Protein AF-0000000087102983 (afdb_homodimer)

Structure (mmCIF, N/CA/C/O backbone):
data_AF-0000000087102983-model_v1
#
loop_
_entity.id
_entity.type
_entity.pdbx_description
1 polymer 'BTB/POZ domain-containing protein'
#
loop_
_atom_site.group_PDB
_atom_site.id
_atom_site.type_symbol
_atom_site.label_atom_id
_atom_site.label_alt_id
_atom_site.label_comp_id
_atom_site.label_asym_id
_atom_site.label_entity_id
_atom_site.label_seq_id
_atom_site.pdbx_PDB_ins_code
_atom_site.Cartn_x
_atom_site.Cartn_y
_atom_site.Cartn_z
_atom_site.occupancy
_atom_site.B_iso_or_equiv
_atom_site.auth_seq_id
_atom_site.auth_comp_id
_atom_site.auth_asym_id
_atom_site.auth_atom_id
_atom_site.pdbx_PDB_model_num
ATOM 1 N N . MET A 1 1 ? -32.188 -3.273 -12.008 1 23.23 1 MET A N 1
ATOM 2 C CA . MET A 1 1 ? -31.719 -4.117 -10.906 1 23.23 1 MET A CA 1
ATOM 3 C C . MET A 1 1 ? -30.344 -4.695 -11.211 1 23.23 1 MET A C 1
ATOM 5 O O . MET A 1 1 ? -29.578 -4.992 -10.289 1 23.23 1 MET A O 1
ATOM 9 N N . GLN A 1 2 ? -30.031 -4.98 -12.453 1 28.33 2 GLN A N 1
ATOM 10 C CA . GLN A 1 2 ? -28.828 -5.648 -12.93 1 28.33 2 GLN A CA 1
ATOM 11 C C . GLN A 1 2 ? -27.625 -4.711 -12.883 1 28.33 2 GLN A C 1
ATOM 13 O O . GLN A 1 2 ? -26.484 -5.16 -12.75 1 28.33 2 GLN A O 1
ATOM 18 N N . ILE A 1 3 ? -27.812 -3.441 -13.102 1 35.69 3 ILE A N 1
ATOM 19 C CA . ILE A 1 3 ? -26.719 -2.479 -13.164 1 35.69 3 ILE A CA 1
ATOM 20 C C . ILE A 1 3 ? -26.172 -2.244 -11.758 1 35.69 3 ILE A C 1
ATOM 22 O O . ILE A 1 3 ? -24.953 -2.096 -11.586 1 35.69 3 ILE A O 1
ATOM 26 N N . LEU A 1 4 ? -27.078 -2.205 -10.812 1 35.5 4 LEU A N 1
ATOM 27 C CA . LEU A 1 4 ? -26.594 -1.959 -9.461 1 35.5 4 LEU A CA 1
ATOM 28 C C . LEU A 1 4 ? -25.703 -3.102 -8.984 1 35.5 4 LEU A C 1
ATOM 30 O O . LEU A 1 4 ? -24.75 -2.883 -8.219 1 35.5 4 LEU A O 1
ATOM 34 N N . GLY A 1 5 ? -26.047 -4.309 -9.406 1 32.91 5 GLY A N 1
ATOM 35 C CA . GLY A 1 5 ? -25.234 -5.453 -9.016 1 32.91 5 GLY A CA 1
ATOM 36 C C . GLY A 1 5 ? -23.828 -5.406 -9.562 1 32.91 5 GLY A C 1
ATOM 37 O O . GLY A 1 5 ? -22.875 -5.809 -8.883 1 32.91 5 GLY A O 1
ATOM 38 N N . THR A 1 6 ? -23.672 -4.969 -10.789 1 35.38 6 THR A N 1
ATOM 39 C CA . THR A 1 6 ? -22.344 -4.879 -11.406 1 35.38 6 THR A CA 1
ATOM 40 C C . THR A 1 6 ? -21.531 -3.77 -10.758 1 35.38 6 THR A C 1
ATOM 42 O O . THR A 1 6 ? -20.328 -3.932 -10.531 1 35.38 6 THR A O 1
ATOM 45 N N . VAL A 1 7 ? -22.172 -2.629 -10.508 1 33.16 7 VAL A N 1
ATOM 46 C CA . VAL A 1 7 ? -21.438 -1.542 -9.867 1 33.16 7 VAL A CA 1
ATOM 47 C C . VAL A 1 7 ? -21.016 -1.955 -8.461 1 33.16 7 VAL A C 1
ATOM 49 O O . VAL A 1 7 ? -19.891 -1.697 -8.039 1 33.16 7 VAL A O 1
ATOM 52 N N . LEU A 1 8 ? -21.891 -2.604 -7.758 1 31.56 8 LEU A N 1
ATOM 53 C CA . LEU A 1 8 ? -21.5 -3.047 -6.422 1 31.56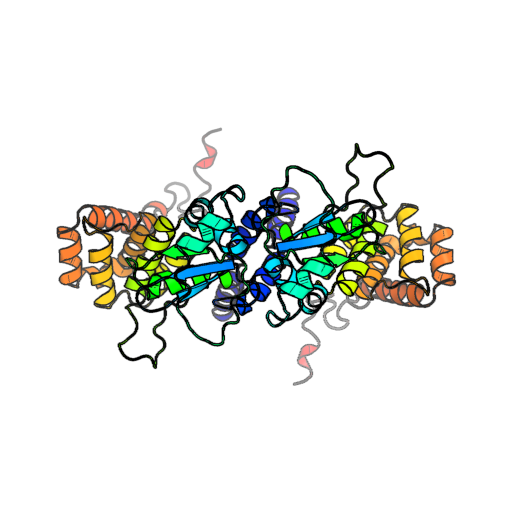 8 LEU A CA 1
ATOM 54 C C . LEU A 1 8 ? -20.406 -4.094 -6.492 1 31.56 8 LEU A C 1
ATOM 56 O O . LEU A 1 8 ? -19.5 -4.102 -5.656 1 31.56 8 LEU A O 1
ATOM 60 N N . ARG A 1 9 ? -20.562 -5.066 -7.473 1 34.28 9 ARG A N 1
ATOM 61 C CA . ARG A 1 9 ? -19.453 -5.988 -7.664 1 34.28 9 ARG A CA 1
ATOM 62 C C . ARG A 1 9 ? -18.188 -5.246 -8.117 1 34.28 9 ARG A C 1
ATOM 64 O O . ARG A 1 9 ? -17.078 -5.59 -7.723 1 34.28 9 ARG A O 1
ATOM 71 N N . SER A 1 10 ? -18.359 -4.246 -9.07 1 34.84 10 SER A N 1
ATOM 72 C CA . SER A 1 10 ? -17.234 -3.387 -9.438 1 34.84 10 SER A CA 1
ATOM 73 C C . SER A 1 10 ? -16.781 -2.529 -8.258 1 34.84 10 SER A C 1
ATOM 75 O O . SER A 1 10 ? -15.586 -2.262 -8.102 1 34.84 10 SER A O 1
ATOM 77 N N . LEU A 1 11 ? -17.75 -1.862 -7.664 1 36.03 11 LEU A N 1
ATOM 78 C CA . LEU A 1 11 ? -17.422 -1.097 -6.465 1 36.03 11 LEU A CA 1
ATOM 79 C C . LEU A 1 11 ? -16.906 -2.012 -5.359 1 36.03 11 LEU A C 1
ATOM 81 O O . LEU A 1 11 ? -16 -1.642 -4.617 1 36.03 11 LEU A O 1
ATOM 85 N N . ALA A 1 12 ? -17.609 -3.172 -5.168 1 34.31 12 ALA A N 1
ATOM 86 C CA . ALA A 1 12 ? -17.156 -4.227 -4.262 1 34.31 12 ALA A CA 1
ATOM 87 C C . ALA A 1 12 ? -15.805 -4.777 -4.695 1 34.31 12 ALA A C 1
ATOM 89 O O . ALA A 1 12 ? -15.008 -5.219 -3.859 1 34.31 12 ALA A O 1
ATOM 90 N N . ARG A 1 13 ? -15.672 -4.977 -5.973 1 35.25 13 ARG A N 1
ATOM 91 C CA . ARG A 1 13 ? -14.367 -5.348 -6.504 1 35.25 13 ARG A CA 1
ATOM 92 C C . ARG A 1 13 ? -13.336 -4.258 -6.219 1 35.25 13 ARG A C 1
ATOM 94 O O . ARG A 1 13 ? -12.125 -4.516 -6.254 1 35.25 13 ARG A O 1
ATOM 101 N N . MET A 1 14 ? -13.734 -2.971 -6.355 1 37.56 14 MET A N 1
ATOM 102 C CA . MET A 1 14 ? -12.82 -1.975 -5.793 1 37.56 14 MET A CA 1
ATOM 103 C C . MET A 1 14 ? -12.609 -2.215 -4.301 1 37.56 14 MET A C 1
ATOM 105 O O . MET A 1 14 ? -12.266 -1.291 -3.562 1 37.56 14 MET A O 1
ATOM 109 N N . GLU A 1 15 ? -13.391 -3.068 -3.697 1 40.56 15 GLU A N 1
ATOM 110 C CA . GLU A 1 15 ? -12.969 -3.469 -2.357 1 40.56 15 GLU A CA 1
ATOM 111 C C . GLU A 1 15 ? -11.453 -3.488 -2.236 1 40.56 15 GLU A C 1
ATOM 113 O O . GLU A 1 15 ? -10.766 -4.07 -3.076 1 40.56 15 GLU A O 1
ATOM 118 N N . THR A 1 16 ? -10.938 -2.42 -1.86 1 46.88 16 THR A N 1
ATOM 119 C CA . THR A 1 16 ? -9.516 -2.17 -1.648 1 46.88 16 THR A CA 1
ATOM 120 C C . THR A 1 16 ? -8.781 -3.471 -1.344 1 46.88 16 THR A C 1
ATOM 122 O O . THR A 1 16 ? -9.07 -4.141 -0.351 1 46.88 16 THR A O 1
ATOM 125 N N . LYS A 1 17 ? -8.672 -4.23 -2.51 1 52.34 17 LYS A N 1
ATOM 126 C CA . LYS A 1 17 ? -7.914 -5.465 -2.326 1 52.34 17 LYS A CA 1
ATOM 127 C C . LYS A 1 17 ? -6.867 -5.309 -1.228 1 52.34 17 LYS A C 1
ATOM 129 O O . LYS A 1 17 ? -6.152 -4.309 -1.183 1 52.34 17 LYS A O 1
ATOM 134 N N . PRO A 1 18 ? -7.062 -5.98 -0.165 1 57.47 18 PRO A N 1
ATOM 135 C CA . PRO A 1 18 ? -6.223 -5.961 1.035 1 57.47 18 PRO A CA 1
ATOM 136 C C . PRO A 1 18 ? -4.734 -6.066 0.715 1 57.47 18 PRO A C 1
ATOM 138 O O . PRO A 1 18 ? -3.893 -5.84 1.59 1 57.47 18 PRO A O 1
ATOM 141 N N . TYR A 1 19 ? -4.41 -6.188 -0.613 1 61.91 19 TYR A N 1
ATOM 142 C CA . TYR A 1 19 ? -3.025 -6.555 -0.894 1 61.91 19 TYR A CA 1
ATOM 143 C C . TYR A 1 19 ? -2.086 -5.387 -0.619 1 61.91 19 TYR A C 1
ATOM 145 O O . TYR A 1 19 ? -1.009 -5.566 -0.047 1 61.91 19 TYR A O 1
ATOM 153 N N . PRO A 1 20 ? -2.611 -4.242 -0.857 1 64.69 20 PRO A N 1
ATOM 154 C CA . PRO A 1 20 ? -1.718 -3.115 -0.576 1 64.69 20 PRO A CA 1
ATOM 155 C C . PRO A 1 20 ? -1.398 -2.975 0.911 1 64.69 20 PRO A C 1
ATOM 157 O O . PRO A 1 20 ? -0.326 -2.482 1.271 1 64.69 20 PRO A O 1
ATOM 160 N N . LEU A 1 21 ? -2.195 -3.609 1.674 1 69.06 21 LEU A N 1
ATOM 161 C CA . LEU A 1 21 ? -1.999 -3.475 3.113 1 69.06 21 LEU A CA 1
ATOM 162 C C . LEU A 1 21 ? -0.796 -4.289 3.574 1 69.06 21 LEU A C 1
ATOM 164 O O . LEU A 1 21 ? -0.085 -3.887 4.496 1 69.06 21 LEU A O 1
ATOM 168 N N . ASP A 1 22 ? -0.51 -5.316 2.857 1 77.19 22 ASP A N 1
ATOM 169 C CA . ASP A 1 22 ? 0.614 -6.152 3.264 1 77.19 22 ASP A CA 1
ATOM 170 C C . ASP A 1 22 ? 1.945 -5.465 2.969 1 77.19 22 ASP A C 1
ATOM 172 O O . ASP A 1 22 ? 2.902 -5.598 3.736 1 77.19 22 ASP A O 1
ATOM 176 N N . LEU A 1 23 ? 1.917 -4.789 1.908 1 83.75 23 LEU A N 1
ATOM 177 C CA . LEU A 1 23 ? 3.127 -4.035 1.6 1 83.75 23 LEU A CA 1
ATOM 178 C C . LEU A 1 23 ? 3.412 -2.996 2.682 1 83.75 23 LEU A C 1
ATOM 180 O O . LEU A 1 23 ? 4.547 -2.879 3.15 1 83.75 23 LEU A O 1
ATOM 184 N N . VAL A 1 24 ? 2.385 -2.32 3.059 1 85 24 VAL A N 1
ATOM 185 C CA . VAL A 1 24 ? 2.533 -1.273 4.062 1 85 24 VAL A CA 1
ATOM 186 C C . VAL A 1 24 ? 2.957 -1.89 5.395 1 85 24 VAL A C 1
ATOM 188 O O . VAL A 1 24 ? 3.865 -1.384 6.059 1 85 24 VAL A O 1
ATOM 191 N N . LYS A 1 25 ? 2.324 -2.961 5.723 1 86.88 25 LYS A N 1
ATOM 192 C CA . LYS A 1 25 ? 2.658 -3.648 6.969 1 86.88 25 LYS A CA 1
ATOM 193 C C . LYS A 1 25 ? 4.109 -4.125 6.961 1 86.88 25 LYS A C 1
ATOM 195 O O . LYS A 1 25 ? 4.805 -4.02 7.973 1 86.88 25 LYS A O 1
ATOM 200 N N . GLY A 1 26 ? 4.48 -4.551 5.891 1 89.94 26 GLY A N 1
ATOM 201 C CA . GLY A 1 26 ? 5.848 -5.027 5.781 1 89.94 26 GLY A CA 1
ATOM 202 C C . GLY A 1 26 ? 6.875 -3.91 5.801 1 89.94 26 GLY A C 1
ATOM 203 O O . GLY A 1 26 ? 8.016 -4.109 6.223 1 89.94 26 GLY A O 1
ATOM 204 N N . LEU A 1 27 ? 6.461 -2.797 5.367 1 92.5 27 LEU A N 1
ATOM 205 C CA . LEU A 1 27 ? 7.359 -1.65 5.262 1 92.5 27 LEU A CA 1
ATOM 206 C C . LEU A 1 27 ? 7.59 -1.015 6.629 1 92.5 27 LEU A C 1
ATOM 208 O O . LEU A 1 27 ? 8.602 -0.347 6.844 1 92.5 27 LEU A O 1
ATOM 212 N N . GLU A 1 28 ? 6.691 -1.221 7.566 1 92.88 28 GLU A N 1
ATOM 213 C CA . GLU A 1 28 ? 6.691 -0.548 8.859 1 92.88 28 GLU A CA 1
ATOM 214 C C . GLU A 1 28 ? 8.016 -0.747 9.586 1 92.88 28 GLU A C 1
ATOM 216 O O . GLU A 1 28 ? 8.547 0.189 10.188 1 92.88 28 GLU A O 1
ATOM 221 N N . LYS A 1 29 ? 8.562 -1.918 9.492 1 93.38 29 LYS A N 1
ATOM 222 C CA . LYS A 1 29 ? 9.75 -2.248 10.281 1 93.38 29 LYS A CA 1
ATOM 223 C C . LYS A 1 29 ? 10.984 -1.538 9.734 1 93.38 29 LYS A C 1
ATOM 225 O O . LYS A 1 29 ? 12.023 -1.492 10.391 1 93.38 29 LYS A O 1
ATOM 230 N N . TYR A 1 30 ? 10.836 -1.005 8.594 1 94 30 TYR A N 1
ATOM 231 C CA . TYR A 1 30 ? 12 -0.388 7.977 1 94 30 TYR A CA 1
ATOM 232 C C . TYR A 1 30 ? 12.031 1.112 8.242 1 94 30 TYR A C 1
ATOM 234 O O . TYR A 1 30 ? 12.992 1.794 7.891 1 94 30 TYR A O 1
ATOM 242 N N . PHE A 1 31 ? 11.008 1.633 8.922 1 94.62 31 PHE A N 1
ATOM 243 C CA . PHE A 1 31 ? 11.023 3.033 9.328 1 94.62 31 PHE A CA 1
ATOM 244 C C . PHE A 1 31 ? 12.203 3.318 10.242 1 94.62 31 PHE A C 1
ATOM 246 O O . PHE A 1 31 ? 12.352 2.684 11.289 1 94.62 31 PHE A O 1
ATOM 253 N N . ASP A 1 32 ? 12.977 4.281 9.766 1 94.5 32 ASP A N 1
ATOM 254 C CA . ASP A 1 32 ? 14.164 4.719 10.508 1 94.5 32 ASP A CA 1
ATOM 255 C C . ASP A 1 32 ? 15.078 3.541 10.82 1 94.5 32 ASP A C 1
ATOM 257 O O . ASP A 1 32 ? 15.594 3.426 11.938 1 94.5 32 ASP A O 1
ATOM 261 N N . SER A 1 33 ? 15.109 2.615 9.938 1 91.69 33 SER A N 1
ATOM 262 C CA . SER A 1 33 ? 16 1.465 10.016 1 91.69 33 SER A CA 1
ATOM 263 C C . SER A 1 33 ? 17.156 1.587 9.023 1 91.69 33 SER A C 1
ATOM 265 O O . SER A 1 33 ? 16.953 2.002 7.883 1 91.69 33 SER A O 1
ATOM 267 N N . PRO A 1 34 ? 18.344 1.269 9.469 1 89.69 34 PRO A N 1
ATOM 268 C CA . PRO A 1 34 ? 19.484 1.312 8.547 1 89.69 34 PRO A CA 1
ATOM 269 C C . PRO A 1 34 ? 19.453 0.182 7.52 1 89.69 34 PRO A C 1
ATOM 271 O O . PRO A 1 34 ? 20.188 0.223 6.527 1 89.69 34 PRO A O 1
ATOM 274 N N . GLU A 1 35 ? 18.547 -0.771 7.793 1 88.69 35 GLU A N 1
ATOM 275 C CA . GLU A 1 35 ? 18.469 -1.919 6.895 1 88.69 35 GLU A CA 1
ATOM 276 C C . GLU A 1 35 ? 18.016 -1.495 5.5 1 88.69 35 GLU A C 1
ATOM 278 O O . GLU A 1 35 ? 16.953 -0.896 5.34 1 88.69 35 GLU A O 1
ATOM 283 N N . TYR A 1 36 ? 18.797 -1.715 4.453 1 88.31 36 TYR A N 1
ATOM 284 C CA . TYR A 1 36 ? 18.578 -1.417 3.041 1 88.31 36 TYR A CA 1
ATOM 285 C C . TYR A 1 36 ? 18.469 0.085 2.812 1 88.31 36 TYR A C 1
ATOM 287 O O . TYR A 1 36 ? 18 0.524 1.763 1 88.31 36 TYR A O 1
ATOM 295 N N . SER A 1 37 ? 18.734 0.878 3.846 1 90.31 37 SER A N 1
ATOM 296 C CA . SER A 1 37 ? 18.625 2.326 3.717 1 90.31 37 SER A CA 1
ATOM 297 C C . SER A 1 37 ? 19.641 2.871 2.707 1 90.31 37 SER A C 1
ATOM 299 O O . SER A 1 37 ? 20.781 2.398 2.641 1 90.31 37 SER A O 1
ATOM 301 N N . ASP A 1 38 ? 19.188 3.861 1.877 1 87.06 38 ASP A N 1
ATOM 302 C CA . ASP A 1 38 ? 20.094 4.449 0.883 1 87.06 38 ASP A CA 1
ATOM 303 C C . ASP A 1 38 ? 20.016 5.973 0.909 1 87.06 38 ASP A C 1
ATOM 305 O O . ASP A 1 38 ? 20.594 6.645 0.049 1 87.06 38 ASP A O 1
ATOM 309 N N . VAL A 1 39 ? 19.312 6.523 1.91 1 90.56 39 VAL A N 1
ATOM 310 C CA . VAL A 1 39 ? 19.234 7.969 2.076 1 90.56 39 VAL A CA 1
ATOM 311 C C . VAL A 1 39 ? 19.078 8.312 3.555 1 90.56 39 VAL A C 1
ATOM 313 O O . VAL A 1 39 ? 18.438 7.574 4.305 1 90.56 39 VAL A O 1
ATOM 316 N N . THR A 1 40 ? 19.641 9.383 3.92 1 91.88 40 THR A N 1
ATOM 317 C CA . THR A 1 40 ? 19.516 9.914 5.273 1 91.88 40 THR A CA 1
ATOM 318 C C . THR A 1 40 ? 18.859 11.289 5.254 1 91.88 40 THR A C 1
ATOM 320 O O . THR A 1 40 ? 19.266 12.172 4.488 1 91.88 40 THR A O 1
ATOM 323 N N . VAL A 1 41 ? 17.812 11.461 6.043 1 93.88 41 VAL A N 1
ATOM 324 C CA . VAL A 1 41 ? 17.156 12.75 6.219 1 93.88 41 VAL A CA 1
ATOM 325 C C . VAL A 1 41 ? 17.672 13.422 7.496 1 93.88 41 VAL A C 1
ATOM 327 O O . VAL A 1 41 ? 17.406 12.945 8.602 1 93.88 41 VAL A O 1
ATOM 330 N N . ARG A 1 42 ? 18.328 14.555 7.309 1 93.5 42 ARG A N 1
ATOM 331 C CA . ARG A 1 42 ? 19 15.227 8.43 1 93.5 42 ARG A CA 1
ATOM 332 C C . ARG A 1 42 ? 18.141 16.359 8.977 1 93.5 42 ARG A C 1
ATOM 334 O O . ARG A 1 42 ? 17.766 17.281 8.242 1 93.5 42 ARG A O 1
ATOM 341 N N . CYS A 1 43 ? 17.781 16.219 10.211 1 92.81 43 CYS A N 1
ATOM 342 C CA . CYS A 1 43 ? 17.109 17.281 10.953 1 92.81 43 CYS A CA 1
ATOM 343 C C . CYS A 1 43 ? 18.016 17.875 12.023 1 92.81 43 CYS A C 1
ATOM 345 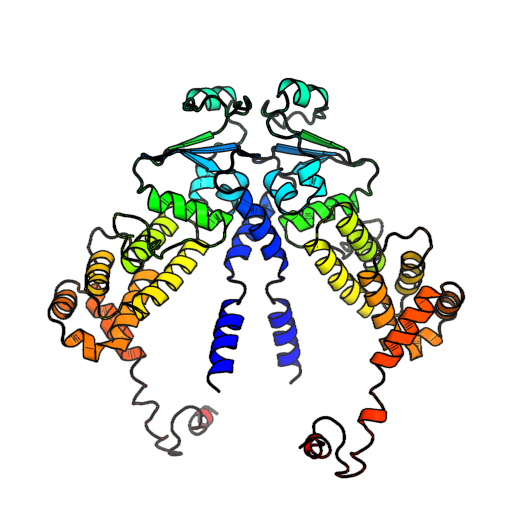O O . CYS A 1 43 ? 19.156 17.406 12.195 1 92.81 43 CYS A O 1
ATOM 347 N N . ILE A 1 44 ? 17.594 18.891 12.758 1 90.12 44 ILE A N 1
ATOM 348 C CA . ILE A 1 44 ? 18.406 19.578 13.758 1 90.12 44 ILE A CA 1
ATOM 349 C C . ILE A 1 44 ? 18.703 18.641 14.93 1 90.12 44 ILE A C 1
ATOM 351 O O . ILE A 1 44 ? 19.812 18.641 15.453 1 90.12 44 ILE A O 1
ATOM 355 N N . THR A 1 45 ? 17.75 17.766 15.203 1 87.62 45 THR A N 1
ATOM 356 C CA . THR A 1 45 ? 17.875 16.969 16.422 1 87.62 45 THR A CA 1
ATOM 357 C C . THR A 1 45 ? 18.438 15.586 16.094 1 87.62 45 THR A C 1
ATOM 359 O O . THR A 1 45 ? 19.094 14.969 16.938 1 87.62 45 THR A O 1
ATOM 362 N N . ARG A 1 46 ? 18.078 15.148 14.898 1 89.56 46 ARG A N 1
ATOM 363 C CA . ARG A 1 46 ? 18.531 13.789 14.625 1 89.56 46 ARG A CA 1
ATOM 364 C C . ARG A 1 46 ? 18.438 13.469 13.141 1 89.56 46 ARG A C 1
ATOM 366 O O . ARG A 1 46 ? 17.812 14.211 12.375 1 89.56 46 ARG A O 1
ATOM 373 N N . ASP A 1 47 ? 19.078 12.414 12.797 1 91.75 47 ASP A N 1
ATOM 374 C CA . ASP A 1 47 ? 19.031 11.875 11.438 1 91.75 47 ASP A CA 1
ATOM 375 C C . ASP A 1 47 ? 18.062 10.695 11.352 1 91.75 47 ASP A C 1
ATOM 377 O O . ASP A 1 47 ? 17.938 9.922 12.297 1 91.75 47 ASP A O 1
ATOM 381 N N . PHE A 1 48 ? 17.375 10.594 10.188 1 93.75 48 PHE A N 1
ATOM 382 C CA . PHE A 1 48 ? 16.484 9.477 9.922 1 93.75 48 PHE A CA 1
ATOM 383 C C . PHE A 1 48 ? 16.969 8.664 8.734 1 93.75 48 PHE A C 1
ATOM 385 O O . PHE A 1 48 ? 17.266 9.219 7.668 1 93.75 48 PHE A O 1
ATOM 392 N N . TYR A 1 49 ? 17.094 7.352 8.977 1 93.5 49 TYR A N 1
ATOM 393 C CA . TYR A 1 49 ? 17.312 6.449 7.848 1 93.5 49 TYR A CA 1
ATOM 394 C C . TYR A 1 49 ? 16.047 6.262 7.043 1 93.5 49 TYR A C 1
ATOM 396 O O . TYR A 1 49 ? 14.953 6.125 7.609 1 93.5 49 TYR A O 1
ATOM 404 N N . ALA A 1 50 ? 16.188 6.332 5.734 1 95.31 50 ALA A N 1
ATOM 405 C CA . ALA A 1 50 ? 15.031 6.125 4.867 1 95.31 50 ALA A CA 1
ATOM 406 C C . ALA A 1 50 ? 15.43 5.414 3.578 1 95.31 50 ALA A C 1
ATOM 408 O O . ALA A 1 50 ? 16.562 4.961 3.438 1 95.31 50 ALA A O 1
ATOM 409 N N . HIS A 1 51 ? 14.555 5.133 2.717 1 93.5 51 HIS A N 1
ATOM 410 C CA . HIS A 1 51 ? 14.727 4.48 1.424 1 93.5 51 HIS A CA 1
ATOM 411 C C . HIS A 1 51 ? 14.203 5.355 0.291 1 93.5 51 HIS A C 1
ATOM 413 O O . HIS A 1 51 ? 13.039 5.77 0.308 1 93.5 51 HIS A O 1
ATOM 419 N N . ARG A 1 52 ? 15.008 5.641 -0.678 1 94.5 52 ARG A N 1
ATOM 420 C CA . ARG A 1 52 ? 14.664 6.578 -1.742 1 94.5 52 ARG A CA 1
ATOM 421 C C . ARG A 1 52 ? 13.398 6.133 -2.477 1 94.5 52 ARG A C 1
ATOM 423 O O . ARG A 1 52 ? 12.531 6.949 -2.777 1 94.5 52 ARG A O 1
ATOM 430 N N . VAL A 1 53 ? 13.273 4.809 -2.752 1 93.94 53 VAL A N 1
ATOM 431 C CA . VAL A 1 53 ? 12.141 4.309 -3.523 1 93.94 53 VAL A CA 1
ATOM 432 C C . VAL A 1 53 ? 10.844 4.547 -2.752 1 93.94 53 VAL A C 1
ATOM 434 O O . VAL A 1 53 ? 9.812 4.871 -3.344 1 93.94 53 VAL A O 1
ATOM 437 N N . VAL A 1 54 ? 10.898 4.402 -1.405 1 94.56 54 VAL A N 1
ATOM 438 C CA . VAL A 1 54 ? 9.719 4.609 -0.566 1 94.56 54 VAL A CA 1
ATOM 439 C C . VAL A 1 54 ? 9.336 6.086 -0.569 1 94.56 54 VAL A C 1
ATOM 441 O O . VAL A 1 54 ? 8.164 6.43 -0.751 1 94.56 54 VAL A O 1
ATOM 444 N N . LEU A 1 55 ? 10.359 6.953 -0.418 1 95.44 55 LEU A N 1
ATOM 445 C CA . LEU A 1 55 ? 10.102 8.391 -0.37 1 95.44 55 LEU A CA 1
ATOM 446 C C . LEU A 1 55 ? 9.648 8.906 -1.731 1 95.44 55 LEU A C 1
ATOM 448 O O . LEU A 1 55 ? 8.633 9.602 -1.833 1 95.44 55 LEU A O 1
ATOM 452 N N . ALA A 1 56 ? 10.359 8.492 -2.783 1 94.25 56 ALA A N 1
ATOM 453 C CA . ALA A 1 56 ? 10.109 9.008 -4.129 1 94.25 56 ALA A CA 1
ATOM 454 C C . ALA A 1 56 ? 8.773 8.508 -4.668 1 94.25 56 ALA A C 1
ATOM 456 O O . ALA A 1 56 ? 8.125 9.188 -5.469 1 94.25 56 ALA A O 1
ATOM 457 N N . SER A 1 57 ? 8.32 7.367 -4.223 1 94.12 57 SER A N 1
ATOM 458 C CA . SER A 1 57 ? 7.059 6.801 -4.691 1 94.12 57 SER A CA 1
ATOM 459 C C . SER A 1 57 ? 5.867 7.594 -4.164 1 94.12 57 SER A C 1
ATOM 461 O O . SER A 1 57 ? 4.773 7.52 -4.727 1 94.12 57 SER A O 1
ATOM 463 N N . GLN A 1 58 ? 6.082 8.375 -3.162 1 93.81 58 GLN A N 1
ATOM 464 C CA . GLN A 1 58 ? 4.941 9.008 -2.506 1 93.81 58 GLN A CA 1
ATOM 465 C C . GLN A 1 58 ? 5.07 10.523 -2.52 1 93.81 58 GLN A C 1
ATOM 467 O O . GLN A 1 58 ? 4.137 11.242 -2.15 1 93.81 58 GLN A O 1
ATOM 472 N N . SER A 1 59 ? 6.207 11.055 -2.9 1 95.19 59 SER A N 1
ATOM 473 C CA . SER A 1 59 ? 6.492 12.477 -2.756 1 95.19 59 SER A CA 1
ATOM 474 C C . SER A 1 59 ? 7.305 13 -3.938 1 95.19 59 SER A C 1
ATOM 476 O O . SER A 1 59 ? 8.453 12.602 -4.133 1 95.19 59 SER A O 1
ATOM 478 N N . LYS A 1 60 ? 6.746 13.914 -4.688 1 92.94 60 LYS A N 1
ATOM 479 C CA . LYS A 1 60 ? 7.488 14.562 -5.77 1 92.94 60 LYS A CA 1
ATOM 480 C C . LYS A 1 60 ? 8.656 15.375 -5.223 1 92.94 60 LYS A C 1
ATOM 482 O O . LYS A 1 60 ? 9.703 15.469 -5.859 1 92.94 60 LYS A O 1
ATOM 487 N N . PHE A 1 61 ? 8.508 16.016 -4.039 1 94.69 61 PHE A N 1
ATOM 488 C CA . PHE A 1 61 ? 9.57 16.75 -3.377 1 94.69 61 PHE A CA 1
ATOM 489 C C . PHE A 1 61 ? 10.812 15.883 -3.203 1 94.69 61 PHE A C 1
ATOM 491 O O . PHE A 1 61 ? 11.914 16.266 -3.6 1 94.69 61 PHE A O 1
ATOM 498 N N . PHE A 1 62 ? 10.586 14.656 -2.701 1 93.62 62 PHE A N 1
ATOM 499 C CA . PHE A 1 62 ? 11.703 13.75 -2.459 1 93.62 62 PHE A CA 1
ATOM 500 C C . PHE A 1 62 ? 12.219 13.172 -3.768 1 93.62 62 PHE A C 1
ATOM 502 O O . PHE A 1 62 ? 13.43 12.984 -3.938 1 93.62 62 PHE A O 1
ATOM 509 N N . ALA A 1 63 ? 11.359 12.844 -4.699 1 92.19 63 ALA A N 1
ATOM 510 C CA . ALA A 1 63 ? 11.781 12.336 -6.004 1 92.19 63 ALA A CA 1
ATOM 511 C C . ALA A 1 63 ? 12.711 13.32 -6.699 1 92.19 63 ALA A C 1
ATOM 513 O O . ALA A 1 63 ? 13.719 12.922 -7.297 1 92.19 63 ALA A O 1
ATOM 514 N N . ASP A 1 64 ? 12.414 14.602 -6.586 1 91.19 64 ASP A N 1
ATOM 515 C CA . ASP A 1 64 ? 13.188 15.656 -7.227 1 91.19 64 ASP A CA 1
ATOM 516 C C . ASP A 1 64 ? 14.508 15.891 -6.496 1 91.19 64 ASP A C 1
ATOM 518 O O . ASP A 1 64 ? 15.453 16.438 -7.066 1 91.19 64 ASP A O 1
ATOM 522 N N . ALA A 1 65 ? 14.492 15.508 -5.258 1 88.25 65 ALA A N 1
ATOM 523 C CA . ALA A 1 65 ? 15.68 15.734 -4.441 1 88.25 65 ALA A CA 1
ATOM 524 C C . ALA A 1 65 ? 16.766 14.711 -4.766 1 88.25 65 ALA A C 1
ATOM 526 O O . ALA A 1 65 ? 17.938 14.914 -4.445 1 88.25 65 ALA A O 1
ATOM 527 N N . PHE A 1 66 ? 16.375 13.539 -5.305 1 83.62 66 PHE A N 1
ATOM 528 C CA . PHE A 1 66 ? 17.328 12.469 -5.586 1 83.62 66 PHE A CA 1
ATOM 529 C C . PHE A 1 66 ? 17.844 12.562 -7.012 1 83.62 66 PHE A C 1
ATOM 531 O O . PHE A 1 66 ? 17.062 12.641 -7.961 1 83.62 66 PHE A O 1
ATOM 538 N N . PRO A 1 67 ? 19.141 13.102 -7.051 1 64.62 67 PRO A N 1
ATOM 539 C CA . PRO A 1 67 ? 19.703 13.25 -8.398 1 64.62 67 PRO A CA 1
ATOM 540 C C . PRO A 1 67 ? 19.531 11.992 -9.25 1 64.62 67 PRO A C 1
ATOM 542 O O . PRO A 1 67 ? 19.406 10.891 -8.719 1 64.62 67 PRO A O 1
ATOM 545 N N . ASP A 1 68 ? 19.25 12.188 -10.523 1 54.53 68 ASP A N 1
ATOM 546 C CA . ASP A 1 68 ? 19.219 11.117 -11.523 1 54.53 68 ASP A CA 1
ATOM 547 C C . ASP A 1 68 ? 20.469 10.25 -11.43 1 54.53 68 ASP A C 1
ATOM 549 O O . ASP A 1 68 ? 21.531 10.719 -10.984 1 54.53 68 ASP A O 1
ATOM 553 N N . SER A 1 69 ? 20.391 8.961 -11.312 1 49.84 69 SER A N 1
ATOM 554 C CA . SER A 1 69 ? 21.438 7.941 -11.32 1 49.84 69 SER A CA 1
ATOM 555 C C . SER A 1 69 ? 22.688 8.453 -12.023 1 49.84 69 SER A C 1
ATOM 557 O O . SER A 1 69 ? 23.766 7.871 -11.883 1 49.84 69 SER A O 1
ATOM 559 N N . ASP A 1 70 ? 22.578 9.391 -12.945 1 41.81 70 ASP A N 1
ATOM 560 C CA . ASP A 1 70 ? 23.75 9.789 -13.727 1 41.81 70 ASP A CA 1
ATOM 561 C C . ASP A 1 70 ? 24.703 10.641 -12.891 1 41.81 70 ASP A C 1
ATOM 563 O O . ASP A 1 70 ? 25.656 11.211 -13.414 1 41.81 70 ASP A O 1
ATOM 567 N N . ILE A 1 71 ? 24.406 10.891 -11.75 1 41.34 71 ILE A N 1
ATOM 568 C CA . ILE A 1 71 ? 25.359 11.734 -11.047 1 41.34 71 ILE A CA 1
ATOM 569 C C . ILE A 1 71 ? 26.531 10.891 -10.555 1 41.34 71 ILE A C 1
ATOM 571 O O . ILE A 1 71 ? 26.359 9.742 -10.148 1 41.34 71 ILE A O 1
ATOM 575 N N . ASP A 1 72 ? 27.75 11.336 -10.75 1 39.09 72 ASP A N 1
ATOM 576 C CA . ASP A 1 72 ? 29.047 10.789 -10.375 1 39.09 72 ASP A CA 1
ATOM 577 C C . ASP A 1 72 ? 29.047 10.32 -8.922 1 39.09 72 ASP A C 1
ATOM 579 O O . ASP A 1 72 ? 28.828 11.117 -8.008 1 39.09 72 ASP A O 1
ATOM 583 N N . PRO A 1 73 ? 28.938 9.016 -8.75 1 40.72 73 PRO A N 1
ATOM 584 C CA . PRO A 1 73 ? 29.031 8.531 -7.371 1 40.72 73 PRO A CA 1
ATOM 585 C C . PRO A 1 73 ? 30 9.344 -6.516 1 40.72 73 PRO A C 1
ATOM 587 O O . PRO A 1 73 ? 29.781 9.492 -5.309 1 40.72 73 PRO A O 1
ATOM 590 N N . ALA A 1 74 ? 31.047 9.82 -7.203 1 39.06 74 ALA A N 1
ATOM 591 C CA . ALA A 1 74 ? 32.094 10.633 -6.559 1 39.06 74 ALA A CA 1
ATOM 592 C C . ALA A 1 74 ? 31.484 11.914 -5.98 1 39.06 74 ALA A C 1
ATOM 594 O O . ALA A 1 74 ? 31.922 12.391 -4.934 1 39.06 74 ALA A O 1
ATOM 595 N N . LEU A 1 75 ? 30.594 12.398 -6.523 1 40 75 LEU A N 1
ATOM 596 C CA . LEU A 1 75 ? 30.031 13.672 -6.094 1 40 75 LEU A CA 1
ATOM 597 C C . LEU A 1 75 ? 29.047 13.469 -4.949 1 40 75 LEU A C 1
ATOM 599 O O . LEU A 1 75 ? 28.875 14.344 -4.102 1 40 75 LEU A O 1
ATOM 603 N N . LEU A 1 76 ? 28.422 12.32 -4.934 1 39.62 76 LEU A N 1
ATOM 604 C CA . LEU A 1 76 ? 27.562 11.984 -3.801 1 39.62 76 LEU A CA 1
ATOM 605 C C . LEU A 1 76 ? 28.375 11.836 -2.523 1 39.62 76 LEU A C 1
ATOM 607 O O . LEU A 1 76 ? 27.891 12.156 -1.433 1 39.62 76 LEU A O 1
ATOM 611 N N . LEU A 1 77 ? 29.578 11.375 -2.559 1 38.09 77 LEU A N 1
ATOM 612 C CA . LEU A 1 77 ? 30.5 11.258 -1.435 1 38.09 77 LEU A CA 1
ATOM 613 C C . LEU A 1 77 ? 30.781 12.617 -0.82 1 38.09 77 LEU A C 1
ATOM 615 O O . LEU A 1 77 ? 31.016 12.727 0.388 1 38.09 77 LEU A O 1
ATOM 619 N N . GLU A 1 78 ? 30.891 13.57 -1.547 1 37.16 78 GLU A N 1
ATOM 620 C CA . GLU A 1 78 ? 31.359 14.812 -0.948 1 37.16 78 GLU A CA 1
ATOM 621 C C . GLU A 1 78 ? 30.391 15.32 0.105 1 37.16 78 GLU A C 1
ATOM 623 O O . GLU A 1 78 ? 30.797 15.859 1.136 1 37.16 78 GLU A O 1
ATOM 628 N N . GLY A 1 79 ? 29.094 15.336 -0.115 1 34.38 79 GLY A N 1
ATOM 629 C CA . GLY A 1 79 ? 28.219 15.977 0.852 1 34.38 79 GLY A CA 1
ATOM 630 C C . GLY A 1 79 ? 27.781 15.039 1.968 1 34.38 79 GLY A C 1
ATOM 631 O O . GLY A 1 79 ? 26.844 15.344 2.701 1 34.38 79 GLY A O 1
ATOM 632 N N . SER A 1 80 ? 28.156 13.789 1.895 1 33.66 80 SER A N 1
ATOM 633 C CA . SER A 1 80 ? 27.844 12.82 2.943 1 33.66 80 SER A CA 1
ATOM 634 C C . SER A 1 80 ? 28.547 13.172 4.246 1 33.66 80 SER A C 1
ATOM 636 O O . SER A 1 80 ? 29.766 13.016 4.352 1 33.66 80 SER A O 1
ATOM 638 N N . THR A 1 81 ? 28.344 14.195 4.848 1 30.16 81 THR A N 1
ATOM 639 C CA . THR A 1 81 ? 28.75 14.234 6.246 1 30.16 81 THR A CA 1
ATOM 640 C C . THR A 1 81 ? 28.109 13.094 7.027 1 30.16 81 THR A C 1
ATOM 642 O O . THR A 1 81 ? 26.906 13.117 7.281 1 30.16 81 THR A O 1
ATOM 645 N N . VAL A 1 82 ? 28.438 11.859 6.73 1 32.44 82 VAL A N 1
ATOM 646 C CA . VAL A 1 82 ? 28.078 10.711 7.559 1 32.44 82 VAL A CA 1
ATOM 647 C C . VAL A 1 82 ? 28.344 11.039 9.031 1 32.44 82 VAL A C 1
ATOM 649 O O . VAL A 1 82 ? 29.469 11.289 9.43 1 32.44 82 VAL A O 1
ATOM 652 N N . LEU A 1 83 ? 27.625 11.734 9.664 1 31.06 83 LEU A N 1
ATOM 653 C CA . LEU A 1 83 ? 27.891 11.773 11.094 1 31.06 83 LEU A CA 1
ATOM 654 C C . LEU A 1 83 ? 28.156 10.375 11.641 1 31.06 83 LEU A C 1
ATOM 656 O O . LEU A 1 83 ? 27.656 9.391 11.102 1 31.06 83 LEU A O 1
ATOM 660 N N . GLY A 1 84 ? 29.344 10.125 12.367 1 32.34 84 GLY A N 1
ATOM 661 C CA . GLY A 1 84 ? 30.094 9.102 13.078 1 32.34 84 GLY A CA 1
ATOM 662 C C . GLY A 1 84 ? 29.219 8.195 13.922 1 32.34 84 GLY A C 1
ATOM 663 O O . GLY A 1 84 ? 29.703 7.555 14.859 1 32.34 84 GLY A O 1
ATOM 664 N N . ASN A 1 85 ? 27.953 8.164 13.898 1 29.39 85 ASN A N 1
ATOM 665 C CA . ASN A 1 85 ? 27.781 7.129 14.906 1 29.39 85 ASN A CA 1
ATOM 666 C C . ASN A 1 85 ? 28.453 5.82 14.492 1 29.39 85 ASN A C 1
ATOM 668 O O . ASN A 1 85 ? 28.328 5.395 13.344 1 29.39 85 ASN A O 1
ATOM 672 N N . ALA A 1 86 ? 29.656 5.316 15.156 1 31.34 86 ALA A N 1
ATOM 673 C CA . ALA A 1 86 ? 30.672 4.27 15.078 1 31.34 86 ALA A CA 1
ATOM 674 C C . ALA A 1 86 ? 30.109 2.992 14.477 1 31.34 86 ALA A C 1
ATOM 676 O O . ALA A 1 86 ? 30.781 2.301 13.711 1 31.34 86 ALA A O 1
ATOM 677 N N . ASN A 1 87 ? 29.109 2.447 15.039 1 32.16 87 ASN A N 1
ATOM 678 C CA . ASN A 1 87 ? 28.781 1.054 14.758 1 32.16 87 ASN A CA 1
ATOM 679 C C . ASN A 1 87 ? 28.062 0.905 13.422 1 32.16 87 ASN A C 1
ATOM 681 O O . ASN A 1 87 ? 27.609 -0.187 13.07 1 32.16 87 ASN A O 1
ATOM 685 N N . ALA A 1 88 ? 27.484 2.018 12.938 1 34.41 88 ALA A N 1
ATOM 686 C CA . ALA A 1 88 ? 26.812 1.83 11.656 1 34.41 88 ALA A CA 1
ATOM 687 C C . ALA A 1 88 ? 27.828 1.56 10.547 1 34.41 88 ALA A C 1
ATOM 689 O O . ALA A 1 88 ? 28.609 2.438 10.188 1 34.41 88 ALA A O 1
ATOM 690 N N . GLN A 1 89 ? 28.516 0.475 10.461 1 34.12 89 GLN A N 1
ATOM 691 C CA . GLN A 1 89 ? 29.266 -0.014 9.305 1 34.12 89 GLN A CA 1
ATOM 692 C C . GLN A 1 89 ? 28.656 0.507 8 1 34.12 89 GLN A C 1
ATOM 694 O O . GLN A 1 89 ? 27.547 0.12 7.625 1 34.12 89 GLN A O 1
ATOM 699 N N . GLN A 1 90 ? 28.812 1.812 7.746 1 37.91 90 GLN A N 1
ATOM 700 C CA . GLN A 1 90 ? 28.469 2.582 6.555 1 37.91 90 GLN A CA 1
ATOM 701 C C . GLN A 1 90 ? 28.781 1.798 5.285 1 37.91 90 GLN A C 1
ATOM 703 O O . GLN A 1 90 ? 29.922 1.407 5.051 1 37.91 90 GLN A O 1
ATOM 708 N N . ASN A 1 91 ? 28.016 0.893 4.938 1 37.22 91 ASN A N 1
ATOM 709 C CA . ASN A 1 91 ? 28.281 0.416 3.582 1 37.22 91 ASN A CA 1
ATOM 710 C C . ASN A 1 91 ? 28.719 1.552 2.664 1 37.22 91 ASN A C 1
ATOM 712 O O . ASN A 1 91 ? 28.188 2.662 2.744 1 37.22 91 ASN A O 1
ATOM 716 N N . PRO A 1 92 ? 29.953 1.609 2.236 1 37.81 92 PRO A N 1
ATOM 717 C CA . PRO A 1 92 ? 30.406 2.619 1.276 1 37.81 92 PRO A CA 1
ATOM 718 C C . PRO A 1 92 ? 29.312 3.037 0.302 1 37.81 92 PRO A C 1
ATOM 720 O O . PRO A 1 92 ? 29.562 3.787 -0.643 1 37.81 92 PRO A O 1
ATOM 723 N N . GLY A 1 93 ? 28.141 2.367 0.266 1 41.97 93 GLY A N 1
ATOM 724 C CA . GLY A 1 93 ? 27.219 2.867 -0.739 1 41.97 93 GLY A CA 1
ATOM 725 C C . GLY A 1 93 ? 26.734 4.277 -0.457 1 41.97 93 GLY A C 1
ATOM 726 O O . GLY A 1 93 ? 26.641 4.691 0.702 1 41.97 93 GLY A O 1
ATOM 727 N N . CYS A 1 94 ? 27.141 5.238 -1.293 1 45.62 94 CYS A N 1
ATOM 728 C CA . CYS A 1 94 ? 26.859 6.672 -1.311 1 45.62 94 CYS A CA 1
ATOM 729 C C . CYS A 1 94 ? 25.469 6.969 -0.802 1 45.62 94 CYS A C 1
ATOM 731 O O . CYS A 1 94 ? 24.469 6.68 -1.482 1 45.62 94 CYS A O 1
ATOM 733 N N . GLN A 1 95 ? 25.266 6.883 0.507 1 62.16 95 GLN A N 1
ATOM 734 C CA . GLN A 1 95 ? 23.984 7.32 1.053 1 62.16 95 GLN A CA 1
ATOM 735 C C . GLN A 1 95 ? 23.734 8.797 0.762 1 62.16 95 GLN A C 1
ATOM 737 O O . GLN A 1 95 ? 24.609 9.633 0.996 1 62.16 95 GLN A O 1
ATOM 742 N N . GLN A 1 96 ? 22.75 9.172 0.033 1 80 96 GLN A N 1
ATOM 743 C CA . GLN A 1 96 ? 22.281 10.531 -0.211 1 80 96 GLN A CA 1
ATOM 744 C C . GLN A 1 96 ? 21.719 11.156 1.059 1 80 96 GLN A C 1
ATOM 746 O O . GLN A 1 96 ? 21.141 10.453 1.897 1 80 96 GLN A O 1
ATOM 751 N N . ILE A 1 97 ? 22.188 12.422 1.323 1 87.19 97 ILE A N 1
ATOM 752 C CA . ILE A 1 97 ? 21.672 13.125 2.49 1 87.19 97 ILE A CA 1
ATOM 753 C C . ILE A 1 97 ? 20.719 14.234 2.045 1 87.19 97 ILE A C 1
ATOM 755 O O . ILE A 1 97 ? 21.031 15.016 1.146 1 87.19 97 ILE A O 1
ATOM 759 N N . ILE A 1 98 ? 19.547 14.289 2.564 1 91.12 98 ILE A N 1
ATOM 760 C CA . ILE A 1 98 ? 18.609 15.391 2.41 1 91.12 98 ILE A CA 1
ATOM 761 C C . ILE A 1 98 ? 18.609 16.25 3.674 1 91.12 98 ILE A C 1
ATOM 763 O O . ILE A 1 98 ? 18.266 15.766 4.758 1 91.12 98 ILE A O 1
ATOM 767 N N . ASN A 1 99 ? 18.969 17.516 3.492 1 91.81 99 ASN A N 1
ATOM 768 C CA . ASN A 1 99 ? 19.078 18.406 4.641 1 91.81 99 ASN A CA 1
ATOM 769 C C . ASN A 1 99 ? 17.75 19.141 4.898 1 91.81 99 ASN A C 1
ATOM 771 O O . ASN A 1 99 ? 17.328 19.953 4.078 1 91.81 99 ASN A O 1
ATOM 775 N N . LEU A 1 100 ? 17.125 18.828 6.043 1 94.38 100 LEU A N 1
ATOM 776 C CA . LEU A 1 100 ? 15.898 19.484 6.473 1 94.38 100 LEU A CA 1
ATOM 777 C C . LEU A 1 100 ? 16.062 20.094 7.859 1 94.38 100 LEU A C 1
ATOM 779 O O . LEU A 1 100 ? 15.148 20.016 8.688 1 94.38 100 LEU A O 1
ATOM 783 N N . GLN A 1 101 ? 17.109 20.719 8.125 1 91.12 101 GLN A N 1
ATOM 784 C CA . GLN A 1 101 ? 17.453 21.266 9.43 1 91.12 101 GLN A CA 1
ATOM 785 C C . GLN A 1 101 ? 16.594 22.484 9.766 1 91.12 101 GLN A C 1
ATOM 787 O O . GLN A 1 101 ? 16.422 22.828 10.93 1 91.12 101 GLN A O 1
ATOM 792 N N . ASP A 1 102 ? 16 23.078 8.766 1 91.5 102 ASP A N 1
ATOM 793 C CA . ASP A 1 102 ? 15.156 24.25 8.984 1 91.5 102 ASP A CA 1
ATOM 794 C C . ASP A 1 102 ? 13.719 23.844 9.289 1 91.5 102 ASP A C 1
ATOM 796 O O . ASP A 1 102 ? 12.883 24.703 9.609 1 91.5 102 ASP A O 1
ATOM 800 N N . GLU A 1 103 ? 13.484 22.609 9.211 1 92.12 103 GLU A N 1
ATOM 801 C CA . GLU A 1 103 ? 12.133 22.109 9.438 1 92.12 103 GLU A CA 1
ATOM 802 C C . GLU A 1 103 ? 11.953 21.625 10.883 1 92.12 103 GLU A C 1
ATOM 804 O O . GLU A 1 103 ? 12.93 21.25 11.539 1 92.12 103 GLU A O 1
ATOM 809 N N . ASN A 1 104 ? 10.719 21.75 11.438 1 91.31 104 ASN A N 1
ATOM 810 C CA . ASN A 1 104 ? 10.383 21.156 12.719 1 91.31 104 ASN A CA 1
ATOM 811 C C . ASN A 1 104 ? 10.617 19.641 12.719 1 91.31 104 ASN A C 1
ATOM 813 O O . ASN A 1 104 ? 9.984 18.922 11.961 1 91.31 104 ASN A O 1
ATOM 817 N N . PRO A 1 105 ? 11.492 19.141 13.562 1 91.62 105 PRO A N 1
ATOM 818 C CA . PRO A 1 105 ? 11.859 17.734 13.531 1 91.62 105 PRO A CA 1
ATOM 819 C C . PRO A 1 105 ? 10.672 16.812 13.805 1 91.62 105 PRO A C 1
ATOM 821 O O . PRO A 1 105 ? 10.602 15.703 13.25 1 91.62 105 PRO A O 1
ATOM 824 N N . ARG A 1 106 ? 9.781 17.219 14.664 1 90.69 106 ARG A N 1
ATOM 825 C CA . ARG A 1 106 ? 8.609 16.391 14.961 1 90.69 106 ARG A CA 1
ATOM 826 C C . ARG A 1 106 ? 7.73 16.219 13.719 1 90.69 106 ARG A C 1
ATOM 828 O O . ARG A 1 106 ? 7.199 15.141 13.477 1 90.69 106 ARG A O 1
ATOM 835 N N . VAL A 1 107 ? 7.617 17.297 13.016 1 93.94 107 VAL A N 1
ATOM 836 C CA . VAL A 1 107 ? 6.812 17.266 11.797 1 93.94 107 VAL A CA 1
ATOM 837 C C . VAL A 1 107 ? 7.469 16.344 10.766 1 93.94 107 VAL A C 1
ATOM 839 O O . VAL A 1 107 ? 6.812 15.477 10.195 1 93.94 107 VAL A O 1
ATOM 842 N N . VAL A 1 108 ? 8.781 16.5 10.57 1 95 108 VAL A N 1
ATOM 843 C CA . VAL A 1 108 ? 9.516 15.703 9.594 1 95 108 VAL A CA 1
ATOM 844 C C . VAL A 1 108 ? 9.414 14.227 9.961 1 95 108 VAL A C 1
ATOM 846 O O . VAL A 1 108 ? 9.141 13.383 9.109 1 95 108 VAL A O 1
ATOM 849 N N . GLU A 1 109 ? 9.578 13.961 11.234 1 94.44 109 GLU A N 1
ATOM 850 C CA . GLU A 1 109 ? 9.484 12.586 11.719 1 94.44 109 GLU A CA 1
ATOM 851 C C . GLU A 1 109 ? 8.133 11.969 11.383 1 94.44 109 GLU A C 1
ATOM 853 O O . GLU A 1 109 ? 8.055 10.82 10.945 1 94.44 109 GLU A O 1
ATOM 858 N N . ASN A 1 110 ? 7.105 12.719 11.539 1 95.31 110 ASN A N 1
ATOM 859 C CA . ASN A 1 110 ? 5.766 12.18 11.344 1 95.31 110 ASN A CA 1
ATOM 860 C C . ASN A 1 110 ? 5.383 12.133 9.867 1 95.31 110 ASN A C 1
ATOM 862 O O . ASN A 1 110 ? 4.547 11.32 9.461 1 95.31 110 ASN A O 1
ATOM 866 N N . VAL A 1 111 ? 6.004 13.047 9.078 1 96.44 111 VAL A N 1
ATOM 867 C CA . VAL A 1 111 ? 5.867 12.898 7.633 1 96.44 111 VAL A CA 1
ATOM 868 C C . VAL A 1 111 ? 6.469 11.57 7.188 1 96.44 111 VAL A C 1
ATOM 870 O O . VAL A 1 111 ? 5.828 10.789 6.48 1 96.44 111 VAL A O 1
ATOM 873 N N . LEU A 1 112 ? 7.676 11.312 7.633 1 96.19 112 LEU A N 1
ATOM 874 C CA . LEU A 1 112 ? 8.344 10.055 7.301 1 96.19 112 LEU A CA 1
ATOM 875 C C . LEU A 1 112 ? 7.582 8.867 7.867 1 96.19 112 LEU A C 1
ATOM 877 O O . LEU A 1 112 ? 7.414 7.852 7.188 1 96.19 112 LEU A O 1
ATOM 881 N N . CYS A 1 113 ? 7.137 9.016 9.094 1 95 113 CYS A N 1
ATOM 882 C CA . CYS A 1 113 ? 6.344 7.965 9.719 1 95 113 CYS A CA 1
ATOM 883 C C . CYS A 1 113 ? 5.137 7.609 8.859 1 95 113 CYS A C 1
ATOM 885 O O . CYS A 1 113 ? 4.859 6.43 8.625 1 95 113 CYS A O 1
ATOM 887 N N . PHE A 1 114 ? 4.434 8.555 8.406 1 94.5 114 PHE A N 1
ATOM 888 C CA . PHE A 1 114 ? 3.264 8.328 7.562 1 94.5 114 PHE A CA 1
ATOM 889 C C . PHE A 1 114 ? 3.643 7.562 6.305 1 94.5 114 PHE A C 1
ATOM 891 O O . PHE A 1 114 ? 2.916 6.664 5.875 1 94.5 114 PHE A O 1
ATOM 898 N N . MET A 1 115 ? 4.742 7.887 5.738 1 94.31 115 MET A N 1
ATOM 899 C CA . MET A 1 115 ? 5.152 7.285 4.473 1 94.31 115 MET A CA 1
ATOM 900 C C . MET A 1 115 ? 5.477 5.805 4.652 1 94.31 115 MET A C 1
ATOM 902 O O . MET A 1 115 ? 5.438 5.035 3.693 1 94.31 115 MET A O 1
ATOM 906 N N . TYR A 1 116 ? 5.727 5.371 5.879 1 93.31 116 TYR A N 1
ATOM 907 C CA . TYR A 1 116 ? 6.051 3.975 6.145 1 93.31 116 TYR A CA 1
ATOM 908 C C . TYR A 1 116 ? 4.875 3.254 6.789 1 93.31 116 TYR A C 1
ATOM 910 O O . TYR A 1 116 ? 4.715 2.043 6.621 1 93.31 116 TYR A O 1
ATOM 918 N N . HIS A 1 117 ? 4.078 3.994 7.52 1 91.44 117 HIS A N 1
ATOM 919 C CA . HIS A 1 117 ? 3.037 3.363 8.32 1 91.44 117 HIS A CA 1
ATOM 920 C C . HIS A 1 117 ? 1.649 3.711 7.797 1 91.44 117 HIS A C 1
ATOM 922 O O . HIS A 1 117 ? 0.65 3.146 8.25 1 91.44 117 HIS A O 1
ATOM 928 N N . ALA A 1 118 ? 1.599 4.625 6.848 1 89.56 118 ALA A N 1
ATOM 929 C CA . ALA A 1 118 ? 0.333 5.148 6.34 1 89.56 118 ALA A CA 1
ATOM 930 C C . ALA A 1 118 ? -0.494 5.766 7.469 1 89.56 118 ALA A C 1
ATOM 932 O O . ALA A 1 118 ? -1.726 5.707 7.445 1 89.56 118 ALA A O 1
ATOM 933 N N . ASP A 1 119 ? 0.229 6.164 8.477 1 90.19 119 ASP A N 1
ATOM 934 C CA . ASP A 1 119 ? -0.365 6.812 9.641 1 90.19 119 ASP A CA 1
ATOM 935 C C . ASP A 1 119 ? 0.693 7.543 10.461 1 90.19 119 ASP A C 1
ATOM 937 O O . ASP A 1 119 ? 1.893 7.336 10.266 1 90.19 119 ASP A O 1
ATOM 941 N N . TYR A 1 120 ? 0.264 8.484 11.25 1 92 120 TYR A N 1
ATOM 942 C CA . TYR A 1 120 ? 1.14 9.188 12.18 1 92 120 TYR A CA 1
ATOM 943 C C . TYR A 1 120 ? 0.425 9.453 13.5 1 92 120 TYR A C 1
ATOM 945 O O . TYR A 1 120 ? -0.794 9.297 13.594 1 92 120 TYR A O 1
ATOM 953 N N . ARG A 1 121 ? 1.155 9.805 14.523 1 86.81 121 ARG A N 1
ATOM 954 C CA . ARG A 1 121 ? 0.599 9.992 15.859 1 86.81 121 ARG A CA 1
ATOM 955 C C . ARG A 1 121 ? 0.417 11.469 16.172 1 86.81 121 ARG A C 1
ATOM 957 O O . ARG A 1 121 ? 1.394 12.219 16.25 1 86.81 121 ARG A O 1
ATOM 964 N N . ASP A 1 122 ? -0.817 11.789 16.281 1 86.94 122 ASP A N 1
ATOM 965 C CA . ASP A 1 122 ? -1.081 13.195 16.609 1 86.94 122 ASP A CA 1
ATOM 966 C C . ASP A 1 122 ? -1.367 13.367 18.094 1 86.94 122 ASP A C 1
ATOM 968 O O . ASP A 1 122 ? -1.516 14.492 18.578 1 86.94 122 ASP A O 1
ATOM 972 N N . THR A 1 123 ? -1.58 12.172 18.844 1 76.12 123 THR A N 1
ATOM 973 C CA . THR A 1 123 ? -1.914 12.281 20.25 1 76.12 123 THR A CA 1
ATOM 974 C C . THR A 1 123 ? -0.649 12.32 21.109 1 76.12 123 THR A C 1
ATOM 976 O O . THR A 1 123 ? 0.344 11.664 20.781 1 76.12 123 THR A O 1
ATOM 979 N N . PRO A 1 124 ? -0.73 13.273 22 1 61.97 124 PRO A N 1
ATOM 980 C CA . PRO A 1 124 ? 0.41 13.375 22.906 1 61.97 124 PRO A CA 1
ATOM 981 C C . PRO A 1 124 ? 0.673 12.078 23.672 1 61.97 124 PRO A C 1
ATOM 983 O O . PRO A 1 124 ? -0.26 11.32 23.953 1 61.97 124 PRO A O 1
ATOM 986 N N . CYS A 1 125 ? 1.743 11.438 23.375 1 54.34 125 CYS A N 1
ATOM 987 C CA . CYS A 1 125 ? 2.059 10.344 24.281 1 54.34 125 CYS A CA 1
ATOM 988 C C . CYS A 1 125 ? 1.992 10.805 25.734 1 54.34 125 CYS A C 1
ATOM 990 O O . CYS A 1 125 ? 2.455 11.898 26.062 1 54.34 125 CYS A O 1
ATOM 992 N N . LEU A 1 126 ? 0.934 10.406 26.406 1 51.53 126 LEU A N 1
ATOM 993 C CA . LEU A 1 126 ? 0.728 10.812 27.797 1 51.53 126 LEU A CA 1
ATOM 994 C C . LEU A 1 126 ? 2.061 11.055 28.5 1 51.53 126 LEU A C 1
ATOM 996 O O . LEU A 1 126 ? 2.174 11.945 29.344 1 51.53 126 LEU A O 1
ATOM 1000 N N . ASN A 1 127 ? 2.936 10.211 28.375 1 48.78 127 ASN A N 1
ATOM 1001 C CA . ASN A 1 127 ? 4.051 10.25 29.312 1 48.78 127 ASN A CA 1
ATOM 1002 C C . ASN A 1 127 ? 5.211 11.086 28.766 1 48.78 127 ASN A C 1
ATOM 1004 O O . ASN A 1 127 ? 6.363 10.867 29.156 1 48.78 127 ASN A O 1
ATOM 1008 N N . VAL A 1 128 ? 4.871 11.844 27.719 1 50.94 128 VAL A N 1
ATOM 1009 C CA . VAL A 1 128 ? 6.07 12.531 27.266 1 50.94 128 VAL A CA 1
ATOM 1010 C C . VAL A 1 128 ? 6.047 13.977 27.734 1 50.94 128 VAL A C 1
ATOM 1012 O O . VAL A 1 128 ? 5.016 14.648 27.656 1 50.94 128 VAL A O 1
ATOM 1015 N N . THR A 1 129 ? 6.848 14.484 28.688 1 48 129 THR A N 1
ATOM 1016 C CA . THR A 1 129 ? 7.184 15.859 29.047 1 48 129 THR A CA 1
ATOM 1017 C C . THR A 1 129 ? 8.062 16.5 27.969 1 48 129 THR A C 1
ATOM 1019 O O . THR A 1 129 ? 9.109 15.953 27.609 1 48 129 THR A O 1
ATOM 1022 N N . PRO A 1 130 ? 7.777 17.75 27.594 1 52.62 130 PRO A N 1
ATOM 1023 C CA . PRO A 1 130 ? 6.633 18.672 27.656 1 52.62 130 PRO A CA 1
ATOM 1024 C C . PRO A 1 130 ? 5.395 18.125 26.953 1 52.62 130 PRO A C 1
ATOM 1026 O O . PRO A 1 130 ? 5.512 17.266 26.078 1 52.62 130 PRO A O 1
ATOM 1029 N N . PRO A 1 131 ? 4.277 18.625 27.391 1 54.75 131 PRO A N 1
ATOM 1030 C CA . PRO A 1 131 ? 3.004 18.125 26.875 1 54.75 131 PRO A CA 1
ATOM 1031 C C . PRO A 1 131 ? 2.93 18.172 25.344 1 54.75 131 PRO A C 1
ATOM 1033 O O . PRO A 1 131 ? 3.406 19.125 24.734 1 54.75 131 PRO A O 1
ATOM 1036 N N . PRO A 1 132 ? 2.672 17.062 24.859 1 58.22 132 PRO A N 1
ATOM 1037 C CA . PRO A 1 132 ? 2.627 16.969 23.391 1 58.22 132 PRO A CA 1
ATOM 1038 C C . PRO A 1 132 ? 1.775 18.062 22.75 1 58.22 132 PRO A C 1
ATOM 1040 O O . PRO A 1 132 ? 0.91 18.641 23.422 1 58.22 132 PRO A O 1
ATOM 1043 N N . ALA A 1 133 ? 2.256 18.609 21.641 1 63.62 133 ALA A N 1
ATOM 1044 C CA . ALA A 1 133 ? 1.589 19.625 20.844 1 63.62 133 ALA A CA 1
ATOM 1045 C C . ALA A 1 133 ? 0.091 19.359 20.734 1 63.62 133 ALA A C 1
ATOM 1047 O O . ALA A 1 133 ? -0.342 18.203 20.781 1 63.62 133 ALA A O 1
ATOM 1048 N N . ASP A 1 134 ? -0.726 20.375 21.047 1 87.12 134 ASP A N 1
ATOM 1049 C CA . ASP A 1 134 ? -2.146 20.406 20.719 1 87.12 134 ASP A CA 1
ATOM 1050 C C . ASP A 1 134 ? -2.418 19.672 19.406 1 87.12 134 ASP A C 1
ATOM 1052 O O . ASP A 1 134 ? -1.815 19.984 18.375 1 87.12 134 ASP A O 1
ATOM 1056 N N . PRO A 1 135 ? -3.195 18.531 19.547 1 93.06 135 PRO A N 1
ATOM 1057 C CA . PRO A 1 135 ? -3.42 17.734 18.344 1 93.06 135 PRO A CA 1
ATOM 1058 C C . PRO A 1 135 ? -4 18.547 17.188 1 93.06 135 PRO A C 1
ATOM 1060 O O . PRO A 1 135 ? -3.719 18.25 16.031 1 93.06 135 PRO A O 1
ATOM 1063 N N . ILE A 1 136 ? -4.797 19.562 17.531 1 95.94 136 ILE A N 1
ATOM 1064 C CA . ILE A 1 136 ? -5.391 20.359 16.469 1 95.94 136 ILE A CA 1
ATOM 1065 C C . ILE A 1 136 ? -4.293 21.109 15.719 1 95.94 136 ILE A C 1
ATOM 1067 O O . ILE A 1 136 ? -4.191 21 14.492 1 95.94 136 ILE A O 1
ATOM 1071 N N . LEU A 1 137 ? -3.49 21.781 16.5 1 94.5 137 LEU A N 1
ATOM 1072 C CA . LEU A 1 137 ? -2.41 22.547 15.898 1 94.5 137 LEU A CA 1
ATOM 1073 C C . LEU A 1 137 ? -1.438 21.625 15.164 1 94.5 137 LEU A C 1
ATOM 1075 O O . LEU A 1 137 ? -0.967 21.953 14.07 1 94.5 137 LEU A O 1
ATOM 1079 N N . PHE A 1 138 ? -1.182 20.516 15.719 1 94.62 138 PHE A N 1
ATOM 1080 C CA . PHE A 1 138 ? -0.242 19.578 15.109 1 94.62 138 PHE A CA 1
ATOM 1081 C C . PHE A 1 138 ?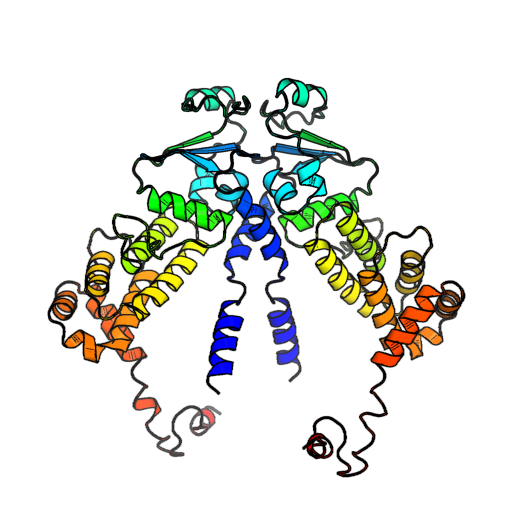 -0.772 19.078 13.773 1 94.62 138 PHE A C 1
ATOM 1083 O O . PHE A 1 138 ? -0.024 18.984 12.797 1 94.62 138 PHE A O 1
ATOM 1090 N N . ASN A 1 139 ? -2.016 18.734 13.711 1 96.75 139 ASN A N 1
ATOM 1091 C CA . ASN A 1 139 ? -2.602 18.25 12.469 1 96.75 139 ASN A CA 1
ATOM 1092 C C . ASN A 1 139 ? -2.629 19.344 11.398 1 96.75 139 ASN A C 1
ATOM 1094 O O . ASN A 1 139 ? -2.494 19.047 10.211 1 96.75 139 ASN A O 1
ATOM 1098 N N . LEU A 1 140 ? -2.771 20.594 11.852 1 97.06 140 LEU A N 1
ATOM 1099 C CA . LEU A 1 140 ? -2.635 21.703 10.906 1 97.06 140 LEU A CA 1
ATOM 1100 C C . LEU A 1 140 ? -1.218 21.766 10.352 1 97.06 140 LEU A C 1
ATOM 1102 O O . LEU A 1 140 ? -1.028 21.953 9.141 1 97.06 140 LEU A O 1
ATOM 1106 N N . GLN A 1 141 ? -0.28 21.594 11.219 1 95.56 141 GLN A N 1
ATOM 1107 C CA . GLN A 1 141 ? 1.114 21.609 10.789 1 95.56 141 GLN A CA 1
ATOM 1108 C C . GLN A 1 141 ? 1.396 20.453 9.828 1 95.56 141 GLN A C 1
ATOM 1110 O O . GLN A 1 141 ? 2.131 20.609 8.852 1 95.56 141 GLN A O 1
ATOM 1115 N N . MET A 1 142 ? 0.812 19.328 10.102 1 96.69 142 MET A N 1
ATOM 1116 C CA . MET A 1 142 ? 0.98 18.172 9.227 1 96.69 142 MET A CA 1
ATOM 1117 C C . MET A 1 142 ? 0.367 18.422 7.852 1 96.69 142 MET A C 1
ATOM 1119 O O . MET A 1 142 ? 0.897 17.984 6.836 1 96.69 142 MET A O 1
ATOM 1123 N N . SER A 1 143 ? -0.752 19.141 7.863 1 96.88 143 SER A N 1
ATOM 1124 C CA . SER A 1 143 ? -1.368 19.516 6.594 1 96.88 143 SER A CA 1
ATOM 1125 C C . SER A 1 143 ? -0.452 20.422 5.777 1 96.88 143 SER A C 1
ATOM 1127 O O . SER A 1 143 ? -0.314 20.234 4.566 1 96.88 143 SER A O 1
ATOM 1129 N N . VAL A 1 144 ? 0.133 21.375 6.418 1 97.06 144 VAL A N 1
ATOM 1130 C CA . VAL A 1 144 ? 1.075 22.266 5.758 1 97.06 144 VAL A CA 1
ATOM 1131 C C . VAL A 1 144 ? 2.27 21.469 5.238 1 97.06 144 VAL A C 1
ATOM 1133 O O . VAL A 1 144 ? 2.709 21.672 4.102 1 97.06 144 VAL A O 1
ATOM 1136 N N . ALA A 1 145 ? 2.742 20.578 6.043 1 96.94 145 ALA A N 1
ATOM 1137 C CA . ALA A 1 145 ? 3.879 19.734 5.664 1 96.94 145 ALA A CA 1
ATOM 1138 C C . ALA A 1 145 ? 3.533 18.859 4.473 1 96.94 145 ALA A C 1
ATOM 1140 O O . ALA A 1 145 ? 4.375 18.609 3.602 1 96.94 145 ALA A O 1
ATOM 1141 N N . ALA A 1 146 ? 2.299 18.344 4.469 1 96.56 146 ALA A N 1
ATOM 1142 C CA . ALA A 1 146 ? 1.85 17.5 3.361 1 96.56 146 ALA A CA 1
ATOM 1143 C C . ALA A 1 146 ? 1.966 18.234 2.033 1 96.56 146 ALA A C 1
ATOM 1145 O O . ALA A 1 146 ? 2.381 17.656 1.026 1 96.56 146 ALA A O 1
ATOM 1146 N N . ASP A 1 147 ? 1.65 19.516 2.047 1 95.69 147 ASP A N 1
ATOM 1147 C CA . ASP A 1 147 ? 1.75 20.344 0.847 1 95.69 147 ASP A CA 1
ATOM 1148 C C . ASP A 1 147 ? 3.209 20.625 0.499 1 95.69 147 ASP A C 1
ATOM 1150 O O . ASP A 1 147 ? 3.605 20.531 -0.665 1 95.69 147 ASP A O 1
ATOM 1154 N N . LYS A 1 148 ? 3.918 20.953 1.47 1 96.06 148 LYS A N 1
ATOM 1155 C CA . LYS A 1 148 ? 5.324 21.281 1.258 1 96.06 148 LYS A CA 1
ATOM 1156 C C . LYS A 1 148 ? 6.086 20.094 0.671 1 96.06 148 LYS A C 1
ATOM 1158 O O . LYS A 1 148 ? 6.836 20.25 -0.294 1 96.06 148 LYS A O 1
ATOM 1163 N N . PHE A 1 149 ? 5.863 18.922 1.254 1 96.38 149 PHE A N 1
ATOM 1164 C CA . PHE A 1 149 ? 6.59 17.719 0.841 1 96.38 149 PHE A CA 1
ATOM 1165 C C . PHE A 1 149 ? 5.836 16.984 -0.255 1 96.38 149 PHE A C 1
ATOM 1167 O O . PHE A 1 149 ? 6.262 15.914 -0.699 1 96.38 149 PHE A O 1
ATOM 1174 N N . GLU A 1 150 ? 4.703 17.484 -0.632 1 94.94 150 GLU A N 1
ATOM 1175 C CA . GLU A 1 150 ? 3.908 16.984 -1.746 1 94.94 150 GLU A CA 1
ATOM 1176 C C . GLU A 1 150 ? 3.531 15.523 -1.535 1 94.94 150 GLU A C 1
ATOM 1178 O O . GLU A 1 150 ? 3.746 14.688 -2.416 1 94.94 150 GLU A O 1
ATOM 1183 N N . VAL A 1 151 ? 3.004 15.227 -0.434 1 94.31 151 VAL A N 1
ATOM 1184 C CA . VAL A 1 151 ? 2.451 13.914 -0.105 1 94.31 151 VAL A CA 1
ATOM 1185 C C . VAL A 1 151 ? 0.928 14 -0.036 1 94.31 151 VAL A C 1
ATOM 1187 O O . VAL A 1 151 ? 0.366 14.352 1.004 1 94.31 151 VAL A O 1
ATOM 1190 N N . SER A 1 152 ? 0.276 13.594 -1.062 1 89.06 152 SER A N 1
ATOM 1191 C CA . SER A 1 152 ? -1.153 13.836 -1.227 1 89.06 152 SER A CA 1
ATOM 1192 C C . SER A 1 152 ? -1.968 13.047 -0.205 1 89.06 152 SER A C 1
ATOM 1194 O O . SER A 1 152 ? -2.908 13.578 0.39 1 89.06 152 SER A O 1
ATOM 1196 N N . CYS A 1 153 ? -1.586 11.844 0.018 1 89.69 153 CYS A N 1
ATOM 1197 C CA . CYS A 1 153 ? -2.35 11.008 0.937 1 89.69 153 CYS A CA 1
ATOM 1198 C C . CYS A 1 153 ? -2.207 11.5 2.371 1 89.69 153 CYS A C 1
ATOM 1200 O O . CYS A 1 153 ? -3.137 11.367 3.172 1 89.69 153 CYS A O 1
ATOM 1202 N N . LEU A 1 154 ? -1.1 12.094 2.672 1 94.38 154 LEU A N 1
ATOM 1203 C CA . LEU A 1 154 ? -0.901 12.664 4 1 94.38 154 LEU A CA 1
ATOM 1204 C C . LEU A 1 154 ? -1.841 13.844 4.23 1 94.38 154 LEU A C 1
ATOM 1206 O O . LEU A 1 154 ? -2.332 14.039 5.344 1 94.38 154 LEU A O 1
ATOM 1210 N N . LYS A 1 155 ? -2.07 14.609 3.164 1 93.25 155 LYS A N 1
ATOM 1211 C CA . LYS A 1 155 ? -2.98 15.742 3.268 1 93.25 155 LYS A CA 1
ATOM 1212 C C . LYS A 1 155 ? -4.379 15.297 3.686 1 93.25 155 LYS A C 1
ATOM 1214 O O . LYS A 1 155 ? -4.984 15.883 4.582 1 93.25 155 LYS A O 1
ATOM 1219 N N . ARG A 1 156 ? -4.832 14.25 3.111 1 91.81 156 ARG A N 1
ATOM 1220 C CA . ARG A 1 156 ? -6.148 13.703 3.43 1 91.81 156 ARG A CA 1
ATOM 1221 C C . ARG A 1 156 ? -6.18 13.141 4.844 1 91.81 156 ARG A C 1
ATOM 1223 O O . ARG A 1 156 ? -7.129 13.375 5.594 1 91.81 156 ARG A O 1
ATOM 1230 N N . CYS A 1 157 ? -5.141 12.453 5.125 1 92.88 157 CYS A N 1
ATOM 1231 C CA . CYS A 1 157 ? -5.043 11.883 6.465 1 92.88 157 CYS A CA 1
ATOM 1232 C C . CYS A 1 157 ? -5.035 12.984 7.523 1 92.88 157 CYS A C 1
ATOM 1234 O O . CYS A 1 157 ? -5.742 12.883 8.531 1 92.88 157 CYS A O 1
ATOM 1236 N N . ALA A 1 158 ? -4.281 14 7.32 1 95.94 158 ALA A N 1
ATOM 1237 C CA . ALA A 1 158 ? -4.184 15.109 8.258 1 95.94 158 ALA A CA 1
ATOM 1238 C C . ALA A 1 158 ? -5.531 15.805 8.438 1 95.94 158 ALA A C 1
ATOM 1240 O O . ALA A 1 158 ? -5.895 16.188 9.555 1 95.94 158 ALA A O 1
ATOM 1241 N N . ALA A 1 159 ? -6.273 15.93 7.352 1 94.88 159 ALA A N 1
ATOM 1242 C CA . ALA A 1 159 ? -7.594 16.547 7.422 1 94.88 159 ALA A CA 1
ATOM 1243 C C . ALA A 1 159 ? -8.547 15.711 8.266 1 94.88 159 ALA A C 1
ATOM 1245 O O . ALA A 1 159 ? -9.32 16.25 9.062 1 94.88 159 ALA A O 1
ATOM 1246 N N . GLU A 1 160 ? -8.469 14.461 8.078 1 94.19 160 GLU A N 1
ATOM 1247 C CA . GLU A 1 160 ? -9.328 13.57 8.852 1 94.19 160 GLU A CA 1
ATOM 1248 C C . GLU A 1 160 ? -8.992 13.625 10.336 1 94.19 160 GLU A C 1
ATOM 1250 O O . GLU A 1 160 ? -9.883 13.711 11.18 1 94.19 160 GLU A O 1
ATOM 1255 N N . LYS A 1 161 ? -7.766 13.625 10.609 1 94.75 161 LYS A N 1
ATOM 1256 C CA . LYS A 1 161 ? -7.336 13.703 12.008 1 94.75 161 LYS A CA 1
ATOM 1257 C C . LYS A 1 161 ? -7.652 15.07 12.602 1 94.75 161 LYS A C 1
ATOM 1259 O O . LYS A 1 161 ? -7.996 15.172 13.781 1 94.75 161 LYS A O 1
ATOM 1264 N N . LEU A 1 162 ? -7.496 16.047 11.781 1 97.31 162 LEU A N 1
ATOM 1265 C CA . LEU A 1 162 ? -7.871 17.391 12.211 1 97.31 162 LEU A CA 1
ATOM 1266 C C . LEU A 1 162 ? -9.344 17.453 12.586 1 97.31 162 LEU A C 1
ATOM 1268 O O . LEU A 1 162 ? -9.703 18.016 13.617 1 97.31 162 LEU A O 1
ATOM 1272 N N . ARG A 1 163 ? -10.156 16.828 11.781 1 96.81 163 ARG A N 1
ATOM 1273 C CA . ARG A 1 163 ? -11.586 16.797 12.047 1 96.81 163 ARG A CA 1
ATOM 1274 C C . ARG A 1 163 ? -11.875 16.094 13.367 1 96.81 163 ARG A C 1
ATOM 1276 O O . ARG A 1 163 ? -12.609 16.625 14.211 1 96.81 163 ARG A O 1
ATOM 1283 N N . ASP A 1 164 ? -11.273 14.977 13.516 1 94.69 164 ASP A N 1
ATOM 1284 C CA . ASP A 1 164 ? -11.492 14.188 14.727 1 94.69 164 ASP A CA 1
ATOM 1285 C C . ASP A 1 164 ? -11.062 14.961 15.969 1 94.69 164 ASP A C 1
ATOM 1287 O O . ASP A 1 164 ? -11.797 15.023 16.953 1 94.69 164 ASP A O 1
ATOM 1291 N N . ALA A 1 165 ? -9.867 15.531 15.93 1 95.06 165 ALA A N 1
ATOM 1292 C CA . ALA A 1 165 ? -9.352 16.297 17.062 1 95.06 165 ALA A CA 1
ATOM 1293 C C . ALA A 1 165 ? -10.219 17.516 17.344 1 95.06 165 ALA A C 1
ATOM 1295 O O . ALA A 1 165 ? -10.516 17.812 18.5 1 95.06 165 ALA A O 1
ATOM 1296 N N . SER A 1 166 ? -10.641 18.188 16.312 1 96.88 166 SER A N 1
ATOM 1297 C CA . SER A 1 166 ? -11.445 19.391 16.453 1 96.88 166 SER A CA 1
ATOM 1298 C C . SER A 1 166 ? -12.82 19.078 17.047 1 96.88 166 SER A C 1
ATOM 1300 O O . SER A 1 166 ? -13.352 19.844 17.844 1 96.88 166 SER A O 1
ATOM 1302 N N . GLU A 1 167 ? -13.32 17.938 16.625 1 95.5 167 GLU A N 1
ATOM 1303 C CA . GLU A 1 167 ? -14.617 17.531 17.156 1 95.5 167 GLU A CA 1
ATOM 1304 C C . GLU A 1 167 ? -14.531 17.219 18.656 1 95.5 167 GLU A C 1
ATOM 1306 O O . GLU A 1 167 ? -15.469 17.484 19.406 1 95.5 167 GLU A O 1
ATOM 1311 N N . LYS A 1 168 ? -13.484 16.719 19.031 1 93.94 168 LYS A N 1
ATOM 1312 C CA . LYS A 1 168 ? -13.289 16.328 20.422 1 93.94 168 LYS A CA 1
ATOM 1313 C C . LYS A 1 168 ? -12.93 17.531 21.281 1 93.94 168 LYS A C 1
ATOM 1315 O O . LYS A 1 168 ? -13.258 17.578 22.469 1 93.94 168 LYS A O 1
ATOM 1320 N N . LEU A 1 169 ? -12.281 18.578 20.672 1 94.88 169 LEU A N 1
ATOM 1321 C CA . LEU A 1 169 ? -11.688 19.641 21.484 1 94.88 169 LEU A CA 1
ATOM 1322 C C . LEU A 1 169 ? -12.219 21.016 21.047 1 94.88 169 LEU A C 1
ATOM 1324 O O . LEU A 1 169 ? -11.547 22.031 21.219 1 94.88 169 LEU A O 1
ATOM 1328 N N . TRP A 1 170 ? -13.398 21.047 20.484 1 95.31 170 TRP A N 1
ATOM 1329 C CA . TRP A 1 170 ? -13.945 22.266 19.922 1 95.31 170 TRP A CA 1
ATOM 1330 C C . TRP A 1 170 ? -14.156 23.312 21.016 1 95.31 170 TRP A C 1
ATOM 1332 O O . TRP A 1 170 ? -14.172 24.516 20.75 1 95.31 170 TRP A O 1
ATOM 1342 N N . ASN A 1 171 ? -14.359 22.859 22.266 1 94.56 171 ASN A N 1
ATOM 1343 C CA . ASN A 1 171 ? -14.719 23.75 23.359 1 94.56 171 ASN A CA 1
ATOM 1344 C C . ASN A 1 171 ? -13.492 24.156 24.172 1 94.56 171 ASN A C 1
ATOM 1346 O O . ASN A 1 171 ? -13.625 24.594 25.312 1 94.56 171 ASN A O 1
ATOM 1350 N N . THR A 1 172 ? -12.328 24.016 23.609 1 93.94 172 THR A N 1
ATOM 1351 C CA . THR A 1 172 ? -11.078 24.344 24.297 1 93.94 172 THR A CA 1
ATOM 1352 C C . THR A 1 172 ? -10.43 25.578 23.672 1 93.94 172 THR A C 1
ATOM 1354 O O . THR A 1 172 ? -10.773 25.969 22.547 1 93.94 172 THR A O 1
ATOM 1357 N N . ASP A 1 173 ? -9.508 26.188 24.453 1 94.12 173 ASP A N 1
ATOM 1358 C CA . ASP A 1 173 ? -8.742 27.328 23.953 1 94.12 173 ASP A CA 1
ATOM 1359 C C . ASP A 1 173 ? -7.883 26.922 22.75 1 94.12 173 ASP A C 1
ATOM 1361 O O . ASP A 1 173 ? -7.609 27.734 21.875 1 94.12 173 ASP A O 1
ATOM 1365 N N . ALA A 1 174 ? -7.559 25.672 22.703 1 93.44 174 ALA A N 1
ATOM 1366 C CA . ALA A 1 174 ? -6.719 25.156 21.641 1 93.44 174 ALA A CA 1
ATOM 1367 C C . ALA A 1 174 ? -7.422 25.281 20.281 1 93.44 174 ALA A C 1
ATOM 1369 O O . ALA A 1 174 ? -6.781 25.578 19.266 1 93.44 174 ALA A O 1
ATOM 1370 N N . PHE A 1 175 ? -8.68 25.094 20.344 1 96.88 175 PHE A N 1
ATOM 1371 C CA . PHE A 1 175 ? -9.453 25.172 19.094 1 96.88 175 PHE A CA 1
ATOM 1372 C C . PHE A 1 175 ? -9.461 26.594 18.562 1 96.88 175 PHE A C 1
ATOM 1374 O O . PHE A 1 175 ? -9.227 26.812 17.359 1 96.88 175 PHE A O 1
ATOM 1381 N N . VAL A 1 176 ? -9.648 27.516 19.453 1 96.62 176 VAL A N 1
ATOM 1382 C CA . VAL A 1 176 ? -9.703 28.938 19.078 1 96.62 176 VAL A CA 1
ATOM 1383 C C . VAL A 1 176 ? -8.344 29.375 18.562 1 96.62 176 VAL A C 1
ATOM 1385 O O . VAL A 1 176 ? -8.258 30.047 17.531 1 96.62 176 VAL A O 1
ATOM 1388 N N . LYS A 1 177 ? -7.336 28.953 19.219 1 95.5 177 LYS A N 1
ATOM 1389 C CA . LYS A 1 177 ? -5.977 29.297 18.797 1 95.5 177 LYS A CA 1
ATOM 1390 C C . LYS A 1 177 ? -5.652 28.688 17.438 1 95.5 177 LYS A C 1
ATOM 1392 O O . LYS A 1 177 ? -4.961 29.312 16.625 1 95.5 177 LYS A O 1
ATOM 1397 N N . ALA A 1 178 ? -6.129 27.547 17.188 1 96.81 178 ALA A N 1
ATOM 1398 C CA . ALA A 1 178 ? -5.895 26.859 15.922 1 96.81 178 ALA A CA 1
ATOM 1399 C C . ALA A 1 178 ? -6.555 27.609 14.766 1 96.81 178 ALA A C 1
ATOM 1401 O O . ALA A 1 178 ? -5.984 27.719 13.68 1 96.81 178 ALA A O 1
ATOM 1402 N N . ILE A 1 179 ? -7.742 28.109 15.016 1 97.88 179 ILE A N 1
ATOM 1403 C CA . ILE A 1 179 ? -8.43 28.875 13.984 1 97.88 179 ILE A CA 1
ATOM 1404 C C . ILE A 1 179 ? -7.621 30.141 13.672 1 97.88 179 ILE A C 1
ATOM 1406 O O . ILE A 1 179 ? -7.406 30.469 12.5 1 97.88 179 ILE A O 1
ATOM 1410 N N . ALA A 1 180 ? -7.195 30.766 14.711 1 97.25 180 ALA A N 1
ATOM 1411 C CA . ALA A 1 180 ? -6.379 31.953 14.516 1 97.25 180 ALA A CA 1
ATOM 1412 C C . ALA A 1 180 ? -5.129 31.641 13.695 1 97.25 180 ALA A C 1
ATOM 1414 O O . ALA A 1 180 ? -4.777 32.375 12.773 1 97.25 180 ALA A O 1
ATOM 1415 N N . TYR A 1 181 ? -4.516 30.562 13.984 1 96.31 181 TYR A N 1
ATOM 1416 C CA . TYR A 1 181 ? -3.32 30.125 13.266 1 96.31 181 TYR A CA 1
ATOM 1417 C C . TYR A 1 181 ? -3.631 29.859 11.805 1 96.31 181 TYR A C 1
ATOM 1419 O O . TYR A 1 181 ? -2.908 30.312 10.914 1 96.31 181 TYR A O 1
ATOM 1427 N N . ALA A 1 182 ? -4.695 29.156 11.523 1 97.81 182 ALA A N 1
ATOM 1428 C CA . ALA A 1 182 ? -5.043 28.688 10.18 1 97.81 182 ALA A CA 1
ATOM 1429 C C . ALA A 1 182 ? -5.387 29.875 9.273 1 97.81 182 ALA A C 1
ATOM 1431 O O . ALA A 1 182 ? -5.152 29.812 8.062 1 97.81 182 ALA A O 1
ATOM 1432 N N . TYR A 1 183 ? -5.875 30.953 9.867 1 97.5 183 TYR A N 1
ATOM 1433 C CA . TYR A 1 183 ? -6.379 32.031 9.039 1 97.5 183 TYR A CA 1
ATOM 1434 C C . TYR A 1 183 ? -5.457 33.25 9.109 1 97.5 183 TYR A C 1
ATOM 1436 O O . TYR A 1 183 ? -5.734 34.281 8.492 1 97.5 183 TYR A O 1
ATOM 1444 N N . SER A 1 184 ? -4.387 33.062 9.828 1 95.69 184 SER A N 1
ATOM 1445 C CA . SER A 1 184 ? -3.416 34.156 9.859 1 95.69 184 SER A CA 1
ATOM 1446 C C . SER A 1 184 ? -2.811 34.406 8.484 1 95.69 184 SER A C 1
ATOM 1448 O O . SER A 1 184 ? -2.811 33.531 7.629 1 95.69 184 SER A O 1
ATOM 1450 N N . GLU A 1 185 ? -2.293 35.562 8.203 1 90.31 185 GLU A N 1
ATOM 1451 C CA . GLU A 1 185 ? -1.78 35.969 6.902 1 90.31 185 GLU A CA 1
ATOM 1452 C C . GLU A 1 185 ? -0.546 35.156 6.512 1 90.31 185 GLU A C 1
ATOM 1454 O O . GLU A 1 185 ? -0.329 34.875 5.332 1 90.31 185 GLU A O 1
ATOM 1459 N N . THR A 1 186 ? 0.189 34.719 7.414 1 90.25 186 THR A N 1
ATOM 1460 C CA . THR A 1 186 ? 1.444 34.031 7.145 1 90.25 186 THR A CA 1
ATOM 1461 C C . THR A 1 186 ? 1.231 32.531 7.102 1 90.25 186 THR A C 1
ATOM 1463 O O . THR A 1 186 ? 2.16 31.766 6.812 1 90.25 186 THR A O 1
ATOM 1466 N N . SER A 1 187 ? -0.014 32.188 7.344 1 91.81 187 SER A N 1
ATOM 1467 C CA . SER A 1 187 ? -0.284 30.75 7.434 1 91.81 187 SER A CA 1
ATOM 1468 C C . SER A 1 187 ? -0.275 30.094 6.055 1 91.81 187 SER A C 1
ATOM 1470 O O . SER A 1 187 ? -0.719 30.703 5.074 1 91.81 187 SER A O 1
ATOM 1472 N N . ARG A 1 188 ? 0.218 28.891 5.98 1 93.69 188 ARG A N 1
ATOM 1473 C CA . ARG A 1 188 ? 0.235 28.125 4.734 1 93.69 188 ARG A CA 1
ATOM 1474 C C . ARG A 1 188 ? -0.791 27 4.766 1 93.69 188 ARG A C 1
ATOM 1476 O O . ARG A 1 188 ? -0.73 26.078 3.955 1 93.69 188 ARG A O 1
ATOM 1483 N N . VAL A 1 189 ? -1.677 27.156 5.723 1 95.69 189 VAL A N 1
ATOM 1484 C CA . VAL A 1 189 ? -2.721 26.141 5.836 1 95.69 189 VAL A CA 1
ATOM 1485 C C . VAL A 1 189 ? -3.637 26.203 4.617 1 95.69 189 VAL A C 1
ATOM 1487 O O . VAL A 1 189 ? -4.02 27.281 4.176 1 95.69 189 VAL A O 1
ATOM 1490 N N . ASP A 1 190 ? -4.004 25.062 4.062 1 94.44 190 ASP A N 1
ATOM 1491 C CA . ASP A 1 190 ? -4.762 25.016 2.816 1 94.44 190 ASP A CA 1
ATOM 1492 C C . ASP A 1 190 ? -6.262 25.141 3.082 1 94.44 190 ASP A C 1
ATOM 1494 O O . ASP A 1 190 ? -6.699 25.078 4.234 1 94.44 190 ASP A O 1
ATOM 1498 N N . VAL A 1 191 ? -6.965 25.25 2.027 1 94.94 191 VAL A N 1
ATOM 1499 C CA . VAL A 1 191 ? -8.406 25.484 2.07 1 94.94 191 VAL A CA 1
ATOM 1500 C C . VAL A 1 191 ? -9.109 24.297 2.707 1 94.94 191 VAL A C 1
ATOM 1502 O O . VAL A 1 191 ? -10.07 24.453 3.463 1 94.94 191 VAL A O 1
ATOM 1505 N N . MET A 1 192 ? -8.609 23.141 2.473 1 95.56 192 MET A N 1
ATOM 1506 C CA . MET A 1 192 ? -9.242 21.938 2.998 1 95.56 192 MET A CA 1
ATOM 1507 C C . MET A 1 192 ? -9.188 21.922 4.523 1 95.56 192 MET A C 1
ATOM 1509 O O . MET A 1 192 ? -10.203 21.672 5.18 1 95.56 192 MET A O 1
ATOM 1513 N N . ALA A 1 193 ? -8.047 22.141 5.059 1 97.31 193 ALA A N 1
ATOM 1514 C CA . ALA A 1 193 ? -7.895 22.172 6.512 1 97.31 193 ALA A CA 1
ATOM 1515 C C . ALA A 1 193 ? -8.703 23.297 7.133 1 97.31 193 ALA A C 1
ATOM 1517 O O . ALA A 1 193 ? -9.32 23.125 8.188 1 97.31 193 ALA A O 1
ATOM 1518 N N . ARG A 1 194 ? -8.734 24.438 6.516 1 97.56 194 ARG A N 1
ATOM 1519 C CA . ARG A 1 194 ? -9.539 25.547 7 1 97.56 194 ARG A CA 1
ATOM 1520 C C . ARG A 1 194 ? -11.023 25.203 7 1 97.56 194 ARG A C 1
ATOM 1522 O O . ARG A 1 194 ? -11.742 25.516 7.953 1 97.56 194 ARG A O 1
ATOM 1529 N N . SER A 1 195 ? -11.438 24.531 5.984 1 96.62 195 SER A N 1
ATOM 1530 C CA . SER A 1 195 ? -12.844 24.141 5.871 1 96.62 195 SER A CA 1
ATOM 1531 C C . SER A 1 195 ? -13.25 23.203 7.004 1 96.62 195 SER A C 1
ATOM 1533 O O . SER A 1 195 ? -14.367 23.281 7.512 1 96.62 195 SER A O 1
ATOM 1535 N N . VAL A 1 196 ? -12.336 22.359 7.316 1 97.56 196 VAL A N 1
ATOM 1536 C CA . VAL A 1 196 ? -12.617 21.453 8.422 1 97.56 196 VAL A CA 1
ATOM 1537 C C . VAL A 1 196 ? -12.891 22.25 9.695 1 97.56 196 VAL A C 1
ATOM 1539 O O . VAL A 1 196 ? -13.875 22 10.391 1 97.56 196 VAL A O 1
ATOM 1542 N N . LEU A 1 197 ? -12.078 23.219 10 1 98.25 197 LEU A N 1
ATOM 1543 C CA . LEU A 1 197 ? -12.234 24.047 11.195 1 98.25 197 LEU A CA 1
ATOM 1544 C C . LEU A 1 197 ? -13.547 24.812 11.156 1 98.25 197 LEU A C 1
ATOM 1546 O O . LEU A 1 197 ? -14.273 24.859 12.148 1 98.25 197 LEU A O 1
ATOM 1550 N N . ALA A 1 198 ? -13.797 25.375 10.008 1 97.94 198 ALA A N 1
ATOM 1551 C CA . ALA A 1 198 ? -15.023 26.156 9.852 1 97.94 198 ALA A CA 1
ATOM 1552 C C . ALA A 1 198 ? -16.266 25.281 10.039 1 97.94 198 ALA A C 1
ATOM 1554 O O . ALA A 1 198 ? -17.234 25.688 10.68 1 97.94 198 ALA A O 1
ATOM 1555 N N . GLU A 1 199 ? -16.219 24.109 9.508 1 97.12 199 GLU A N 1
ATOM 1556 C CA . GLU A 1 199 ? -17.344 23.188 9.586 1 97.12 199 GLU A CA 1
ATOM 1557 C C . GLU A 1 199 ? -17.594 22.734 11.023 1 97.12 199 GLU A C 1
ATOM 1559 O O . GLU A 1 199 ? -18.734 22.656 11.477 1 97.12 199 GLU A O 1
ATOM 1564 N N . VAL A 1 200 ? -16.547 22.438 11.68 1 97.69 200 VAL A N 1
ATOM 1565 C CA . VAL A 1 200 ? -16.688 22.031 13.07 1 97.69 200 VAL A CA 1
ATOM 1566 C C . VAL A 1 200 ? -17.219 23.203 13.906 1 97.69 200 VAL A C 1
ATOM 1568 O O . VAL A 1 200 ? -18.094 23.016 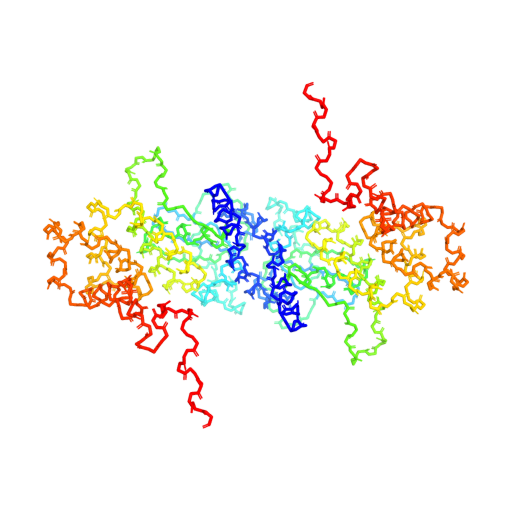14.742 1 97.69 200 VAL A O 1
ATOM 1571 N N . ALA A 1 201 ? -16.688 24.375 13.703 1 97.81 201 ALA A N 1
ATOM 1572 C CA . ALA A 1 201 ? -17.156 25.562 14.414 1 97.81 201 ALA A CA 1
ATOM 1573 C C . ALA A 1 201 ? -18.656 25.797 14.164 1 97.81 201 ALA A C 1
ATOM 1575 O O . ALA A 1 201 ? -19.391 26.125 15.094 1 97.81 201 ALA A O 1
ATOM 1576 N N . ALA A 1 202 ? -19.062 25.547 12.93 1 96.62 202 ALA A N 1
ATOM 1577 C CA . ALA A 1 202 ? -20.453 25.766 12.555 1 96.62 202 ALA A CA 1
ATOM 1578 C C . ALA A 1 202 ? -21.391 24.828 13.312 1 96.62 202 ALA A C 1
ATOM 1580 O O . ALA A 1 202 ? -22.484 25.219 13.711 1 96.62 202 ALA A O 1
ATOM 1581 N N . ARG A 1 203 ? -20.938 23.656 13.508 1 95.44 203 ARG A N 1
ATOM 1582 C CA . ARG A 1 203 ? -21.75 22.656 14.195 1 95.44 203 ARG A CA 1
ATOM 1583 C C . ARG A 1 203 ? -21.938 23.031 15.656 1 95.44 203 ARG A C 1
ATOM 1585 O O . ARG A 1 203 ? -22.906 22.594 16.297 1 95.44 203 ARG A O 1
ATOM 1592 N N . HIS A 1 204 ? -21.047 23.875 16.141 1 96.12 204 HIS A N 1
ATOM 1593 C CA . HIS A 1 204 ? -21.125 24.281 17.531 1 96.12 204 HIS A CA 1
ATOM 1594 C C . HIS A 1 204 ? -21.25 25.797 17.656 1 96.12 204 HIS A C 1
ATOM 1596 O O . HIS A 1 204 ? -20.719 26.391 18.594 1 96.12 204 HIS A O 1
ATOM 1602 N N . ALA A 1 205 ? -21.875 26.328 16.703 1 95.19 205 ALA A N 1
ATOM 1603 C CA . ALA A 1 205 ? -21.953 27.781 16.562 1 95.19 205 ALA A CA 1
ATOM 1604 C C . ALA A 1 205 ? -22.609 28.406 17.797 1 95.19 205 ALA A C 1
ATOM 1606 O O . ALA A 1 205 ? -22.156 29.438 18.297 1 95.19 205 ALA A O 1
ATOM 1607 N N . SER A 1 206 ? -23.656 27.797 18.312 1 93.88 206 SER A N 1
ATOM 1608 C CA . SER A 1 206 ? -24.422 28.344 19.438 1 93.88 206 SER A CA 1
ATOM 1609 C C . SER A 1 206 ? -23.547 28.484 20.672 1 93.88 206 SER A C 1
ATOM 1611 O O . SER A 1 206 ? -23.594 29.5 21.359 1 93.88 206 SER A O 1
ATOM 1613 N N . ASP A 1 207 ? -22.766 27.484 20.906 1 96.19 207 ASP A N 1
ATOM 1614 C CA . ASP A 1 207 ? -21.891 27.5 22.078 1 96.19 207 ASP A CA 1
ATOM 1615 C C . ASP A 1 207 ? -20.688 28.406 21.844 1 96.19 207 ASP A C 1
ATOM 1617 O O . ASP A 1 207 ? -20.312 29.172 22.734 1 96.19 207 ASP A O 1
ATOM 1621 N N . LEU A 1 208 ? -20.125 28.406 20.688 1 96.69 208 LEU A N 1
ATOM 1622 C CA . LEU A 1 208 ? -18.906 29.141 20.375 1 96.69 208 LEU A CA 1
ATOM 1623 C C . LEU A 1 208 ? -19.156 30.641 20.297 1 96.69 208 LEU A C 1
ATOM 1625 O O . LEU A 1 208 ? -18.297 31.438 20.656 1 96.69 208 LEU A O 1
ATOM 1629 N N . SER A 1 209 ? -20.359 30.953 19.969 1 93.38 209 SER A N 1
ATOM 1630 C CA . SER A 1 209 ? -20.703 32.375 19.844 1 93.38 209 SER A CA 1
ATOM 1631 C C . SER A 1 209 ? -20.719 33.062 21.203 1 93.38 209 SER A C 1
ATOM 1633 O O . SER A 1 209 ? -20.688 34.281 21.297 1 93.38 209 SER A O 1
ATOM 1635 N N . GLN A 1 210 ? -20.75 32.219 22.234 1 94.06 210 GLN A N 1
ATOM 1636 C CA . GLN A 1 210 ? -20.766 32.781 23.594 1 94.06 210 GLN A CA 1
ATOM 1637 C C . GLN A 1 210 ? -19.344 33.031 24.078 1 94.06 210 GLN A C 1
ATOM 1639 O O . GLN A 1 210 ? -19.156 33.656 25.125 1 94.06 210 GLN A O 1
ATOM 1644 N N . ILE A 1 211 ? -18.453 32.594 23.375 1 94.62 211 ILE A N 1
ATOM 1645 C CA . ILE A 1 211 ? -17.047 32.75 23.75 1 94.62 211 ILE A CA 1
ATOM 1646 C C . ILE A 1 211 ? -16.469 34 23.078 1 94.62 211 ILE A C 1
ATOM 1648 O O . ILE A 1 211 ? -16.406 34.094 21.859 1 94.62 211 ILE A O 1
ATOM 1652 N N . ILE A 1 212 ? -15.984 34.875 23.891 1 95.94 212 ILE A N 1
ATOM 1653 C CA . ILE A 1 212 ? -15.508 36.188 23.422 1 95.94 212 ILE A CA 1
ATOM 1654 C C . ILE A 1 212 ? -14.344 35.969 22.453 1 95.94 212 ILE A C 1
ATOM 1656 O O . ILE A 1 212 ? -14.289 36.625 21.391 1 95.94 212 ILE A O 1
ATOM 1660 N N . ALA A 1 213 ? -13.461 35.125 22.812 1 96.19 213 ALA A N 1
ATOM 1661 C CA . ALA A 1 213 ? -12.289 34.875 21.969 1 96.19 213 ALA A CA 1
ATOM 1662 C C . ALA A 1 213 ? -12.703 34.406 20.578 1 96.19 213 ALA A C 1
ATOM 1664 O O . ALA A 1 213 ? -12.07 34.781 19.578 1 96.19 213 ALA A O 1
ATOM 1665 N N . PHE A 1 214 ? -13.703 33.656 20.469 1 97.06 214 PHE A N 1
ATOM 1666 C CA . PHE A 1 214 ? -14.188 33.156 19.188 1 97.06 214 PHE A CA 1
ATOM 1667 C C . PHE A 1 214 ? -14.805 34.281 18.375 1 97.06 214 PHE A C 1
ATOM 1669 O O . PHE A 1 214 ? -14.531 34.406 17.172 1 97.06 214 PHE A O 1
ATOM 1676 N N . ARG A 1 215 ? -15.555 35.125 19 1 96.25 215 ARG A N 1
ATOM 1677 C CA . ARG A 1 215 ? -16.172 36.25 18.312 1 96.25 215 ARG A CA 1
ATOM 1678 C C . ARG A 1 215 ? -15.102 37.188 17.75 1 96.25 215 ARG A C 1
ATOM 1680 O O . ARG A 1 215 ? -15.266 37.75 16.672 1 96.25 215 ARG A O 1
ATOM 1687 N N . ASN A 1 216 ? -14.094 37.344 18.531 1 97.06 216 ASN A N 1
ATOM 1688 C CA . ASN A 1 216 ? -12.992 38.188 18.062 1 97.06 216 ASN A CA 1
ATOM 1689 C C . ASN A 1 216 ? -12.383 37.656 16.766 1 97.06 216 ASN A C 1
ATOM 1691 O O . ASN A 1 216 ? -11.953 38.438 15.914 1 97.06 216 ASN A O 1
ATOM 1695 N N . LEU A 1 217 ? -12.336 36.344 16.609 1 97.25 217 LEU A N 1
ATOM 1696 C CA . LEU A 1 217 ? -11.805 35.719 15.391 1 97.25 217 LEU A CA 1
ATOM 1697 C C . LEU A 1 217 ? -12.664 36.062 14.18 1 97.25 217 LEU A C 1
ATOM 1699 O O . LEU A 1 217 ? -12.141 36.344 13.094 1 97.25 217 LEU A O 1
ATOM 1703 N N . LEU A 1 218 ? -13.984 36.062 14.375 1 96.44 218 LEU A N 1
ATOM 1704 C CA . LEU A 1 218 ? -14.914 36.375 13.297 1 96.44 218 LEU A CA 1
ATOM 1705 C C . LEU A 1 218 ? -14.695 37.812 12.812 1 96.44 218 LEU A C 1
ATOM 1707 O O . LEU A 1 218 ? -14.812 38.094 11.609 1 96.44 218 LEU A O 1
ATOM 1711 N N . ASP A 1 219 ? -14.312 38.625 13.734 1 95.88 219 ASP A N 1
ATOM 1712 C CA . ASP A 1 219 ? -14.086 40.031 13.414 1 95.88 219 ASP A CA 1
ATOM 1713 C C . ASP A 1 219 ? -12.703 40.25 12.789 1 95.88 219 ASP A C 1
ATOM 1715 O O . ASP A 1 219 ? -12.539 41.094 11.898 1 95.88 219 ASP A O 1
ATOM 1719 N N . GLU A 1 220 ? -11.805 39.531 13.227 1 96.5 220 GLU A N 1
ATOM 1720 C CA . GLU A 1 220 ? -10.406 39.75 12.859 1 96.5 220 GLU A CA 1
ATOM 1721 C C . GLU A 1 220 ? -10.094 39.125 11.5 1 96.5 220 GLU A C 1
ATOM 1723 O O . GLU A 1 220 ? -9.312 39.656 10.727 1 96.5 220 GLU A O 1
ATOM 1728 N N . PHE A 1 221 ? -10.695 37.969 11.25 1 97.19 221 PHE A N 1
ATOM 1729 C CA . PHE A 1 221 ? -10.375 37.219 10.031 1 97.19 221 PHE A CA 1
ATOM 1730 C C . PHE A 1 221 ? -11.594 37.156 9.125 1 97.19 221 PHE A C 1
ATOM 1732 O O . PHE A 1 221 ? -12.445 36.281 9.289 1 97.19 221 PHE A O 1
ATOM 1739 N N . LEU A 1 222 ? -11.57 38.031 8.062 1 95.94 222 LEU A N 1
ATOM 1740 C CA . LEU A 1 222 ? -12.703 38.094 7.148 1 95.94 222 LEU A CA 1
ATOM 1741 C C . LEU A 1 222 ? -12.945 36.75 6.477 1 95.94 222 LEU A C 1
ATOM 1743 O O . LEU A 1 222 ? -14.094 36.312 6.34 1 95.94 222 LEU A O 1
ATOM 1747 N N . GLN A 1 223 ? -11.891 36.156 6.059 1 96.5 223 GLN A N 1
ATOM 1748 C CA . GLN A 1 223 ? -12.047 34.875 5.355 1 96.5 223 GLN A CA 1
ATOM 1749 C C . GLN A 1 223 ? -12.633 33.812 6.273 1 96.5 223 GLN A C 1
ATOM 1751 O O . GLN A 1 223 ? -13.398 32.969 5.828 1 96.5 223 GLN A O 1
ATOM 1756 N N . PHE A 1 224 ? -12.227 33.781 7.52 1 97.75 224 PHE A N 1
ATOM 1757 C CA . PHE A 1 224 ? -12.828 32.812 8.453 1 97.75 224 PHE A CA 1
ATOM 1758 C C . PHE A 1 224 ? -14.328 33.094 8.594 1 97.75 224 PHE A C 1
ATOM 1760 O O . PHE A 1 224 ? -15.125 32.156 8.594 1 97.75 224 PHE A O 1
ATOM 1767 N N . ASN A 1 225 ? -14.664 34.344 8.758 1 97.25 225 ASN A N 1
ATOM 1768 C CA . ASN A 1 225 ? -16.062 34.688 8.875 1 97.25 225 ASN A CA 1
ATOM 1769 C C . ASN A 1 225 ? -16.875 34.188 7.68 1 97.25 225 ASN A C 1
ATOM 1771 O O . ASN A 1 225 ? -17.969 33.625 7.852 1 97.25 225 ASN A O 1
ATOM 1775 N N . VAL A 1 226 ? -16.359 34.344 6.512 1 97.06 226 VAL A N 1
ATOM 1776 C CA . VAL A 1 226 ? -17.016 33.906 5.293 1 97.06 226 VAL A CA 1
ATOM 1777 C C . VAL A 1 226 ? -17.188 32.375 5.32 1 97.06 226 VAL A C 1
ATOM 1779 O O . VAL A 1 226 ? -18.281 31.875 5.137 1 97.06 226 VAL A O 1
ATOM 1782 N N . ASP A 1 227 ? -16.125 31.625 5.562 1 97.06 227 ASP A N 1
ATOM 1783 C CA . ASP A 1 227 ? -16.156 30.172 5.582 1 97.06 227 ASP A CA 1
ATOM 1784 C C . ASP A 1 227 ? -17.109 29.656 6.652 1 97.06 227 ASP A C 1
ATOM 1786 O O . ASP A 1 227 ? -17.844 28.688 6.422 1 97.06 227 ASP A O 1
ATOM 1790 N N . PHE A 1 228 ? -17.047 30.297 7.785 1 97.12 228 PHE A N 1
ATOM 1791 C CA . PHE A 1 228 ? -17.891 29.922 8.914 1 97.12 228 PHE A CA 1
ATOM 1792 C C . PHE A 1 228 ? -19.359 30.109 8.57 1 97.12 228 PHE A C 1
ATOM 1794 O O . PHE A 1 228 ? -20.172 29.203 8.789 1 97.12 228 PHE A O 1
ATOM 1801 N N . THR A 1 229 ? -19.703 31.25 8.023 1 95.88 229 THR A N 1
ATOM 1802 C CA . THR A 1 229 ? -21.078 31.562 7.656 1 95.88 229 THR A CA 1
ATOM 1803 C C . THR A 1 229 ? -21.578 30.594 6.594 1 95.88 229 THR A C 1
ATOM 1805 O O . THR A 1 229 ? -22.719 30.109 6.676 1 95.88 229 THR A O 1
ATOM 1808 N N . GLU A 1 230 ? -20.766 30.328 5.656 1 94.88 230 GLU A N 1
ATOM 1809 C CA . GLU A 1 230 ? -21.141 29.359 4.625 1 94.88 230 GLU A CA 1
ATOM 1810 C C . GLU A 1 230 ? -21.422 27.984 5.23 1 94.88 230 GLU A C 1
ATOM 1812 O O . GLU A 1 230 ? -22.375 27.312 4.832 1 94.88 230 GLU A O 1
ATOM 1817 N N . ALA A 1 231 ? -20.625 27.578 6.156 1 95 231 ALA A N 1
ATOM 1818 C CA . ALA A 1 231 ? -20.781 26.281 6.805 1 95 231 ALA A CA 1
ATOM 1819 C C . ALA A 1 231 ? -22.047 26.25 7.648 1 95 231 ALA A C 1
ATOM 1821 O O . ALA A 1 231 ? -22.719 25.219 7.723 1 95 231 ALA A O 1
ATOM 1822 N N . VAL A 1 232 ? -22.391 27.281 8.289 1 93.25 232 VAL A N 1
ATOM 1823 C CA . VAL A 1 232 ? -23.594 27.375 9.117 1 93.25 232 VAL A CA 1
ATOM 1824 C C . VAL A 1 232 ? -24.844 27.234 8.25 1 93.25 232 VAL A C 1
ATOM 1826 O O . VAL A 1 232 ? -25.781 26.516 8.609 1 93.25 232 VAL A O 1
ATOM 1829 N N . VAL A 1 233 ? -24.781 27.875 7.086 1 90 233 VAL A N 1
ATOM 1830 C CA . VAL A 1 233 ? -25.922 27.828 6.168 1 90 233 VAL A CA 1
ATOM 1831 C C . VAL A 1 233 ? -26.125 26.406 5.664 1 90 233 VAL A C 1
ATOM 1833 O O . VAL A 1 233 ? -27.266 25.953 5.508 1 90 233 VAL A O 1
ATOM 1836 N N . LYS A 1 234 ? -25.094 25.672 5.48 1 85.81 234 LYS A N 1
ATOM 1837 C CA . LYS A 1 234 ? -25.172 24.312 4.977 1 85.81 234 LYS A CA 1
ATOM 1838 C C . LYS A 1 234 ? -25.688 23.359 6.059 1 85.81 234 LYS A C 1
ATOM 1840 O O . LYS A 1 234 ? -26.281 22.312 5.75 1 85.81 234 LYS A O 1
ATOM 1845 N N . THR A 1 235 ? -25.297 23.562 7.27 1 77.25 235 THR A N 1
ATOM 1846 C CA . THR A 1 235 ? -25.703 22.703 8.383 1 77.25 235 THR A CA 1
ATOM 1847 C C . THR A 1 235 ? -27.172 22.938 8.727 1 77.25 235 THR A C 1
ATOM 1849 O O . THR A 1 235 ? -27.844 22.031 9.234 1 77.25 235 THR A O 1
ATOM 1852 N N . GLU A 1 236 ? -27.719 24.125 8.656 1 61.72 236 GLU A N 1
ATOM 1853 C CA . GLU A 1 236 ? -29.109 24.438 8.969 1 61.72 236 GLU A CA 1
ATOM 1854 C C . GLU A 1 236 ? -30.062 23.734 8.008 1 61.72 236 GLU A C 1
ATOM 1856 O O . GLU A 1 236 ? -29.812 23.688 6.805 1 61.72 236 GLU A O 1
ATOM 1861 N N . PRO A 1 237 ? -30.609 22.625 8.57 1 52.91 237 PRO A N 1
ATOM 1862 C CA . PRO A 1 237 ? -31.625 22 7.723 1 52.91 237 PRO A CA 1
ATOM 1863 C C . PRO A 1 237 ? -32.375 23.016 6.84 1 52.91 237 PRO A C 1
ATOM 1865 O O . PRO A 1 237 ? -32.5 24.172 7.211 1 52.91 237 PRO A O 1
ATOM 1868 N N . ASP A 1 238 ? -32.062 22.953 5.602 1 45.94 238 ASP A N 1
ATOM 1869 C CA . ASP A 1 238 ? -32.938 23.766 4.738 1 45.94 238 ASP A CA 1
ATOM 1870 C C . ASP A 1 238 ? -34.312 23.969 5.355 1 45.94 238 ASP A C 1
ATOM 1872 O O . ASP A 1 238 ? -35.062 23.016 5.492 1 45.94 238 ASP A O 1
ATOM 1876 N N . MET A 1 239 ? -34.469 24.703 6.305 1 42.5 239 MET A N 1
ATOM 1877 C CA . MET A 1 239 ? -35.844 25.016 6.688 1 42.5 239 MET A CA 1
ATOM 1878 C C . MET A 1 239 ? -36.75 25.031 5.473 1 42.5 239 MET A C 1
ATOM 1880 O O . MET A 1 239 ? -37.969 25.078 5.609 1 42.5 239 MET A O 1
ATOM 1884 N N . SER A 1 240 ? -36.188 25.406 4.348 1 41.5 240 SER A N 1
ATOM 1885 C CA . SER A 1 240 ? -37.062 25.359 3.164 1 41.5 240 SER A CA 1
ATOM 1886 C C . SER A 1 240 ? -37.375 23.906 2.783 1 41.5 240 SER A C 1
ATOM 1888 O O . SER A 1 240 ? -38.375 23.641 2.154 1 41.5 240 SER A O 1
ATOM 1890 N N . GLN A 1 241 ? -36.5 23 3 1 43.78 241 GLN A N 1
ATOM 1891 C CA . GLN A 1 241 ? -36.781 21.609 2.684 1 43.78 241 GLN A CA 1
ATOM 1892 C C . GLN A 1 241 ? -37.812 21.016 3.668 1 43.78 241 GLN A C 1
ATOM 1894 O O . GLN A 1 241 ? -38.344 19.953 3.432 1 43.78 241 GLN A O 1
ATOM 1899 N N . GLY A 1 242 ? -37.938 21.531 4.754 1 44.19 242 GLY A N 1
ATOM 1900 C CA . GLY A 1 242 ? -39.031 21.203 5.664 1 44.19 242 GLY A CA 1
ATOM 1901 C C . GLY A 1 242 ? -40.344 21.859 5.293 1 44.19 242 GLY A C 1
ATOM 1902 O O . GLY A 1 242 ? -41.312 21.781 6.043 1 44.19 242 GLY A O 1
ATOM 1903 N N . MET A 1 243 ? -40.344 22.812 4.469 1 49.09 243 MET A N 1
ATOM 1904 C CA . MET A 1 243 ? -41.688 23.266 4.062 1 49.09 243 MET A CA 1
ATOM 1905 C C . MET A 1 243 ? -42.438 22.172 3.316 1 49.09 243 MET A C 1
ATOM 1907 O O . MET A 1 243 ? -41.875 21.547 2.414 1 49.09 243 MET A O 1
ATOM 1911 N N . PRO A 1 244 ? -43.438 21.547 3.838 1 49.38 244 PRO A N 1
ATOM 1912 C CA . PRO A 1 244 ? -44.25 20.562 3.109 1 49.38 244 PRO A CA 1
ATOM 1913 C C . PRO A 1 244 ? -44.531 20.969 1.664 1 49.38 244 PRO A C 1
ATOM 1915 O O . PRO A 1 244 ? -44.531 22.172 1.353 1 49.38 244 PRO A O 1
ATOM 1918 N N . CYS A 1 245 ? -44.281 20.094 0.761 1 50.28 245 CYS A N 1
ATOM 1919 C CA . CYS A 1 245 ? -44.75 20.344 -0.598 1 50.28 245 CYS A CA 1
ATOM 1920 C C . CYS A 1 245 ? -46.062 21.109 -0.59 1 50.28 245 CYS A C 1
ATOM 1922 O O . CYS A 1 245 ? -47 20.719 0.095 1 50.28 245 CYS A O 1
ATOM 1924 N N . MET A 1 246 ? -46.031 22.359 -0.978 1 53.19 246 MET A N 1
ATOM 1925 C CA . MET A 1 246 ? -47.281 23.125 -0.942 1 53.19 246 MET A CA 1
ATOM 1926 C C . MET A 1 246 ? -48.406 22.375 -1.634 1 53.19 246 MET A C 1
ATOM 1928 O O . MET A 1 246 ? -49.594 22.672 -1.415 1 53.19 246 MET A O 1
ATOM 1932 N N . PHE A 1 247 ? -47.938 21.328 -2.572 1 59.19 247 PHE A N 1
ATOM 1933 C CA . PHE A 1 247 ? -48.938 20.516 -3.271 1 59.19 247 PHE A CA 1
ATOM 1934 C C . PHE A 1 247 ? -49.281 19.266 -2.479 1 59.19 247 PHE A C 1
ATOM 1936 O O . PHE A 1 247 ? -50.438 18.969 -2.234 1 59.19 247 PHE A O 1
ATOM 1943 N N . CYS A 1 248 ? -48.156 18.469 -2.102 1 54.06 248 CYS A N 1
ATOM 1944 C CA . CYS A 1 248 ? -48.5 17.203 -1.48 1 54.06 248 CYS A CA 1
ATOM 1945 C C . CYS A 1 248 ? -48.219 17.234 0.02 1 54.06 248 CYS A C 1
ATOM 1947 O O . CYS A 1 248 ? -48.562 16.297 0.737 1 54.06 248 CYS A O 1
ATOM 1949 N N . GLY A 1 249 ? -47.781 18.406 0.497 1 59.81 249 GLY A N 1
ATOM 1950 C CA . GLY A 1 249 ? -47.562 18.594 1.921 1 59.81 249 GLY A CA 1
ATOM 1951 C C . GLY A 1 249 ? -46.344 17.844 2.445 1 59.81 249 GLY A C 1
ATOM 1952 O O . GLY A 1 249 ? -46.062 17.906 3.637 1 59.81 249 GLY A O 1
ATOM 1953 N N . LEU A 1 250 ? -45.844 16.984 1.611 1 59.12 250 LEU A N 1
ATOM 1954 C CA . LEU A 1 250 ? -44.781 16.141 2.096 1 59.12 250 LEU A CA 1
ATOM 1955 C C . LEU A 1 250 ? -43.438 16.906 2.121 1 59.12 250 LEU A C 1
ATOM 1957 O O . LEU A 1 250 ? -43.25 17.859 1.355 1 59.12 250 LEU A O 1
ATOM 1961 N N . VAL A 1 251 ? -42.812 16.75 3.117 1 58.69 251 VAL A N 1
ATOM 1962 C CA . VAL A 1 251 ? -41.531 17.406 3.342 1 58.69 251 VAL A CA 1
ATOM 1963 C C . VAL A 1 251 ? -40.406 16.5 2.873 1 58.69 251 VAL A C 1
ATOM 1965 O O . VAL A 1 251 ? -40.406 15.289 3.125 1 58.69 251 VAL A O 1
ATOM 1968 N N . GLY A 1 252 ? -39.375 17.047 2.035 1 52.72 252 GLY A N 1
ATOM 1969 C CA . GLY A 1 252 ? -38.156 16.344 1.636 1 52.72 252 GLY A CA 1
ATOM 1970 C C . GLY A 1 252 ? -38.375 15.391 0.483 1 52.72 252 GLY A C 1
ATOM 1971 O O . GLY A 1 252 ? -39.188 15.656 -0.416 1 52.72 252 GLY A O 1
ATOM 1972 N N . ASP A 1 253 ? -37.625 14.25 0.332 1 54.91 253 ASP A N 1
ATOM 1973 C CA . ASP A 1 253 ? -37.625 13.25 -0.733 1 54.91 253 ASP A CA 1
ATOM 1974 C C . ASP A 1 253 ? -39 12.555 -0.806 1 54.91 253 ASP A C 1
ATOM 1976 O O . ASP A 1 253 ? -39.25 11.766 -1.72 1 54.91 253 ASP A O 1
ATOM 1980 N N . GLY A 1 254 ? -39.719 12.781 0.158 1 53.66 254 GLY A N 1
ATOM 1981 C CA . GLY A 1 254 ? -41.094 12.234 0.089 1 53.66 254 GLY A CA 1
ATOM 1982 C C . GLY A 1 254 ? -42 13 -0.851 1 53.66 254 GLY A C 1
ATOM 1983 O O . GLY A 1 254 ? -43.094 12.555 -1.149 1 53.66 254 GLY A O 1
ATOM 1984 N N . CYS A 1 255 ? -41.688 14.234 -1.299 1 50.66 255 CYS A N 1
ATOM 1985 C CA . CYS A 1 255 ? -42.562 14.992 -2.211 1 50.66 255 CYS A CA 1
ATOM 1986 C C . CYS A 1 255 ? -42.281 14.617 -3.66 1 50.66 255 CYS A C 1
ATOM 1988 O O . CYS A 1 255 ? -41.125 14.656 -4.102 1 50.66 255 CYS A O 1
ATOM 1990 N N . ARG A 1 256 ? -43.031 13.75 -4.355 1 49.47 256 ARG A N 1
ATOM 1991 C CA . ARG A 1 256 ? -43 13.391 -5.766 1 49.47 256 ARG A CA 1
ATOM 1992 C C . ARG A 1 256 ? -43.75 14.406 -6.613 1 49.47 256 ARG A C 1
ATOM 1994 O O . ARG A 1 256 ? -44.062 14.148 -7.777 1 49.47 256 ARG A O 1
ATOM 2001 N N . CYS A 1 257 ? -44.25 15.492 -6.102 1 47.09 257 CYS A N 1
ATOM 2002 C CA . CYS A 1 257 ? -45.125 16.391 -6.848 1 47.09 257 CYS A CA 1
ATOM 2003 C C . CYS A 1 257 ? -44.406 16.938 -8.078 1 47.09 257 CYS A C 1
ATOM 2005 O O . CYS A 1 257 ? -45 17.078 -9.148 1 47.09 257 CYS A O 1
ATOM 2007 N N . VAL A 1 258 ? -43.25 17.812 -7.949 1 43.34 258 VAL A N 1
ATOM 2008 C CA . VAL A 1 258 ? -42.938 18.672 -9.086 1 43.34 258 VAL A CA 1
ATOM 2009 C C . VAL A 1 258 ? -42.375 17.828 -10.219 1 43.34 258 VAL A C 1
ATOM 2011 O O . VAL A 1 258 ? -42.094 18.344 -11.312 1 43.34 258 VAL A O 1
ATOM 2014 N N . SER A 1 259 ? -41.688 16.672 -9.93 1 40.91 259 SER A N 1
ATOM 2015 C CA . SER A 1 259 ? -41.062 16.328 -11.195 1 40.91 259 SER A CA 1
ATOM 2016 C C . SER A 1 259 ? -42.094 16.062 -12.289 1 40.91 259 SER A C 1
ATOM 2018 O O . SER A 1 259 ? -41.75 15.672 -13.398 1 40.91 259 SER A O 1
ATOM 2020 N N . GLY A 1 260 ? -43.375 16.031 -12.016 1 34.75 260 GLY A N 1
ATOM 2021 C CA . GLY A 1 260 ? -44.188 15.695 -13.164 1 34.75 260 GLY A CA 1
ATOM 2022 C C . GLY A 1 260 ? -44.219 16.766 -14.234 1 34.75 260 GLY A C 1
ATOM 2023 O O . GLY A 1 260 ? -44.812 16.594 -15.289 1 34.75 260 GLY A O 1
ATOM 2024 N N . TRP A 1 261 ? -43.969 18.078 -13.898 1 32.28 261 TRP A N 1
ATOM 2025 C CA . TRP A 1 261 ? -44.469 18.922 -14.992 1 32.28 261 TRP A CA 1
ATOM 2026 C C . TRP A 1 261 ? -43.5 18.875 -16.188 1 32.28 261 TRP A C 1
ATOM 2028 O O . TRP A 1 261 ? -43.781 19.438 -17.234 1 32.28 261 TRP A O 1
ATOM 2038 N N . SER A 1 262 ? -42.125 18.75 -16 1 27.19 262 SER A N 1
ATOM 2039 C CA . SER A 1 262 ? -41.5 18.938 -17.312 1 27.19 262 SER A CA 1
ATOM 2040 C C . SER A 1 262 ? -41.75 17.734 -18.219 1 27.19 262 SER A C 1
ATOM 2042 O O . SER A 1 262 ? -41 17.516 -19.188 1 27.19 262 SER A O 1
ATOM 2044 N N . THR A 1 263 ? -42.938 17.125 -18.312 1 22.97 263 THR A N 1
ATOM 2045 C CA . THR A 1 263 ? -43.188 16.453 -19.578 1 22.97 263 THR A CA 1
ATOM 2046 C C . THR A 1 263 ? -43.094 17.438 -20.75 1 22.97 263 THR A C 1
ATOM 2048 O O . THR A 1 263 ? -43.594 18.562 -20.656 1 22.97 263 THR A O 1
ATOM 2051 N N . MET B 1 1 ? -29.312 -0.607 18.422 1 23.7 1 MET B N 1
ATOM 2052 C CA . MET B 1 1 ? -29.188 0.244 17.234 1 23.7 1 MET B CA 1
ATOM 2053 C C . MET B 1 1 ? -27.859 0.998 17.25 1 23.7 1 MET B C 1
ATOM 2055 O O . MET B 1 1 ? -27.328 1.366 16.203 1 23.7 1 MET B O 1
ATOM 2059 N N . GLN B 1 2 ? -27.344 1.329 18.422 1 27.34 2 GLN B N 1
ATOM 2060 C CA . GLN B 1 2 ? -26.172 2.15 18.641 1 27.34 2 GLN B CA 1
ATOM 2061 C C . GLN B 1 2 ? -24.891 1.358 18.391 1 27.34 2 GLN B C 1
ATOM 2063 O O . GLN B 1 2 ? -23.859 1.935 18.031 1 27.34 2 GLN B O 1
ATOM 2068 N N . ILE B 1 3 ? -24.891 0.108 18.641 1 34.44 3 ILE B N 1
ATOM 2069 C CA . ILE B 1 3 ? -23.703 -0.721 18.484 1 34.44 3 ILE B CA 1
ATOM 2070 C C . ILE B 1 3 ? -23.391 -0.919 17 1 34.44 3 ILE B C 1
ATOM 2072 O O . ILE B 1 3 ? -22.234 -0.908 16.594 1 34.44 3 ILE B O 1
ATOM 2076 N N . LEU B 1 4 ? -24.469 -1.141 16.266 1 35.16 4 LEU B N 1
ATOM 2077 C CA . LEU B 1 4 ? -24.219 -1.355 14.844 1 35.16 4 LEU B CA 1
ATOM 2078 C C . LEU B 1 4 ? -23.594 -0.119 14.203 1 35.16 4 LEU B C 1
ATOM 2080 O O . LEU B 1 4 ? -22.766 -0.235 13.297 1 35.16 4 LEU B O 1
ATOM 2084 N N . GLY B 1 5 ? -24.031 1.004 14.68 1 32.16 5 GLY B N 1
ATOM 2085 C CA . GLY B 1 5 ? -23.469 2.234 14.141 1 32.16 5 GLY B CA 1
ATOM 2086 C C . GLY B 1 5 ? -21.984 2.393 14.414 1 32.16 5 GLY B C 1
ATOM 2087 O O . GLY B 1 5 ? -21.25 2.891 13.57 1 32.16 5 GLY B O 1
ATOM 2088 N N . THR B 1 6 ? -21.547 1.997 15.578 1 35.03 6 THR B N 1
ATOM 2089 C CA . THR B 1 6 ? -20.141 2.098 15.945 1 35.03 6 THR B CA 1
ATOM 2090 C C . THR B 1 6 ? -19.312 1.08 15.172 1 35.03 6 THR B C 1
ATOM 2092 O O . THR B 1 6 ? -18.203 1.385 14.734 1 35.03 6 THR B O 1
ATOM 2095 N N . VAL B 1 7 ? -19.844 -0.155 15.094 1 32.78 7 VAL B N 1
ATOM 2096 C CA . VAL B 1 7 ? -19.109 -1.165 14.344 1 32.78 7 VAL B CA 1
ATOM 2097 C C . VAL B 1 7 ? -19.016 -0.753 12.883 1 32.78 7 VAL B C 1
ATOM 2099 O O . VAL B 1 7 ? -17.953 -0.89 12.258 1 32.78 7 VAL B O 1
ATOM 2102 N N . LEU B 1 8 ? -20.078 -0.242 12.352 1 31.92 8 LEU B N 1
ATOM 2103 C CA . LEU B 1 8 ? -20 0.197 10.961 1 31.92 8 LEU B CA 1
ATOM 2104 C C . LEU B 1 8 ? -19.047 1.374 10.812 1 31.92 8 LEU B C 1
ATOM 2106 O O . LEU B 1 8 ? -18.312 1.465 9.82 1 31.92 8 LEU B O 1
ATOM 2110 N N . ARG B 1 9 ? -19.125 2.34 11.812 1 34.09 9 ARG B N 1
ATOM 2111 C CA . ARG B 1 9 ? -18.109 3.398 11.781 1 34.09 9 ARG B CA 1
ATOM 2112 C C . ARG B 1 9 ? -16.719 2.828 11.992 1 34.09 9 ARG B C 1
ATOM 2114 O O . ARG B 1 9 ? -15.75 3.295 11.383 1 34.09 9 ARG B O 1
ATOM 2121 N N . SER B 1 10 ? -16.578 1.86 12.961 1 34.25 10 SER B N 1
ATOM 2122 C CA . SER B 1 10 ? -15.297 1.169 13.125 1 34.25 10 SER B CA 1
ATOM 2123 C C . SER B 1 10 ? -14.961 0.327 11.898 1 34.25 10 SER B C 1
ATOM 2125 O O . SER B 1 10 ? -13.797 0.203 11.523 1 34.25 10 SER B O 1
ATOM 2127 N N . LEU B 1 11 ? -15.93 -0.477 11.508 1 35.5 11 LEU B N 1
ATOM 2128 C CA . LEU B 1 11 ? -15.742 -1.246 10.281 1 35.5 11 LEU B CA 1
ATOM 2129 C C . LEU B 1 11 ? -15.562 -0.322 9.086 1 35.5 11 LEU B C 1
ATOM 2131 O O 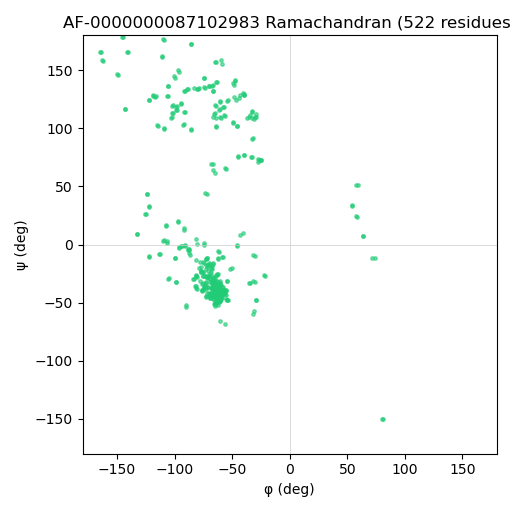. LEU B 1 11 ? -14.773 -0.612 8.18 1 35.5 11 LEU B O 1
ATOM 2135 N N . ALA B 1 12 ? -16.422 0.756 9.016 1 34.09 12 ALA B N 1
ATOM 2136 C CA . ALA B 1 12 ? -16.281 1.824 8.031 1 34.09 12 ALA B CA 1
ATOM 2137 C C . ALA B 1 12 ? -14.953 2.547 8.18 1 34.09 12 ALA B C 1
ATOM 2139 O O . ALA B 1 12 ? -14.406 3.07 7.203 1 34.09 12 ALA B O 1
ATOM 2140 N N . ARG B 1 13 ? -14.594 2.791 9.406 1 35.03 13 ARG B N 1
ATOM 2141 C CA . ARG B 1 13 ? -13.273 3.336 9.68 1 35.03 13 ARG B CA 1
ATOM 2142 C C . ARG B 1 13 ? -12.18 2.383 9.211 1 35.03 13 ARG B C 1
ATOM 2144 O O . ARG B 1 13 ? -11.031 2.793 9 1 35.03 13 ARG B O 1
ATOM 2151 N N . MET B 1 14 ? -12.367 1.07 9.43 1 37.47 14 MET B N 1
ATOM 2152 C CA . MET B 1 14 ? -11.469 0.173 8.711 1 37.47 14 MET B CA 1
ATOM 2153 C C . MET B 1 14 ? -11.578 0.391 7.203 1 37.47 14 MET B C 1
ATOM 2155 O O . MET B 1 14 ? -11.281 -0.511 6.418 1 37.47 14 MET B O 1
ATOM 2159 N N . GLU B 1 15 ? -12.555 1.13 6.762 1 40.25 15 GLU B N 1
ATOM 2160 C CA . GLU B 1 15 ? -12.484 1.538 5.363 1 40.25 15 GLU B CA 1
ATOM 2161 C C . GLU B 1 15 ? -11.039 1.722 4.914 1 40.25 15 GLU B C 1
ATOM 2163 O O . GLU B 1 15 ? -10.25 2.387 5.594 1 40.25 15 GLU B O 1
ATOM 2168 N N . THR B 1 16 ? -10.516 0.711 4.422 1 46.69 16 THR B N 1
ATOM 2169 C CA . THR B 1 16 ? -9.156 0.601 3.9 1 46.69 16 THR B CA 1
ATOM 2170 C C . THR B 1 16 ? -8.633 1.967 3.467 1 46.69 16 THR B C 1
ATOM 2172 O O . THR B 1 16 ? -9.195 2.6 2.572 1 46.69 16 THR B O 1
ATOM 2175 N N . LYS B 1 17 ? -8.352 2.734 4.586 1 52.47 17 LYS B N 1
ATOM 2176 C CA . LYS B 1 17 ? -7.785 4.043 4.277 1 52.47 17 LYS B CA 1
ATOM 2177 C C . LYS B 1 17 ? -7 4.008 2.971 1 52.47 17 LYS B C 1
ATOM 2179 O O . LYS B 1 17 ? -6.195 3.1 2.752 1 52.47 17 LYS B O 1
ATOM 2184 N N . PRO B 1 18 ? -7.527 4.629 1.987 1 57.28 18 PRO B N 1
ATOM 2185 C CA . PRO B 1 18 ? -6.98 4.695 0.63 1 57.28 18 PRO B CA 1
ATOM 2186 C C . PRO B 1 18 ? -5.484 5.004 0.61 1 57.28 18 PRO B C 1
ATOM 2188 O O . PRO B 1 18 ? -4.844 4.891 -0.437 1 57.28 18 PRO B O 1
ATOM 2191 N N . TYR B 1 19 ? -4.891 5.18 1.84 1 61.44 19 TYR B N 1
ATOM 2192 C CA . TYR B 1 19 ? -3.541 5.73 1.811 1 61.44 19 TYR B CA 1
ATOM 2193 C C . TYR B 1 19 ? -2.541 4.695 1.311 1 61.44 19 TYR B C 1
ATOM 2195 O O . TYR B 1 19 ? -1.652 5.016 0.517 1 61.44 19 TYR B O 1
ATOM 2203 N N . PRO B 1 20 ? -2.855 3.51 1.638 1 64.25 20 PRO B N 1
ATOM 2204 C CA . PRO B 1 20 ? -1.901 2.514 1.146 1 64.25 20 PRO B CA 1
ATOM 2205 C C . PRO B 1 20 ? -1.905 2.393 -0.376 1 64.25 20 PRO B C 1
ATOM 2207 O O . PRO B 1 20 ? -0.886 2.037 -0.973 1 64.25 20 PRO B O 1
ATOM 2210 N N . LEU B 1 21 ? -2.926 2.918 -0.93 1 68.81 21 LEU B N 1
ATOM 2211 C CA . LEU B 1 21 ? -3.037 2.791 -2.379 1 68.81 21 LEU B CA 1
ATOM 2212 C C . LEU B 1 21 ? -2.08 3.746 -3.084 1 68.81 21 LEU B C 1
ATOM 2214 O O . LEU B 1 21 ? -1.552 3.426 -4.152 1 68.81 21 LEU B O 1
ATOM 2218 N N . ASP B 1 22 ? -1.771 4.805 -2.439 1 76.81 22 ASP B N 1
ATOM 2219 C CA . ASP B 1 22 ? -0.879 5.773 -3.072 1 76.81 22 ASP B CA 1
ATOM 2220 C C . ASP B 1 22 ? 0.559 5.262 -3.096 1 76.81 22 ASP B C 1
ATOM 2222 O O . ASP B 1 22 ? 1.294 5.5 -4.055 1 76.81 22 ASP B O 1
ATOM 2226 N N . LEU B 1 23 ? 0.858 4.598 -2.064 1 83.69 23 LEU B N 1
ATOM 2227 C CA . LEU B 1 23 ? 2.191 4.008 -2.047 1 83.69 23 LEU B CA 1
ATOM 2228 C C . LEU B 1 23 ? 2.354 2.998 -3.178 1 83.69 23 LEU B C 1
ATOM 2230 O O . LEU B 1 23 ? 3.355 3.02 -3.896 1 83.69 23 LEU B O 1
ATOM 2234 N N . VAL B 1 24 ? 1.372 2.188 -3.33 1 84.88 24 VAL B N 1
ATOM 2235 C CA . VAL B 1 24 ? 1.424 1.152 -4.355 1 84.88 24 VAL B CA 1
ATOM 2236 C C . VAL B 1 24 ? 1.454 1.797 -5.738 1 84.88 24 VAL B C 1
ATOM 2238 O O . VAL B 1 24 ? 2.25 1.404 -6.598 1 84.88 24 VAL B O 1
ATOM 2241 N N . LYS B 1 25 ? 0.617 2.77 -5.898 1 86.81 25 LYS B N 1
ATOM 2242 C CA . LYS B 1 25 ? 0.569 3.477 -7.172 1 86.81 25 LYS B CA 1
ATOM 2243 C C . LYS B 1 25 ? 1.908 4.137 -7.488 1 86.81 25 LYS B C 1
ATOM 2245 O O . LYS B 1 25 ? 2.369 4.109 -8.633 1 86.81 25 LYS B O 1
ATOM 2250 N N . GLY B 1 26 ? 2.455 4.637 -6.531 1 89.94 26 GLY B N 1
ATOM 2251 C CA . GLY B 1 26 ? 3.738 5.293 -6.723 1 89.94 26 GLY B CA 1
ATOM 2252 C C . GLY B 1 26 ? 4.871 4.32 -6.992 1 89.94 26 GLY B C 1
ATOM 2253 O O . GLY B 1 26 ? 5.848 4.664 -7.66 1 89.94 26 GLY B O 1
ATOM 2254 N N . LEU B 1 27 ? 4.727 3.168 -6.496 1 92.56 27 LEU B N 1
ATOM 2255 C CA . LEU B 1 27 ? 5.766 2.15 -6.613 1 92.56 27 LEU B CA 1
ATOM 2256 C C . LEU B 1 27 ? 5.766 1.53 -8.008 1 92.56 27 LEU B C 1
ATOM 2258 O O . LEU B 1 27 ? 6.785 0.997 -8.453 1 92.56 27 LEU B O 1
ATOM 2262 N N . GLU B 1 28 ? 4.664 1.602 -8.711 1 92.94 28 GLU B N 1
ATOM 2263 C CA . GLU B 1 28 ? 4.457 0.916 -9.984 1 92.94 28 GLU B CA 1
ATOM 2264 C C . GLU B 1 28 ? 5.547 1.277 -10.984 1 92.94 28 GLU B C 1
ATOM 2266 O O . GLU B 1 28 ? 6.047 0.411 -11.711 1 92.94 28 GLU B O 1
ATOM 2271 N N . LYS B 1 29 ? 5.934 2.512 -11 1 93.31 29 LYS B N 1
ATOM 2272 C CA . LYS B 1 29 ? 6.859 2.982 -12.023 1 93.31 29 LYS B CA 1
ATOM 2273 C C . LYS B 1 29 ? 8.266 2.447 -11.781 1 93.31 29 LYS B C 1
ATOM 2275 O O . LYS B 1 29 ? 9.125 2.523 -12.664 1 93.31 29 LYS B O 1
ATOM 2280 N N . TYR B 1 30 ? 8.445 1.917 -10.641 1 93.94 30 TYR B N 1
ATOM 2281 C CA . TYR B 1 30 ? 9.797 1.469 -10.312 1 93.94 30 TYR B CA 1
ATOM 2282 C C . TYR B 1 30 ? 9.961 -0.019 -10.594 1 93.94 30 TYR B C 1
ATOM 2284 O O . TYR B 1 30 ? 11.062 -0.562 -10.477 1 93.94 30 TYR B O 1
ATOM 2292 N N . PHE B 1 31 ? 8.898 -0.676 -11.039 1 94.62 31 PHE B N 1
ATOM 2293 C CA . PHE B 1 31 ? 9.008 -2.068 -11.461 1 94.62 31 PHE B CA 1
ATOM 2294 C C . PHE B 1 31 ? 9.984 -2.209 -12.625 1 94.62 31 PHE B C 1
ATOM 2296 O O . PHE B 1 31 ? 9.812 -1.571 -13.664 1 94.62 31 PHE B O 1
ATOM 2303 N N . ASP B 1 32 ? 10.953 -3.061 -12.352 1 94.44 32 ASP B N 1
ATOM 2304 C CA . ASP B 1 32 ? 11.984 -3.35 -13.344 1 94.44 32 ASP B CA 1
ATOM 2305 C C . ASP B 1 32 ? 12.648 -2.066 -13.836 1 94.44 32 ASP B C 1
ATOM 2307 O O . ASP B 1 32 ? 12.875 -1.901 -15.039 1 94.44 32 ASP B O 1
ATOM 2311 N N . SER B 1 33 ? 12.75 -1.129 -12.961 1 91.69 33 SER B N 1
ATOM 2312 C CA . SER B 1 33 ? 13.445 0.128 -13.227 1 91.69 33 SER B CA 1
ATOM 2313 C C . SER B 1 33 ? 14.797 0.17 -12.523 1 91.69 33 SER B C 1
ATOM 2315 O O . SER B 1 33 ? 14.922 -0.253 -11.367 1 91.69 33 SER B O 1
ATOM 2317 N N . PRO B 1 34 ? 15.805 0.63 -13.219 1 89.56 34 PRO B N 1
ATOM 2318 C CA . PRO B 1 34 ? 17.109 0.751 -12.578 1 89.56 34 PRO B CA 1
ATOM 2319 C C . PRO B 1 34 ? 17.172 1.883 -11.555 1 89.56 34 PRO B C 1
ATOM 2321 O O . PRO B 1 34 ? 18.109 1.953 -10.75 1 89.56 34 PRO B O 1
ATOM 2324 N N . GLU B 1 35 ? 16.109 2.707 -11.602 1 88.69 35 GLU B N 1
ATOM 2325 C CA . GLU B 1 35 ? 16.078 3.848 -10.695 1 88.69 35 GLU B CA 1
ATOM 2326 C C . GLU B 1 35 ? 16.016 3.389 -9.234 1 88.69 35 GLU B C 1
ATOM 2328 O O . GLU B 1 35 ? 15.102 2.658 -8.852 1 88.69 35 GLU B O 1
ATOM 2333 N N . TYR B 1 36 ? 16.984 3.729 -8.398 1 88.31 36 TYR B N 1
ATOM 2334 C CA . TYR B 1 36 ? 17.125 3.428 -6.98 1 88.31 36 TYR B CA 1
ATOM 2335 C C . TYR B 1 36 ? 17.266 1.927 -6.75 1 88.31 36 TYR B C 1
ATOM 2337 O O . TYR B 1 36 ? 17.109 1.447 -5.625 1 88.31 36 TYR B O 1
ATOM 2345 N N . SER B 1 37 ? 17.391 1.162 -7.82 1 90.12 37 SER B N 1
ATOM 2346 C CA . SER B 1 37 ? 17.516 -0.286 -7.688 1 90.12 37 SER B CA 1
ATOM 2347 C C . SER B 1 37 ? 18.781 -0.676 -6.941 1 90.12 37 SER B C 1
ATOM 2349 O O . SER B 1 37 ? 19.828 -0.06 -7.129 1 90.12 37 SER B O 1
ATOM 2351 N N . ASP B 1 38 ? 18.672 -1.708 -6.055 1 86.94 38 ASP B N 1
ATOM 2352 C CA . ASP B 1 38 ? 19.828 -2.16 -5.293 1 86.94 38 ASP B CA 1
ATOM 2353 C C . ASP B 1 38 ? 19.953 -3.682 -5.328 1 86.94 38 ASP B C 1
ATOM 2355 O O . ASP B 1 38 ? 20.797 -4.258 -4.637 1 86.94 38 ASP B O 1
ATOM 2359 N N . VAL B 1 39 ? 19.141 -4.332 -6.16 1 90.5 39 VAL B N 1
ATOM 2360 C CA . VAL B 1 39 ? 19.219 -5.781 -6.332 1 90.5 39 VAL B CA 1
ATOM 2361 C C . VAL B 1 39 ? 18.781 -6.16 -7.746 1 90.5 39 VAL B C 1
ATOM 2363 O O . VAL B 1 39 ? 17.906 -5.512 -8.328 1 90.5 39 VAL B O 1
ATOM 2366 N N . THR B 1 40 ? 19.375 -7.152 -8.234 1 91.88 40 THR B N 1
ATOM 2367 C CA . THR B 1 40 ? 19.016 -7.711 -9.531 1 91.88 40 THR B CA 1
ATOM 2368 C C . THR B 1 40 ? 18.562 -9.164 -9.391 1 91.88 40 THR B C 1
ATOM 2370 O O . THR B 1 40 ? 19.234 -9.969 -8.742 1 91.88 40 THR B O 1
ATOM 2373 N N . VAL B 1 41 ? 17.422 -9.477 -9.93 1 93.88 41 VAL B N 1
ATOM 2374 C CA . VAL B 1 41 ? 16.922 -10.852 -9.977 1 93.88 41 VAL B CA 1
ATOM 2375 C C . VAL B 1 41 ? 17.219 -11.453 -11.344 1 93.88 41 VAL B C 1
ATOM 2377 O O . VAL B 1 41 ? 16.641 -11.039 -12.359 1 93.88 41 VAL B O 1
ATOM 2380 N N . ARG B 1 42 ? 18.062 -12.477 -11.312 1 94.19 42 ARG B N 1
ATOM 2381 C CA . ARG B 1 42 ? 18.531 -13.062 -12.562 1 94.19 42 ARG B CA 1
ATOM 2382 C C . ARG B 1 42 ? 17.734 -14.305 -12.922 1 94.19 42 ARG B C 1
ATOM 2384 O O . ARG B 1 42 ? 17.688 -15.266 -12.148 1 94.19 42 ARG B O 1
ATOM 2391 N N . CYS B 1 43 ? 17.078 -14.25 -14.062 1 92.94 43 CYS B N 1
ATOM 2392 C CA . CYS B 1 43 ? 16.391 -15.398 -14.648 1 92.94 43 CYS B CA 1
ATOM 2393 C C . CYS B 1 43 ? 17.109 -15.891 -15.891 1 92.94 43 CYS B C 1
ATOM 2395 O O . CYS B 1 43 ? 18.109 -15.289 -16.312 1 92.94 43 CYS B O 1
ATOM 2397 N N . ILE B 1 44 ? 16.672 -16.969 -16.516 1 90.12 44 ILE B N 1
ATOM 2398 C CA . ILE B 1 44 ? 17.312 -17.562 -17.672 1 90.12 44 ILE B CA 1
ATOM 2399 C C . ILE B 1 44 ? 17.203 -16.625 -18.875 1 90.12 44 ILE B C 1
ATOM 2401 O O . ILE B 1 44 ? 18.156 -16.469 -19.641 1 90.12 44 ILE B O 1
ATOM 2405 N N . THR B 1 45 ? 16.125 -15.875 -18.922 1 87.69 45 THR B N 1
ATOM 2406 C CA . THR B 1 45 ? 15.867 -15.086 -20.109 1 87.69 45 THR B CA 1
ATOM 2407 C C . THR B 1 45 ? 16.297 -13.641 -19.922 1 87.69 45 THR B C 1
ATOM 2409 O O . THR B 1 45 ? 16.656 -12.953 -20.875 1 87.69 45 THR B O 1
ATOM 2412 N N . ARG B 1 46 ? 16.156 -13.227 -18.672 1 89.69 46 ARG B N 1
ATOM 2413 C CA . ARG B 1 46 ? 16.469 -11.812 -18.484 1 89.69 46 ARG B CA 1
ATOM 2414 C C . ARG B 1 46 ? 16.672 -11.492 -17 1 89.69 46 ARG B C 1
ATOM 2416 O O . ARG B 1 46 ? 16.344 -12.297 -16.125 1 89.69 46 ARG B O 1
ATOM 2423 N N . ASP B 1 47 ? 17.234 -10.352 -16.812 1 91.69 47 ASP B N 1
ATOM 2424 C CA . ASP B 1 47 ? 17.438 -9.805 -15.469 1 91.69 47 ASP B CA 1
ATOM 2425 C C . ASP B 1 47 ? 16.359 -8.766 -15.141 1 91.69 47 ASP B C 1
ATOM 2427 O O . ASP B 1 47 ? 15.914 -8.031 -16.016 1 91.69 47 ASP B O 1
ATOM 2431 N N . PHE B 1 48 ? 15.93 -8.75 -13.844 1 93.69 48 PHE B N 1
ATOM 2432 C CA . PHE B 1 48 ? 14.984 -7.75 -13.375 1 93.69 48 PHE B CA 1
ATOM 2433 C C . PHE B 1 48 ? 15.617 -6.863 -12.305 1 93.69 48 PHE B C 1
ATOM 2435 O O . PHE B 1 48 ? 16.203 -7.363 -11.344 1 93.69 48 PHE B O 1
ATOM 2442 N N . TYR B 1 49 ? 15.508 -5.559 -12.555 1 93.44 49 TYR B N 1
ATOM 2443 C CA . TYR B 1 49 ? 15.859 -4.621 -11.492 1 93.44 49 TYR B CA 1
ATOM 2444 C C . TYR B 1 49 ? 14.789 -4.586 -10.414 1 93.44 49 TYR B C 1
ATOM 2446 O O . TYR B 1 49 ? 13.594 -4.598 -10.719 1 93.44 49 TYR B O 1
ATOM 2454 N N . ALA B 1 50 ? 15.227 -4.609 -9.164 1 95.31 50 ALA B N 1
ATOM 2455 C CA . ALA B 1 50 ? 14.281 -4.547 -8.055 1 95.31 50 ALA B CA 1
ATOM 2456 C C . ALA B 1 50 ? 14.859 -3.771 -6.879 1 95.31 50 ALA B C 1
ATOM 2458 O O . ALA B 1 50 ? 15.938 -3.182 -6.988 1 95.31 50 ALA B O 1
ATOM 2459 N N . HIS B 1 51 ? 14.172 -3.586 -5.844 1 93.44 51 HIS B N 1
ATOM 2460 C CA . HIS B 1 51 ? 14.547 -2.898 -4.613 1 93.44 51 HIS B CA 1
ATOM 2461 C C . HIS B 1 51 ? 14.406 -3.816 -3.404 1 93.44 51 HIS B C 1
ATOM 2463 O O . HIS B 1 51 ? 13.336 -4.375 -3.166 1 93.44 51 HIS B O 1
ATOM 2469 N N . ARG B 1 52 ? 15.438 -3.986 -2.648 1 94.5 52 ARG B N 1
ATOM 2470 C CA . ARG B 1 52 ? 15.461 -4.945 -1.549 1 94.5 52 ARG B CA 1
ATOM 2471 C C . ARG B 1 52 ? 14.352 -4.656 -0.543 1 94.5 52 ARG B C 1
ATOM 2473 O O . ARG B 1 52 ? 13.688 -5.578 -0.067 1 94.5 52 ARG B O 1
ATOM 2480 N N . VAL B 1 53 ? 14.117 -3.363 -0.207 1 93.94 53 VAL B N 1
ATOM 2481 C CA . VAL B 1 53 ? 13.125 -3.008 0.806 1 93.94 53 VAL B CA 1
ATOM 2482 C C . VAL B 1 53 ? 11.734 -3.424 0.339 1 93.94 53 VAL B C 1
ATOM 2484 O O . VAL B 1 53 ? 10.914 -3.875 1.142 1 93.94 53 VAL B O 1
ATOM 2487 N N . VAL B 1 54 ? 11.453 -3.285 -0.989 1 94.62 54 VAL B N 1
ATOM 2488 C CA . VAL B 1 54 ? 10.164 -3.658 -1.548 1 94.62 54 VAL B CA 1
ATOM 2489 C C . VAL B 1 54 ? 9.984 -5.172 -1.482 1 94.62 54 VAL B C 1
ATOM 2491 O O . VAL B 1 54 ? 8.938 -5.664 -1.049 1 94.62 54 VAL B O 1
ATOM 2494 N N . LEU B 1 55 ? 11.055 -5.895 -1.868 1 95.5 55 LEU B N 1
ATOM 2495 C CA . LEU B 1 55 ? 10.984 -7.352 -1.882 1 95.5 55 LEU B CA 1
ATOM 2496 C C . LEU B 1 55 ? 10.922 -7.906 -0.463 1 95.5 55 LEU B C 1
ATOM 2498 O O . LEU B 1 55 ? 10.062 -8.727 -0.148 1 95.5 55 LEU B O 1
ATOM 2502 N N . ALA B 1 56 ? 11.789 -7.387 0.407 1 94.25 56 ALA B N 1
ATOM 2503 C CA . ALA B 1 56 ? 11.922 -7.91 1.766 1 94.25 56 ALA B CA 1
ATOM 2504 C C . ALA B 1 56 ? 10.688 -7.582 2.6 1 94.25 56 ALA B C 1
ATOM 2506 O O . ALA B 1 56 ? 10.336 -8.328 3.518 1 94.25 56 ALA B O 1
ATOM 2507 N N . SER B 1 57 ? 9.992 -6.516 2.287 1 94.12 57 SER B N 1
ATOM 2508 C CA . SER B 1 57 ? 8.812 -6.117 3.041 1 94.12 57 SER B CA 1
ATOM 2509 C C . SER B 1 57 ? 7.648 -7.066 2.787 1 94.12 57 SER B C 1
ATOM 2511 O O . SER B 1 57 ? 6.707 -7.133 3.582 1 94.12 57 SER B O 1
ATOM 2513 N N . GLN B 1 58 ? 7.727 -7.82 1.747 1 93.94 58 GLN B N 1
ATOM 2514 C CA . GLN B 1 58 ? 6.562 -8.609 1.356 1 93.94 58 GLN B CA 1
ATOM 2515 C C . GLN B 1 58 ? 6.891 -10.094 1.313 1 93.94 58 GLN B C 1
ATOM 2517 O O . GLN B 1 58 ? 6 -10.93 1.153 1 93.94 58 GLN B O 1
ATOM 2522 N N . SER B 1 59 ? 8.148 -10.484 1.407 1 95.31 59 SER B N 1
ATOM 2523 C CA . SER B 1 59 ? 8.57 -11.859 1.177 1 95.31 59 SER B CA 1
ATOM 2524 C C . SER B 1 59 ? 9.688 -12.258 2.135 1 95.31 59 SER B C 1
ATOM 2526 O O . SER B 1 59 ? 10.797 -11.711 2.07 1 95.31 59 SER B O 1
ATOM 2528 N N . LYS B 1 60 ? 9.445 -13.219 2.982 1 93 60 LYS B N 1
ATOM 2529 C CA . LYS B 1 60 ? 10.492 -13.75 3.855 1 93 60 LYS B CA 1
ATOM 2530 C C . LYS B 1 60 ? 11.602 -14.414 3.047 1 93 60 LYS B C 1
ATOM 2532 O O . LYS B 1 60 ? 12.773 -14.352 3.428 1 93 60 LYS B O 1
ATOM 2537 N N . PHE B 1 61 ? 11.266 -15.078 1.916 1 94.62 61 PHE B N 1
ATOM 2538 C CA . PHE B 1 61 ? 12.242 -15.688 1.018 1 94.62 61 PHE B CA 1
ATOM 2539 C C . PHE B 1 61 ? 13.289 -14.664 0.583 1 94.62 61 PHE B C 1
ATOM 2541 O O . PHE B 1 61 ? 14.492 -14.898 0.717 1 94.62 61 PHE B O 1
ATOM 2548 N N . PHE B 1 62 ? 12.805 -13.484 0.171 1 93.62 62 PHE B N 1
ATOM 2549 C CA . PHE B 1 62 ? 13.711 -12.445 -0.302 1 93.62 62 PHE B CA 1
ATOM 2550 C C . PHE B 1 62 ? 14.422 -11.781 0.867 1 93.62 62 PHE B C 1
ATOM 2552 O O . PHE B 1 62 ? 15.602 -11.43 0.764 1 93.62 62 PHE B O 1
ATOM 2559 N N . ALA B 1 63 ? 13.75 -11.555 1.975 1 92.12 63 ALA B N 1
ATOM 2560 C CA . ALA B 1 63 ? 14.383 -10.977 3.158 1 92.12 63 ALA B CA 1
ATOM 2561 C C . ALA B 1 63 ? 15.57 -11.82 3.609 1 92.12 63 ALA B C 1
ATOM 2563 O O . ALA B 1 63 ? 16.625 -11.281 3.973 1 92.12 63 ALA B O 1
ATOM 2564 N N . ASP B 1 64 ? 15.43 -13.117 3.545 1 91.19 64 ASP B N 1
ATOM 2565 C CA . ASP B 1 64 ? 16.469 -14.055 3.98 1 91.19 64 ASP B CA 1
ATOM 2566 C C . ASP B 1 64 ? 17.609 -14.125 2.965 1 91.19 64 ASP B C 1
ATOM 2568 O O . ASP B 1 64 ? 18.719 -14.539 3.301 1 91.19 64 ASP B O 1
ATOM 2572 N N . ALA B 1 65 ? 17.25 -13.766 1.772 1 88.19 65 ALA B N 1
ATOM 2573 C CA . ALA B 1 65 ? 18.25 -13.844 0.706 1 88.19 65 ALA B CA 1
ATOM 2574 C C . ALA B 1 65 ? 19.234 -12.68 0.79 1 88.19 65 ALA B C 1
ATOM 2576 O O . ALA B 1 65 ? 20.328 -12.742 0.21 1 88.19 65 ALA B O 1
ATOM 2577 N N . PHE B 1 66 ? 18.812 -11.562 1.421 1 83.62 66 PHE B N 1
ATOM 2578 C CA . PHE B 1 66 ? 19.656 -10.367 1.494 1 83.62 66 PHE B CA 1
ATOM 2579 C C . PHE B 1 66 ? 20.5 -10.383 2.764 1 83.62 66 PHE B C 1
ATOM 2581 O O . PHE B 1 66 ? 19.969 -10.547 3.865 1 83.62 66 PHE B O 1
ATOM 2588 N N . PRO B 1 67 ? 21.828 -10.727 2.502 1 64.81 67 PRO B N 1
ATOM 2589 C CA . PRO B 1 67 ? 22.703 -10.781 3.682 1 64.81 67 PRO B CA 1
ATOM 2590 C C . PRO B 1 67 ? 22.547 -9.562 4.582 1 64.81 67 PRO B C 1
ATOM 2592 O O . PRO B 1 67 ? 22.156 -8.484 4.113 1 64.81 67 PRO B O 1
ATOM 2595 N N . ASP B 1 68 ? 22.578 -9.766 5.895 1 54.41 68 ASP B N 1
ATOM 2596 C CA . ASP B 1 68 ? 22.641 -8.711 6.898 1 54.41 68 ASP B CA 1
ATOM 2597 C C . ASP B 1 68 ? 23.703 -7.676 6.555 1 54.41 68 ASP B C 1
ATOM 2599 O O . ASP B 1 68 ? 24.688 -7.996 5.887 1 54.41 68 ASP B O 1
ATOM 2603 N N . SER B 1 69 ? 23.422 -6.422 6.457 1 50.03 69 SER B N 1
ATOM 2604 C CA . SER B 1 69 ? 24.297 -5.27 6.258 1 50.03 69 SER B CA 1
ATOM 2605 C C . SER B 1 69 ? 25.719 -5.586 6.668 1 50.03 69 SER B C 1
ATOM 2607 O O . SER B 1 69 ? 26.656 -4.875 6.285 1 50.03 69 SER B O 1
ATOM 2609 N N . ASP B 1 70 ? 25.938 -6.508 7.582 1 42 70 ASP B N 1
ATOM 2610 C CA . ASP B 1 70 ? 27.297 -6.727 8.086 1 42 70 ASP B CA 1
ATOM 2611 C C . ASP B 1 70 ? 28.156 -7.461 7.055 1 42 70 ASP B C 1
ATOM 2613 O O . ASP B 1 70 ? 29.266 -7.871 7.355 1 42 70 ASP B O 1
ATOM 2617 N N . ILE B 1 71 ? 27.656 -7.738 5.977 1 42 71 ILE B N 1
ATOM 2618 C CA . ILE B 1 71 ? 28.547 -8.461 5.07 1 42 71 ILE B CA 1
ATOM 2619 C C . ILE B 1 71 ? 29.453 -7.465 4.344 1 42 71 ILE B C 1
ATOM 2621 O O . ILE B 1 71 ? 29.031 -6.363 4 1 42 71 ILE B O 1
ATOM 2625 N N . ASP B 1 72 ? 30.719 -7.738 4.262 1 39.56 72 ASP B N 1
ATOM 2626 C CA . ASP B 1 72 ? 31.812 -7.02 3.615 1 39.56 72 ASP B CA 1
ATOM 2627 C C . ASP B 1 72 ? 31.422 -6.574 2.207 1 39.56 72 ASP B C 1
ATOM 2629 O O . ASP B 1 72 ? 31.125 -7.406 1.35 1 39.56 72 ASP B O 1
ATOM 2633 N N . PRO B 1 73 ? 31.094 -5.285 2.084 1 41.09 73 PRO B N 1
ATOM 2634 C CA . PRO B 1 73 ? 30.797 -4.812 0.729 1 41.09 73 PRO B CA 1
ATOM 2635 C C . PRO B 1 73 ? 31.672 -5.496 -0.333 1 41.09 73 PRO B C 1
ATOM 2637 O O . PRO B 1 73 ? 31.219 -5.684 -1.468 1 41.09 73 PRO B O 1
ATOM 2640 N N . ALA B 1 74 ? 32.875 -5.785 0.102 1 39.75 74 ALA B N 1
ATOM 2641 C CA . ALA B 1 74 ? 33.844 -6.453 -0.77 1 39.75 74 ALA B CA 1
ATOM 2642 C C . ALA B 1 74 ? 33.344 -7.809 -1.231 1 39.75 74 ALA B C 1
ATOM 2644 O O . ALA B 1 74 ? 33.594 -8.234 -2.359 1 39.75 74 ALA B O 1
ATOM 2645 N N . LEU B 1 75 ? 32.656 -8.414 -0.514 1 40.53 75 LEU B N 1
ATOM 2646 C CA . LEU B 1 75 ? 32.219 -9.758 -0.834 1 40.53 75 LEU B CA 1
ATOM 2647 C C . LEU B 1 75 ? 30.984 -9.711 -1.736 1 40.53 75 LEU B C 1
ATOM 2649 O O . LEU B 1 75 ? 30.75 -10.625 -2.529 1 40.53 75 LEU B O 1
ATOM 2653 N N . LEU B 1 76 ? 30.188 -8.672 -1.59 1 40.03 76 LEU B N 1
ATOM 2654 C CA . LEU B 1 76 ? 29.062 -8.484 -2.506 1 40.03 76 LEU B CA 1
ATOM 2655 C C . LEU B 1 76 ? 29.562 -8.25 -3.93 1 40.03 76 LEU B C 1
ATOM 2657 O O . LEU B 1 76 ? 28.906 -8.672 -4.891 1 40.03 76 LEU B O 1
ATOM 2661 N N . LEU B 1 77 ? 30.672 -7.633 -4.168 1 38.19 77 LEU B N 1
ATOM 2662 C CA . LEU B 1 77 ? 31.312 -7.402 -5.461 1 38.19 77 LEU B CA 1
ATOM 2663 C C . LEU B 1 77 ? 31.641 -8.727 -6.152 1 38.19 77 LEU B C 1
ATOM 2665 O O . LEU B 1 77 ? 31.594 -8.812 -7.379 1 38.19 77 LEU B O 1
ATOM 2669 N N . GLU B 1 78 ? 32.031 -9.633 -5.465 1 37.62 78 GLU B N 1
ATOM 2670 C CA . GLU B 1 78 ? 32.531 -10.812 -6.176 1 37.62 78 GLU B CA 1
ATOM 2671 C C . GLU B 1 78 ? 31.422 -11.469 -6.988 1 37.62 78 GLU B C 1
ATOM 2673 O O . GLU B 1 78 ? 31.656 -11.961 -8.094 1 37.62 78 GLU B O 1
ATOM 2678 N N . GLY B 1 79 ? 30.234 -11.656 -6.504 1 34.56 79 GLY B N 1
ATOM 2679 C CA . GLY B 1 79 ? 29.266 -12.43 -7.262 1 34.56 79 GLY B CA 1
ATOM 2680 C C . GLY B 1 79 ? 28.453 -11.594 -8.234 1 34.56 79 GLY B C 1
ATOM 2681 O O . GLY B 1 79 ? 27.453 -12.047 -8.773 1 34.56 79 GLY B O 1
ATOM 2682 N N . SER B 1 80 ? 28.641 -10.281 -8.203 1 33.84 80 SER B N 1
ATOM 2683 C CA . SER B 1 80 ? 27.938 -9.398 -9.125 1 33.84 80 SER B CA 1
ATOM 2684 C C . SER B 1 80 ? 28.391 -9.625 -10.562 1 33.84 80 SER B C 1
ATOM 2686 O O . SER B 1 80 ? 29.516 -9.273 -10.93 1 33.84 80 SER B O 1
ATOM 2688 N N . THR B 1 81 ? 28.203 -10.68 -11.148 1 30.23 81 THR B N 1
ATOM 2689 C CA . THR B 1 81 ? 28.297 -10.68 -12.602 1 30.23 81 THR B CA 1
ATOM 2690 C C . THR B 1 81 ? 27.344 -9.648 -13.203 1 30.23 81 THR B C 1
ATOM 2692 O O . THR B 1 81 ? 26.125 -9.852 -13.203 1 30.23 81 THR B O 1
ATOM 2695 N N . VAL B 1 82 ? 27.562 -8.375 -12.977 1 32.53 82 VAL B N 1
ATOM 2696 C CA . VAL B 1 82 ? 26.875 -7.289 -13.68 1 32.53 82 VAL B CA 1
ATOM 2697 C C . VAL B 1 82 ? 26.828 -7.598 -15.18 1 32.53 82 VAL B C 1
ATOM 2699 O O . VAL B 1 82 ? 27.875 -7.703 -15.828 1 32.53 82 VAL B O 1
ATOM 2702 N N . LEU B 1 83 ? 26.109 -8.383 -15.648 1 30.89 83 LEU B N 1
ATOM 2703 C CA . LEU B 1 83 ? 26.031 -8.414 -17.109 1 30.89 83 LEU B CA 1
ATOM 2704 C C . LEU B 1 83 ? 25.969 -7 -17.672 1 30.89 83 LEU B C 1
ATOM 2706 O O . LEU B 1 83 ? 25.5 -6.078 -17.016 1 30.89 83 LEU B O 1
ATOM 2710 N N . GLY B 1 84 ? 26.875 -6.625 -18.703 1 32.5 84 GLY B N 1
ATOM 2711 C CA . GLY B 1 84 ? 27.297 -5.527 -19.562 1 32.5 84 GLY B CA 1
ATOM 2712 C C . GLY B 1 84 ? 26.141 -4.738 -20.141 1 32.5 84 GLY B C 1
ATOM 2713 O O . GLY B 1 84 ? 26.297 -4.055 -21.156 1 32.5 84 GLY B O 1
ATOM 2714 N N . ASN B 1 85 ? 24.938 -4.852 -19.844 1 29.78 85 ASN B N 1
ATOM 2715 C CA . ASN B 1 85 ? 24.391 -3.838 -20.734 1 29.78 85 ASN B CA 1
ATOM 2716 C C . ASN B 1 85 ? 24.969 -2.455 -20.438 1 29.78 85 ASN B C 1
ATOM 2718 O O . ASN B 1 85 ? 25.062 -2.055 -19.281 1 29.78 85 ASN B O 1
ATOM 2722 N N . ALA B 1 86 ? 25.922 -1.786 -21.375 1 31.31 86 ALA B N 1
ATOM 2723 C CA . ALA B 1 86 ? 26.797 -0.628 -21.5 1 31.31 86 ALA B CA 1
ATOM 2724 C C . ALA B 1 86 ? 26.25 0.57 -20.734 1 31.31 86 ALA B C 1
ATOM 2726 O O . ALA B 1 86 ? 27 1.332 -20.125 1 31.31 86 ALA B O 1
ATOM 2727 N N . ASN B 1 87 ? 25.062 1.036 -21.078 1 32.28 87 ASN B N 1
ATOM 2728 C CA . ASN B 1 87 ? 24.688 2.381 -20.672 1 32.28 87 ASN B CA 1
ATOM 2729 C C . ASN B 1 87 ? 24.281 2.42 -19.188 1 32.28 87 ASN B C 1
ATOM 2731 O O . ASN B 1 87 ? 23.812 3.447 -18.703 1 32.28 87 ASN B O 1
ATOM 2735 N N . ALA B 1 88 ? 23.953 1.243 -18.656 1 34.5 88 ALA B N 1
ATOM 2736 C CA . ALA B 1 88 ? 23.562 1.323 -17.25 1 34.5 88 ALA B CA 1
ATOM 2737 C C . ALA B 1 88 ? 24.766 1.72 -16.391 1 34.5 88 ALA B C 1
ATOM 2739 O O . ALA B 1 88 ? 25.688 0.931 -16.203 1 34.5 88 ALA B O 1
ATOM 2740 N N . GLN B 1 89 ? 25.328 2.893 -16.406 1 34.19 89 GLN B N 1
ATOM 2741 C CA . GLN B 1 89 ? 26.25 3.473 -15.43 1 34.19 89 GLN B CA 1
ATOM 2742 C C . GLN B 1 89 ? 26.031 2.869 -14.047 1 34.19 89 GLN B C 1
ATOM 2744 O O . GLN B 1 89 ? 24.984 3.094 -13.422 1 34.19 89 GLN B O 1
ATOM 2749 N N . GLN B 1 90 ? 26.453 1.616 -13.859 1 38.09 90 GLN B N 1
ATOM 2750 C CA . GLN B 1 90 ? 26.5 0.812 -12.641 1 38.09 90 GLN B CA 1
ATOM 2751 C C . GLN B 1 90 ? 26.938 1.654 -11.438 1 38.09 90 GLN B C 1
ATOM 2753 O O . GLN B 1 90 ? 28.016 2.234 -11.438 1 38.09 90 GLN B O 1
ATOM 2758 N N . ASN B 1 91 ? 26.109 2.426 -10.922 1 37.62 91 ASN B N 1
ATOM 2759 C CA . ASN B 1 91 ? 26.578 2.939 -9.641 1 37.62 91 ASN B CA 1
ATOM 2760 C C . ASN B 1 91 ? 27.344 1.883 -8.859 1 37.62 91 ASN B C 1
ATOM 2762 O O . ASN B 1 91 ? 26.984 0.708 -8.859 1 37.62 91 ASN B O 1
ATOM 2766 N N . PRO B 1 92 ? 28.656 1.999 -8.711 1 37.97 92 PRO B N 1
ATOM 2767 C CA . PRO B 1 92 ? 29.438 1.065 -7.887 1 37.97 92 PRO B CA 1
ATOM 2768 C C . PRO B 1 92 ? 28.625 0.5 -6.719 1 37.97 92 PRO B C 1
ATOM 2770 O O . PRO B 1 92 ? 29.172 -0.205 -5.867 1 37.97 92 PRO B O 1
ATOM 2773 N N . GLY B 1 93 ? 27.422 1.009 -6.414 1 42.06 93 GLY B N 1
ATOM 2774 C CA . GLY B 1 93 ? 26.812 0.393 -5.246 1 42.06 93 GLY B CA 1
ATOM 2775 C C . GLY B 1 93 ? 26.484 -1.073 -5.445 1 42.06 93 GLY B C 1
ATOM 2776 O O . GLY B 1 93 ? 26.203 -1.505 -6.57 1 42.06 93 GLY B O 1
ATOM 2777 N N . CYS B 1 94 ? 27.172 -1.965 -4.719 1 45.56 94 CYS B N 1
ATOM 2778 C CA . CYS B 1 94 ? 27.109 -3.422 -4.66 1 45.56 94 CYS B CA 1
ATOM 2779 C C . CYS B 1 94 ? 25.688 -3.918 -4.875 1 45.56 94 CYS B C 1
ATOM 2781 O O . CYS B 1 94 ? 24.828 -3.754 -4.004 1 45.56 94 CYS B O 1
ATOM 2783 N N . GLN B 1 95 ? 25.219 -3.879 -6.109 1 62 95 GLN B N 1
ATOM 2784 C CA . GLN B 1 95 ? 23.922 -4.484 -6.379 1 62 95 GLN B CA 1
ATOM 2785 C C . GLN B 1 95 ? 23.938 -5.98 -6.082 1 62 95 GLN B C 1
ATOM 2787 O O . GLN B 1 95 ? 24.828 -6.699 -6.543 1 62 95 GLN B O 1
ATOM 2792 N N . GLN B 1 96 ? 23.219 -6.488 -5.152 1 80.12 96 GLN B N 1
ATOM 2793 C CA . GLN B 1 96 ? 23.016 -7.898 -4.832 1 80.12 96 GLN B CA 1
ATOM 2794 C C . GLN B 1 96 ? 22.25 -8.609 -5.945 1 80.12 96 GLN B C 1
ATOM 2796 O O . GLN B 1 96 ? 21.406 -8 -6.613 1 80.12 96 GLN B O 1
ATOM 2801 N N . ILE B 1 97 ? 22.812 -9.797 -6.34 1 87.25 97 ILE B N 1
ATOM 2802 C CA . ILE B 1 97 ? 22.141 -10.578 -7.367 1 87.25 97 ILE B CA 1
ATOM 2803 C C . ILE B 1 97 ? 21.469 -11.789 -6.734 1 87.25 97 ILE B C 1
ATOM 2805 O O . ILE B 1 97 ? 22.094 -12.516 -5.949 1 87.25 97 ILE B O 1
ATOM 2809 N N . ILE B 1 98 ? 20.234 -12 -6.973 1 91.25 98 ILE B N 1
ATOM 2810 C CA . ILE B 1 98 ? 19.5 -13.219 -6.629 1 91.25 98 ILE B CA 1
ATOM 2811 C C . ILE B 1 98 ? 19.344 -14.086 -7.875 1 91.25 98 ILE B C 1
ATOM 2813 O O . ILE B 1 98 ? 18.703 -13.672 -8.844 1 91.25 98 ILE B O 1
ATOM 2817 N N . ASN B 1 99 ? 19.891 -15.289 -7.793 1 91.88 99 ASN B N 1
ATOM 2818 C CA . ASN B 1 99 ? 19.844 -16.188 -8.945 1 91.88 99 ASN B CA 1
ATOM 2819 C C . ASN B 1 99 ? 18.609 -17.078 -8.906 1 91.88 99 ASN B C 1
ATOM 2821 O O . ASN B 1 99 ? 18.484 -17.938 -8.031 1 91.88 99 ASN B O 1
ATOM 2825 N N . LEU B 1 100 ? 17.703 -16.875 -9.875 1 94.5 100 LEU B N 1
ATOM 2826 C CA . LEU B 1 100 ? 16.516 -17.688 -10.031 1 94.5 100 LEU B CA 1
ATOM 2827 C C . LEU B 1 100 ? 16.438 -18.297 -11.43 1 94.5 100 LEU B C 1
ATOM 2829 O O . LEU B 1 100 ? 15.367 -18.359 -12.031 1 94.5 100 LEU B O 1
ATOM 2833 N N . GLN B 1 101 ? 17.484 -18.781 -11.922 1 91.12 101 GLN B N 1
ATOM 2834 C CA . GLN B 1 101 ? 17.594 -19.297 -13.281 1 91.12 101 GLN B CA 1
ATOM 2835 C C . GLN B 1 101 ? 16.859 -20.625 -13.43 1 91.12 101 GLN B C 1
ATOM 2837 O O . GLN B 1 101 ? 16.469 -21.016 -14.539 1 91.12 101 GLN B O 1
ATOM 2842 N N . ASP B 1 102 ? 16.562 -21.297 -12.344 1 91.5 102 ASP B N 1
ATOM 2843 C CA . ASP B 1 102 ? 15.859 -22.562 -12.383 1 91.5 102 ASP B CA 1
ATOM 2844 C C . ASP B 1 102 ? 14.352 -22.359 -12.344 1 91.5 102 ASP B C 1
ATOM 2846 O O . ASP B 1 102 ? 13.578 -23.312 -12.484 1 91.5 102 ASP B O 1
ATOM 2850 N N . GLU B 1 103 ? 13.969 -21.156 -12.211 1 92.25 103 GLU B N 1
ATOM 2851 C CA . GLU B 1 103 ? 12.547 -20.844 -12.125 1 92.25 103 GLU B CA 1
ATOM 2852 C C . GLU B 1 103 ? 11.992 -20.422 -13.484 1 92.25 103 GLU B C 1
ATOM 2854 O O . GLU B 1 103 ? 12.734 -19.922 -14.336 1 92.25 103 GLU B O 1
ATOM 2859 N N . ASN B 1 104 ? 10.688 -20.703 -13.734 1 91.44 104 ASN B N 1
ATOM 2860 C CA . ASN B 1 104 ? 9.992 -20.172 -14.906 1 91.44 104 ASN B CA 1
ATOM 2861 C C . ASN B 1 104 ? 10.023 -18.641 -14.93 1 91.44 104 ASN B C 1
ATOM 2863 O O . ASN B 1 104 ? 9.492 -18 -14.031 1 91.44 104 ASN B O 1
ATOM 2867 N N . PRO B 1 105 ? 10.617 -18.047 -15.945 1 91.69 105 PRO B N 1
ATOM 2868 C CA . PRO B 1 105 ? 10.797 -16.578 -15.977 1 91.69 105 PRO B CA 1
ATOM 2869 C C . PRO B 1 105 ? 9.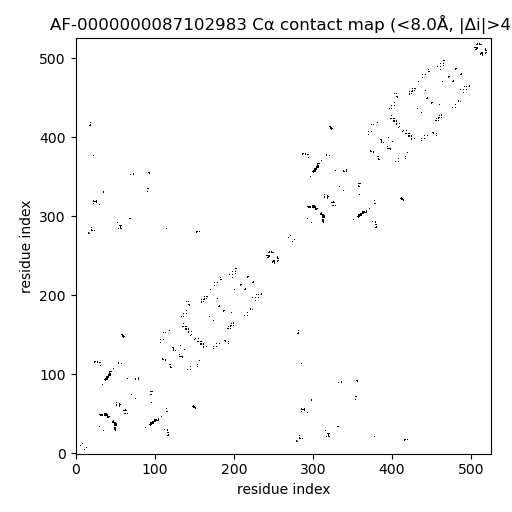469 -15.828 -15.961 1 91.69 105 PRO B C 1
ATOM 2871 O O . PRO B 1 105 ? 9.383 -14.742 -15.391 1 91.69 105 PRO B O 1
ATOM 2874 N N . ARG B 1 106 ? 8.461 -16.359 -16.594 1 90.56 106 ARG B N 1
ATOM 2875 C CA . ARG B 1 106 ? 7.156 -15.711 -16.609 1 90.56 106 ARG B CA 1
ATOM 2876 C C . ARG B 1 106 ? 6.566 -15.641 -15.211 1 90.56 106 ARG B C 1
ATOM 2878 O O . ARG B 1 106 ? 5.961 -14.633 -14.836 1 90.56 106 ARG B O 1
ATOM 2885 N N . VAL B 1 107 ? 6.758 -16.703 -14.5 1 93.94 107 VAL B N 1
ATOM 2886 C CA . VAL B 1 107 ? 6.246 -16.766 -13.133 1 93.94 107 VAL B CA 1
ATOM 2887 C C . VAL B 1 107 ? 6.992 -15.758 -12.266 1 93.94 107 VAL B C 1
ATOM 2889 O O . VAL B 1 107 ? 6.375 -14.977 -11.539 1 93.94 107 VAL B O 1
ATOM 2892 N N . VAL B 1 108 ? 8.32 -15.734 -12.367 1 95.06 108 VAL B N 1
ATOM 2893 C CA . VAL B 1 108 ? 9.141 -14.828 -11.57 1 95.06 108 VAL B CA 1
ATOM 2894 C C . VAL B 1 108 ? 8.773 -13.383 -11.891 1 95.06 108 VAL B C 1
ATOM 2896 O O . VAL B 1 108 ? 8.586 -12.57 -10.984 1 95.06 108 VAL B O 1
ATOM 2899 N N . GLU B 1 109 ? 8.617 -13.109 -13.156 1 94.38 109 GLU B N 1
ATOM 2900 C CA . GLU B 1 109 ? 8.234 -11.766 -13.586 1 94.38 109 GLU B CA 1
ATOM 2901 C C . GLU B 1 109 ? 6.922 -11.336 -12.945 1 94.38 109 GLU B C 1
ATOM 2903 O O . GLU B 1 109 ? 6.793 -10.195 -12.484 1 94.38 109 GLU B O 1
ATOM 2908 N N . ASN B 1 110 ? 5.996 -12.219 -12.883 1 95.31 110 ASN B N 1
ATOM 2909 C CA . ASN B 1 110 ? 4.672 -11.852 -12.391 1 95.31 110 ASN B CA 1
ATOM 2910 C C . ASN B 1 110 ? 4.625 -11.844 -10.867 1 95.31 110 ASN B C 1
ATOM 2912 O O . ASN B 1 110 ? 3.805 -11.141 -10.273 1 95.31 110 ASN B O 1
ATOM 2916 N N . VAL B 1 111 ? 5.52 -12.648 -10.242 1 96.44 111 VAL B N 1
ATOM 2917 C CA . VAL B 1 111 ? 5.691 -12.5 -8.805 1 96.44 111 VAL B CA 1
ATOM 2918 C C . VAL B 1 111 ? 6.199 -11.094 -8.484 1 96.44 111 VAL B C 1
ATOM 2920 O O . VAL B 1 111 ? 5.637 -10.398 -7.641 1 96.44 111 VAL B O 1
ATOM 2923 N N . LEU B 1 112 ? 7.238 -10.688 -9.188 1 96.25 112 LEU B N 1
ATOM 2924 C CA . LEU B 1 112 ? 7.797 -9.359 -8.992 1 96.25 112 LEU B CA 1
ATOM 2925 C C . LEU B 1 112 ? 6.777 -8.281 -9.359 1 96.25 112 LEU B C 1
ATOM 2927 O O . LEU B 1 112 ? 6.637 -7.289 -8.641 1 96.25 112 LEU B O 1
ATOM 2931 N N . CYS B 1 113 ? 6.086 -8.508 -10.453 1 95 113 CYS B N 1
ATOM 2932 C CA . CYS B 1 113 ? 5.039 -7.582 -10.867 1 95 113 CYS B CA 1
ATOM 2933 C C . CYS B 1 113 ? 4.02 -7.375 -9.75 1 95 113 CYS B C 1
ATOM 2935 O O . CYS B 1 113 ? 3.65 -6.238 -9.445 1 95 113 CYS B O 1
ATOM 2937 N N . PHE B 1 114 ? 3.572 -8.398 -9.156 1 94.5 114 PHE B N 1
ATOM 2938 C CA . PHE B 1 114 ? 2.602 -8.32 -8.078 1 94.5 114 PHE B CA 1
ATOM 2939 C C . PHE B 1 114 ? 3.146 -7.488 -6.918 1 94.5 114 PHE B C 1
ATOM 2941 O O . PHE B 1 114 ? 2.42 -6.691 -6.324 1 94.5 114 PHE B O 1
ATOM 2948 N N . MET B 1 115 ? 4.375 -7.656 -6.629 1 94.38 115 MET B N 1
ATOM 2949 C CA . MET B 1 115 ? 4.973 -6.988 -5.477 1 94.38 115 MET B CA 1
ATOM 2950 C C . MET B 1 115 ? 5.051 -5.48 -5.707 1 94.38 115 MET B C 1
ATOM 2952 O O . MET B 1 115 ? 5.133 -4.707 -4.75 1 94.38 115 MET B O 1
ATOM 2956 N N . TYR B 1 116 ? 4.969 -5.043 -6.941 1 93.38 116 TYR B N 1
ATOM 2957 C CA . TYR B 1 116 ? 5.039 -3.619 -7.25 1 93.38 116 TYR B CA 1
ATOM 2958 C C . TYR B 1 116 ? 3.662 -3.068 -7.605 1 93.38 116 TYR B C 1
ATOM 2960 O O . TYR B 1 116 ? 3.385 -1.887 -7.391 1 93.38 116 TYR B O 1
ATOM 2968 N N . HIS B 1 117 ? 2.822 -3.914 -8.133 1 91.5 117 HIS B N 1
ATOM 2969 C CA . HIS B 1 117 ? 1.555 -3.438 -8.672 1 91.5 117 HIS B CA 1
ATOM 2970 C C . HIS B 1 117 ? 0.377 -3.957 -7.855 1 91.5 117 HIS B C 1
ATOM 2972 O O . HIS B 1 117 ? -0.762 -3.533 -8.062 1 91.5 117 HIS B O 1
ATOM 2978 N N . ALA B 1 118 ? 0.661 -4.855 -6.945 1 89.56 118 ALA B N 1
ATOM 2979 C CA . ALA B 1 118 ? -0.378 -5.535 -6.18 1 89.56 118 ALA B CA 1
ATOM 2980 C C . ALA B 1 118 ? -1.345 -6.273 -7.102 1 89.56 118 ALA B C 1
ATOM 2982 O O . ALA B 1 118 ? -2.535 -6.387 -6.801 1 89.56 118 ALA B O 1
ATOM 2983 N N . ASP B 1 119 ? -0.821 -6.574 -8.25 1 90.12 119 ASP B N 1
ATOM 2984 C CA . ASP B 1 119 ? -1.569 -7.312 -9.266 1 90.12 119 ASP B CA 1
ATOM 2985 C C . ASP B 1 119 ? -0.633 -7.906 -10.312 1 90.12 119 ASP B C 1
ATOM 2987 O O . ASP B 1 119 ? 0.542 -7.543 -10.383 1 90.12 119 ASP B O 1
ATOM 2991 N N . TYR B 1 120 ? -1.09 -8.922 -11 1 92.06 120 TYR B N 1
ATOM 2992 C CA . TYR B 1 120 ? -0.36 -9.508 -12.117 1 92.06 120 TYR B CA 1
ATOM 2993 C C . TYR B 1 120 ? -1.309 -9.891 -13.242 1 92.06 120 TYR B C 1
ATOM 2995 O O . TYR B 1 120 ? -2.529 -9.891 -13.07 1 92.06 120 TYR B O 1
ATOM 3003 N N . ARG B 1 121 ? -0.768 -10.156 -14.406 1 86.75 121 ARG B N 1
ATOM 3004 C CA . ARG B 1 121 ? -1.579 -10.43 -15.594 1 86.75 121 ARG B CA 1
ATOM 3005 C C . ARG B 1 121 ? -1.641 -11.93 -15.883 1 86.75 121 ARG B C 1
ATOM 3007 O O . ARG B 1 121 ? -0.62 -12.547 -16.188 1 86.75 121 ARG B O 1
ATOM 3014 N N . ASP B 1 122 ? -2.832 -12.414 -15.711 1 86.69 122 ASP B N 1
ATOM 3015 C CA . ASP B 1 122 ? -2.984 -13.836 -15.984 1 86.69 122 ASP B CA 1
ATOM 3016 C C . ASP B 1 122 ? -3.576 -14.07 -17.375 1 86.69 122 ASP B C 1
ATOM 3018 O O . ASP B 1 122 ? -3.701 -15.211 -17.812 1 86.69 122 ASP B O 1
ATOM 3022 N N . THR B 1 123 ? -4.098 -12.914 -18.031 1 75.94 123 THR B N 1
ATOM 3023 C CA . THR B 1 123 ? -4.723 -13.094 -19.328 1 75.94 123 THR B CA 1
ATOM 3024 C C . THR B 1 123 ? -3.689 -12.969 -20.453 1 75.94 123 THR B C 1
ATOM 3026 O O . THR B 1 123 ? -2.738 -12.195 -20.344 1 75.94 123 THR B O 1
ATOM 3029 N N . PRO B 1 124 ? -3.84 -13.938 -21.312 1 61.91 124 PRO B N 1
ATOM 3030 C CA . PRO B 1 124 ? -2.928 -13.906 -22.469 1 61.91 124 PRO B CA 1
ATOM 3031 C C . PRO B 1 124 ? -3.01 -12.594 -23.25 1 61.91 124 PRO B C 1
ATOM 3033 O O . PRO B 1 124 ? -4.066 -11.961 -23.281 1 61.91 124 PRO B O 1
ATOM 3036 N N . CYS B 1 125 ? -1.987 -11.812 -23.188 1 54 125 CYS B N 1
ATOM 3037 C CA . CYS B 1 125 ? -2.021 -10.703 -24.125 1 54 125 CYS B CA 1
ATOM 3038 C C . CYS B 1 125 ? -2.342 -11.188 -25.531 1 54 125 CYS B C 1
ATOM 3040 O O . CYS B 1 125 ? -1.826 -12.219 -25.969 1 54 125 CYS B O 1
ATOM 3042 N N . LEU B 1 126 ? -3.559 -10.938 -25.953 1 51.28 126 LEU B N 1
ATOM 3043 C CA . LEU B 1 126 ? -4 -11.383 -27.281 1 51.28 126 LEU B CA 1
ATOM 3044 C C . LEU B 1 126 ? -2.828 -11.445 -28.25 1 51.28 126 LEU B C 1
ATOM 3046 O O . LEU B 1 126 ? -2.779 -12.328 -29.109 1 51.28 126 LEU B O 1
ATOM 3050 N N . ASN B 1 127 ? -2.072 -10.492 -28.297 1 48.53 127 ASN B N 1
ATOM 3051 C CA . ASN B 1 127 ? -1.187 -10.383 -29.453 1 48.53 127 ASN B CA 1
ATOM 3052 C C . ASN B 1 127 ? 0.155 -11.062 -29.188 1 48.53 127 ASN B C 1
ATOM 3054 O O . ASN B 1 127 ? 1.163 -10.711 -29.812 1 48.53 127 ASN B O 1
ATOM 3058 N N . VAL B 1 128 ? 0.154 -11.828 -28.094 1 50.5 128 VAL B N 1
ATOM 3059 C CA . VAL B 1 128 ? 1.503 -12.352 -27.922 1 50.5 128 VAL B CA 1
ATOM 3060 C C . VAL B 1 128 ? 1.562 -13.797 -28.391 1 50.5 128 VAL B C 1
ATOM 3062 O O . VAL B 1 128 ? 0.671 -14.602 -28.094 1 50.5 128 VAL B O 1
ATOM 3065 N N . THR B 1 129 ? 2.199 -14.219 -29.5 1 47.84 129 THR B N 1
ATOM 3066 C CA . THR B 1 129 ? 2.633 -15.539 -29.938 1 47.84 129 THR B CA 1
ATOM 3067 C C . THR B 1 129 ? 3.795 -16.047 -29.094 1 47.84 129 THR B C 1
ATOM 3069 O O . THR B 1 129 ? 4.801 -15.344 -28.938 1 47.84 129 THR B O 1
ATOM 3072 N N . PRO B 1 130 ? 3.773 -17.344 -28.672 1 52.38 130 PRO B N 1
ATOM 3073 C CA . PRO B 1 130 ? 2.777 -18.406 -28.531 1 52.38 130 PRO B CA 1
ATOM 3074 C C . PRO B 1 130 ? 1.645 -18.016 -27.578 1 52.38 130 PRO B C 1
ATOM 3076 O O . PRO B 1 130 ? 1.809 -17.125 -26.734 1 52.38 130 PRO B O 1
ATOM 3079 N N . PRO B 1 131 ? 0.55 -18.719 -27.766 1 54.47 131 PRO B N 1
ATOM 3080 C CA . PRO B 1 131 ? -0.655 -18.406 -26.984 1 54.47 131 PRO B CA 1
ATOM 3081 C C . PRO B 1 131 ? -0.406 -18.406 -25.484 1 54.47 131 PRO B C 1
ATOM 3083 O O . PRO B 1 131 ? 0.319 -19.266 -24.969 1 54.47 131 PRO B O 1
ATOM 3086 N N . PRO B 1 132 ? -0.726 -17.328 -24.953 1 57.66 132 PRO B N 1
ATOM 3087 C CA . PRO B 1 132 ? -0.495 -17.188 -23.516 1 57.66 132 PRO B CA 1
ATOM 3088 C C . PRO B 1 132 ? -1.009 -18.375 -22.703 1 57.66 132 PRO B C 1
ATOM 3090 O O . PRO B 1 132 ? -1.9 -19.094 -23.156 1 57.66 132 PRO B O 1
ATOM 3093 N N . ALA B 1 133 ? -0.205 -18.812 -21.734 1 63.19 133 ALA B N 1
ATOM 3094 C CA . ALA B 1 133 ? -0.524 -19.906 -20.812 1 63.19 133 ALA B CA 1
ATOM 3095 C C . ALA B 1 133 ? -1.981 -19.844 -20.375 1 63.19 133 ALA B C 1
ATOM 3097 O O . ALA B 1 133 ? -2.564 -18.766 -20.297 1 63.19 133 ALA B O 1
ATOM 3098 N N . ASP B 1 134 ? -2.705 -20.969 -20.5 1 86.94 134 ASP B N 1
ATOM 3099 C CA . ASP B 1 134 ? -3.992 -21.188 -19.844 1 86.94 134 ASP B CA 1
ATOM 3100 C C . ASP B 1 134 ? -4.059 -20.484 -18.5 1 86.94 134 ASP B C 1
ATOM 3102 O O . ASP B 1 134 ? -3.203 -20.703 -17.641 1 86.94 134 ASP B O 1
ATOM 3106 N N . PRO B 1 135 ? -4.996 -19.453 -18.453 1 93.06 135 PRO B N 1
ATOM 3107 C CA . PRO B 1 135 ? -5.043 -18.656 -17.219 1 93.06 135 PRO B CA 1
ATOM 3108 C C . PRO B 1 135 ? -5.238 -19.531 -15.984 1 93.06 135 PRO B C 1
ATOM 3110 O O . PRO B 1 135 ? -4.738 -19.188 -14.906 1 93.06 135 PRO B O 1
ATOM 3113 N N . ILE B 1 136 ? -5.949 -20.641 -16.156 1 95.94 136 ILE B N 1
ATOM 3114 C CA . ILE B 1 136 ? -6.176 -21.516 -15.008 1 95.94 136 ILE B CA 1
ATOM 3115 C C . ILE B 1 136 ? -4.848 -22.094 -14.531 1 95.94 136 ILE B C 1
ATOM 3117 O O . ILE B 1 136 ? -4.488 -21.953 -13.359 1 95.94 136 ILE B O 1
ATOM 3121 N N . LEU B 1 137 ? -4.164 -22.672 -15.492 1 94.5 137 LEU B N 1
ATOM 3122 C CA . LEU B 1 137 ? -2.881 -23.281 -15.148 1 94.5 137 LEU B CA 1
ATOM 3123 C C . LEU B 1 137 ? -1.9 -22.219 -14.641 1 94.5 137 LEU B C 1
ATOM 3125 O O . LEU B 1 137 ? -1.158 -22.469 -13.688 1 94.5 137 LEU B O 1
ATOM 3129 N N . PHE B 1 138 ? -1.921 -21.094 -15.219 1 94.56 138 PHE B N 1
ATOM 3130 C CA . PHE B 1 138 ? -1 -20.047 -14.82 1 94.56 138 PHE B CA 1
ATOM 3131 C C . PHE B 1 138 ? -1.277 -19.594 -13.391 1 94.56 138 PHE B C 1
ATOM 3133 O O . PHE B 1 138 ? -0.348 -19.391 -12.609 1 94.56 138 PHE B O 1
ATOM 3140 N N . ASN B 1 139 ? -2.514 -19.406 -13.047 1 96.75 139 ASN B N 1
ATOM 3141 C CA . ASN B 1 139 ? -2.861 -19 -11.695 1 96.75 139 ASN B CA 1
ATOM 3142 C C . ASN B 1 139 ? -2.506 -20.062 -10.672 1 96.75 139 ASN B C 1
ATOM 3144 O O . ASN B 1 139 ? -2.146 -19.75 -9.531 1 96.75 139 ASN B O 1
ATOM 3148 N N . LEU B 1 140 ? -2.566 -21.328 -11.094 1 97.06 140 LEU B N 1
ATOM 3149 C CA . LEU B 1 140 ? -2.074 -22.406 -10.227 1 97.06 140 LEU B CA 1
ATOM 3150 C C . LEU B 1 140 ? -0.572 -22.266 -10 1 97.06 140 LEU B C 1
ATOM 3152 O O . LEU B 1 140 ? -0.093 -22.406 -8.875 1 97.06 140 LEU B O 1
ATOM 3156 N N . GLN B 1 141 ? 0.107 -22 -11.062 1 95.56 141 GLN B N 1
ATOM 3157 C CA . GLN B 1 141 ? 1.55 -21.812 -10.961 1 95.56 141 GLN B CA 1
ATOM 3158 C C . GLN B 1 141 ? 1.887 -20.625 -10.062 1 95.56 141 GLN B C 1
ATOM 3160 O O . GLN B 1 141 ? 2.84 -20.672 -9.289 1 95.56 141 GLN B O 1
ATOM 3165 N N . MET B 1 142 ? 1.104 -19.578 -10.18 1 96.69 142 MET B N 1
ATOM 3166 C CA . MET B 1 142 ? 1.311 -18.391 -9.344 1 96.69 142 MET B CA 1
ATOM 3167 C C . MET B 1 142 ? 1.064 -18.719 -7.871 1 96.69 142 MET B C 1
ATOM 3169 O O . MET B 1 142 ? 1.747 -18.188 -6.992 1 96.69 142 MET B O 1
ATOM 3173 N N . SER B 1 143 ? 0.076 -19.562 -7.648 1 96.88 143 SER B N 1
ATOM 3174 C CA . SER B 1 143 ? -0.183 -20 -6.277 1 96.88 143 SER B CA 1
ATOM 3175 C C . SER B 1 143 ? 1.004 -20.766 -5.703 1 96.88 143 SER B C 1
ATOM 3177 O O . SER B 1 143 ? 1.387 -20.562 -4.551 1 96.88 143 SER B O 1
ATOM 3179 N N . VAL B 1 144 ? 1.559 -21.641 -6.477 1 97.06 144 VAL B N 1
ATOM 3180 C CA . VAL B 1 144 ? 2.734 -22.406 -6.059 1 97.06 144 VAL B CA 1
ATOM 3181 C C . VAL B 1 144 ? 3.9 -21.438 -5.809 1 97.06 144 VAL B C 1
ATOM 3183 O O . VAL B 1 144 ? 4.605 -21.562 -4.805 1 97.06 144 VAL B O 1
ATOM 3186 N N . ALA B 1 145 ? 4.047 -20.5 -6.684 1 96.94 145 ALA B N 1
ATOM 3187 C CA . ALA B 1 145 ? 5.117 -19.516 -6.555 1 96.94 145 ALA B CA 1
ATOM 3188 C C . ALA B 1 145 ? 4.938 -18.672 -5.301 1 96.94 145 ALA B C 1
ATOM 3190 O O . ALA B 1 145 ? 5.914 -18.312 -4.641 1 96.94 145 ALA B O 1
ATOM 3191 N N . ALA B 1 146 ? 3.678 -18.312 -5.016 1 96.56 146 ALA B N 1
ATOM 3192 C CA . ALA B 1 146 ? 3.381 -17.531 -3.822 1 96.56 146 ALA B CA 1
ATOM 3193 C C . ALA B 1 146 ? 3.887 -18.234 -2.564 1 96.56 146 ALA B C 1
ATOM 3195 O O . ALA B 1 146 ? 4.434 -17.594 -1.665 1 96.56 146 ALA B O 1
ATOM 3196 N N . ASP B 1 147 ? 3.754 -19.531 -2.516 1 95.69 147 ASP B N 1
ATOM 3197 C CA . ASP B 1 147 ? 4.227 -20.312 -1.38 1 95.69 147 ASP B CA 1
ATOM 3198 C C . ASP B 1 147 ? 5.75 -20.406 -1.374 1 95.69 147 ASP B C 1
ATOM 3200 O O . ASP B 1 147 ? 6.383 -20.25 -0.328 1 95.69 147 ASP B O 1
ATOM 3204 N N . LYS B 1 148 ? 6.25 -20.656 -2.486 1 96.06 148 LYS B N 1
ATOM 3205 C CA . LYS B 1 148 ? 7.699 -20.797 -2.602 1 96.06 148 LYS B CA 1
ATOM 3206 C C . LYS B 1 148 ? 8.406 -19.5 -2.184 1 96.06 148 LYS B C 1
ATOM 3208 O O . LYS B 1 148 ? 9.375 -19.547 -1.42 1 96.06 148 LYS B O 1
ATOM 3213 N N . PHE B 1 149 ? 7.91 -18.375 -2.693 1 96.44 149 PHE B N 1
ATOM 3214 C CA . PHE B 1 149 ? 8.547 -17.094 -2.438 1 96.44 149 PHE B CA 1
ATOM 3215 C C . PHE B 1 149 ? 7.961 -16.438 -1.188 1 96.44 149 PHE B C 1
ATOM 3217 O O . PHE B 1 149 ? 8.336 -15.32 -0.836 1 96.44 149 PHE B O 1
ATOM 3224 N N . GLU B 1 150 ? 7.027 -17.094 -0.576 1 94.94 150 GLU B N 1
ATOM 3225 C CA . GLU B 1 150 ? 6.445 -16.688 0.697 1 94.94 150 GLU B CA 1
ATOM 3226 C C . GLU B 1 150 ? 5.844 -15.281 0.602 1 94.94 150 GLU B C 1
ATOM 3228 O O . GLU B 1 150 ? 6.141 -14.422 1.428 1 94.94 150 GLU B O 1
ATOM 3233 N N . VAL B 1 151 ? 5.047 -15.07 -0.349 1 94.44 151 VAL B N 1
ATOM 3234 C CA . VAL B 1 151 ? 4.266 -13.844 -0.521 1 94.44 151 VAL B CA 1
ATOM 3235 C C . VAL B 1 151 ? 2.791 -14.133 -0.244 1 94.44 151 VAL B C 1
ATOM 3237 O O . VAL B 1 151 ? 2.057 -14.555 -1.139 1 94.44 151 VAL B O 1
ATOM 3240 N N . SER B 1 152 ? 2.346 -13.805 0.914 1 89.25 152 SER B N 1
ATOM 3241 C CA . SER B 1 152 ? 1.035 -14.234 1.392 1 89.25 152 SER B CA 1
ATOM 3242 C C . SER B 1 152 ? -0.085 -13.578 0.596 1 89.25 152 SER B C 1
ATOM 3244 O O . SER B 1 152 ? -1.06 -14.234 0.222 1 89.25 152 SER B O 1
ATOM 3246 N N . CYS B 1 153 ? 0.075 -12.336 0.31 1 89.75 153 CYS B N 1
ATOM 3247 C CA . CYS B 1 153 ? -0.98 -11.617 -0.398 1 89.75 153 CYS B CA 1
ATOM 3248 C C . CYS B 1 153 ? -1.104 -12.109 -1.835 1 89.75 153 CYS B C 1
ATOM 3250 O O . CYS B 1 153 ? -2.197 -12.109 -2.404 1 89.75 153 CYS B O 1
ATOM 3252 N N . LEU B 1 154 ? -0.021 -12.555 -2.387 1 94.44 154 LEU B N 1
ATOM 3253 C CA . LEU B 1 154 ? -0.054 -13.109 -3.734 1 94.44 154 LEU B CA 1
ATOM 3254 C C . LEU B 1 154 ? -0.859 -14.406 -3.77 1 94.44 154 LEU B C 1
ATOM 3256 O O . LEU B 1 154 ? -1.559 -14.68 -4.746 1 94.44 154 LEU B O 1
ATOM 3260 N N . LYS B 1 155 ? -0.744 -15.188 -2.691 1 93.38 155 LYS B N 1
ATOM 3261 C CA . LYS B 1 155 ? -1.496 -16.438 -2.611 1 93.38 155 LYS B CA 1
ATOM 3262 C C . LYS B 1 155 ? -2.998 -16.172 -2.697 1 93.38 155 LYS B C 1
ATOM 3264 O O . LYS B 1 155 ? -3.707 -16.859 -3.445 1 93.38 155 LYS B O 1
ATOM 3269 N N . ARG B 1 156 ? -3.443 -15.195 -2.018 1 91.94 156 ARG B N 1
ATOM 3270 C CA . ARG B 1 156 ? -4.859 -14.836 -2.023 1 91.94 156 ARG B CA 1
ATOM 3271 C C . ARG B 1 156 ? -5.277 -14.297 -3.385 1 91.94 156 ARG B C 1
ATOM 3273 O O . ARG B 1 156 ? -6.336 -14.664 -3.906 1 91.94 156 ARG B O 1
ATOM 3280 N N . CYS B 1 157 ? -4.426 -13.484 -3.883 1 92.88 157 CYS B N 1
ATOM 3281 C CA . CYS B 1 157 ? -4.707 -12.922 -5.203 1 92.88 157 CYS B CA 1
ATOM 3282 C C . CYS B 1 157 ? -4.797 -14.023 -6.254 1 92.88 157 CYS B C 1
ATOM 3284 O O . CYS B 1 157 ? -5.715 -14.031 -7.07 1 92.88 157 CYS B O 1
ATOM 3286 N N . ALA B 1 158 ? -3.889 -14.922 -6.23 1 95.94 158 ALA B N 1
ATOM 3287 C CA . ALA B 1 158 ? -3.855 -16.031 -7.188 1 95.94 158 ALA B CA 1
ATOM 3288 C C . ALA B 1 158 ? -5.109 -16.891 -7.07 1 95.94 158 ALA B C 1
ATOM 3290 O O . ALA B 1 158 ? -5.656 -17.344 -8.078 1 95.94 158 ALA B O 1
ATOM 3291 N N . ALA B 1 159 ? -5.562 -17.109 -5.844 1 95 159 ALA B N 1
ATOM 3292 C CA . ALA B 1 159 ? -6.773 -17.891 -5.625 1 95 159 ALA B CA 1
ATOM 3293 C C . ALA B 1 159 ? -7.996 -17.203 -6.219 1 95 159 ALA B C 1
ATOM 3295 O O . ALA B 1 159 ? -8.852 -17.859 -6.824 1 95 159 ALA B O 1
ATOM 3296 N N . GLU B 1 160 ? -8.039 -15.953 -6.031 1 94.25 160 GLU B N 1
ATOM 3297 C CA . GLU B 1 160 ? -9.164 -15.188 -6.578 1 94.25 160 GLU B CA 1
ATOM 3298 C C . GLU B 1 160 ? -9.164 -15.227 -8.102 1 94.25 160 GLU B C 1
ATOM 3300 O O . GLU B 1 160 ? -10.203 -15.438 -8.727 1 94.25 160 GLU B O 1
ATOM 3305 N N . LYS B 1 161 ? -8.039 -15.062 -8.656 1 94.69 161 LYS B N 1
ATOM 3306 C CA . LYS B 1 161 ? -7.93 -15.102 -10.109 1 94.69 161 LYS B CA 1
ATOM 3307 C C . LYS B 1 161 ? -8.188 -16.516 -10.641 1 94.69 161 LYS B C 1
ATOM 3309 O O . LYS B 1 161 ? -8.773 -16.672 -11.711 1 94.69 161 LYS B O 1
ATOM 3314 N N . LEU B 1 162 ? -7.727 -17.438 -9.898 1 97.31 162 LEU B N 1
ATOM 3315 C CA . LEU B 1 162 ? -8.008 -18.828 -10.242 1 97.31 162 LEU B CA 1
ATOM 3316 C C . LEU B 1 162 ? -9.508 -19.094 -10.281 1 97.31 162 LEU B C 1
ATOM 3318 O O . LEU B 1 162 ? -10.008 -19.734 -11.211 1 97.31 162 LEU B O 1
ATOM 3322 N N . ARG B 1 163 ? -10.18 -18.594 -9.305 1 96.81 163 ARG B N 1
ATOM 3323 C CA . ARG B 1 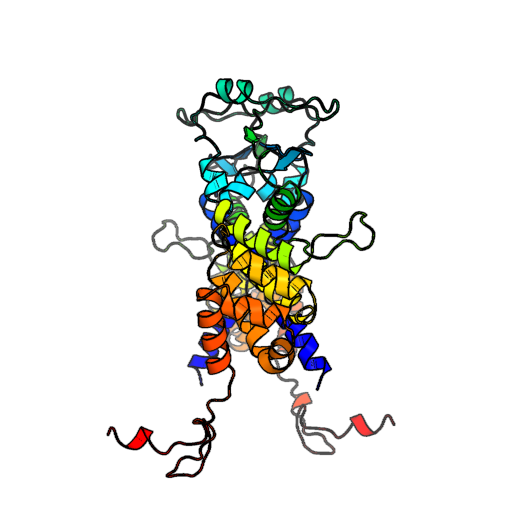163 ? -11.625 -18.75 -9.25 1 96.81 163 ARG B CA 1
ATOM 3324 C C . ARG B 1 163 ? -12.305 -18.109 -10.453 1 96.81 163 ARG B C 1
ATOM 3326 O O . ARG B 1 163 ? -13.125 -18.734 -11.117 1 96.81 163 ARG B O 1
ATOM 3333 N N . ASP B 1 164 ? -11.906 -16.922 -10.711 1 94.75 164 ASP B N 1
ATOM 3334 C CA . ASP B 1 164 ? -12.492 -16.188 -11.828 1 94.75 164 ASP B CA 1
ATOM 3335 C C . ASP B 1 164 ? -12.25 -16.906 -13.148 1 94.75 164 ASP B C 1
ATOM 3337 O O . ASP B 1 164 ? -13.172 -17.078 -13.945 1 94.75 164 ASP B O 1
ATOM 3341 N N . ALA B 1 165 ? -11.016 -17.312 -13.391 1 95 165 ALA B N 1
ATOM 3342 C CA . ALA B 1 165 ? -10.664 -18.016 -14.625 1 95 165 ALA B CA 1
ATOM 3343 C C . ALA B 1 165 ? -11.406 -19.344 -14.727 1 95 165 ALA B C 1
ATOM 3345 O O . ALA B 1 165 ? -11.922 -19.688 -15.789 1 95 165 ALA B O 1
ATOM 3346 N N . SER B 1 166 ? -11.5 -20.062 -13.625 1 96.88 166 SER B N 1
ATOM 3347 C CA . SER B 1 166 ? -12.156 -21.359 -13.609 1 96.88 166 SER B CA 1
ATOM 3348 C C . SER B 1 166 ? -13.648 -21.234 -13.867 1 96.88 166 SER B C 1
ATOM 3350 O O . SER B 1 166 ? -14.242 -22.078 -14.547 1 96.88 166 SER B O 1
ATOM 3352 N N . GLU B 1 167 ? -14.188 -20.172 -13.328 1 95.5 1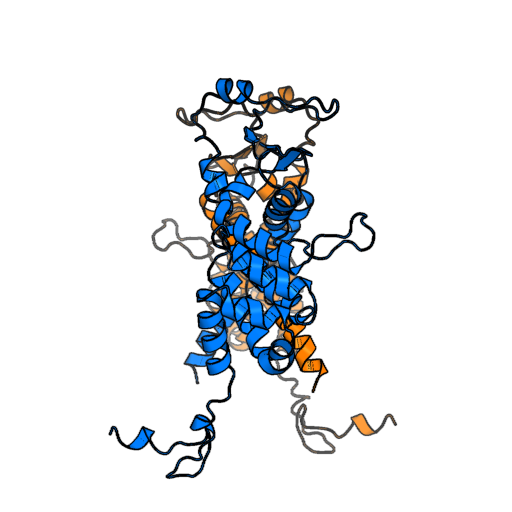67 GLU B N 1
ATOM 3353 C CA . GLU B 1 167 ? -15.609 -19.953 -13.547 1 95.5 167 GLU B CA 1
ATOM 3354 C C . GLU B 1 167 ? -15.906 -19.625 -15.008 1 95.5 167 GLU B C 1
ATOM 3356 O O . GLU B 1 167 ? -16.953 -20.031 -15.539 1 95.5 167 GLU B O 1
ATOM 3361 N N . LYS B 1 168 ? -15.039 -19 -15.609 1 93.88 168 LYS B N 1
ATOM 3362 C CA . LYS B 1 168 ? -15.227 -18.609 -17 1 93.88 168 LYS B CA 1
ATOM 3363 C C . LYS B 1 168 ? -14.906 -19.766 -17.938 1 93.88 168 LYS B C 1
ATOM 3365 O O . LYS B 1 168 ? -15.492 -19.875 -19.016 1 93.88 168 LYS B O 1
ATOM 3370 N N . LEU B 1 169 ? -14.008 -20.719 -17.516 1 94.88 169 LEU B N 1
ATOM 3371 C CA . LEU B 1 169 ? -13.477 -21.703 -18.453 1 94.88 169 LEU B CA 1
ATOM 3372 C C . LEU B 1 169 ? -13.711 -23.125 -17.922 1 94.88 169 LEU B C 1
ATOM 3374 O O . LEU B 1 169 ? -12.961 -24.047 -18.266 1 94.88 169 LEU B O 1
ATOM 3378 N N . TRP B 1 170 ? -14.719 -23.297 -17.109 1 95.31 170 TRP B N 1
ATOM 3379 C CA . TRP B 1 170 ? -14.961 -24.578 -16.469 1 95.31 170 TRP B CA 1
ATOM 3380 C C . TRP B 1 170 ? -15.273 -25.656 -17.5 1 95.31 170 TRP B C 1
ATOM 3382 O O . TRP B 1 170 ? -15.062 -26.844 -17.25 1 95.31 170 TRP B O 1
ATOM 3392 N N . ASN B 1 171 ? -15.805 -25.266 -18.656 1 94.62 171 ASN B N 1
ATOM 3393 C CA . ASN B 1 171 ? -16.281 -26.219 -19.656 1 94.62 171 ASN B CA 1
ATOM 3394 C C . ASN B 1 171 ? -15.234 -26.453 -20.734 1 94.62 171 ASN B C 1
ATOM 3396 O O . ASN B 1 171 ? -15.562 -26.938 -21.828 1 94.62 171 ASN B O 1
ATOM 3400 N N . THR B 1 172 ? -14 -26.156 -20.453 1 93.94 172 THR B N 1
ATOM 3401 C CA . THR B 1 172 ? -12.914 -26.328 -21.406 1 93.94 172 THR B CA 1
ATOM 3402 C C . THR B 1 172 ? -11.977 -27.453 -20.969 1 93.94 172 THR B C 1
ATOM 3404 O O . THR B 1 172 ? -12 -27.859 -19.812 1 93.94 172 THR B O 1
ATOM 3407 N N . ASP B 1 173 ? -11.18 -27.938 -21.938 1 94.19 173 ASP B N 1
ATOM 3408 C CA . ASP B 1 173 ? -10.172 -28.953 -21.641 1 94.19 173 ASP B CA 1
ATOM 3409 C C . ASP B 1 173 ? -9.125 -28.422 -20.672 1 94.19 173 ASP B C 1
ATOM 3411 O O . ASP B 1 173 ? -8.555 -29.188 -19.891 1 94.19 173 ASP B O 1
ATOM 3415 N N . ALA B 1 174 ? -8.977 -27.141 -20.688 1 93.44 174 ALA B N 1
ATOM 3416 C CA . ALA B 1 174 ? -7.992 -26.5 -19.812 1 93.44 174 ALA B CA 1
ATOM 3417 C C . ALA B 1 174 ? -8.344 -26.703 -18.344 1 93.44 174 ALA B C 1
ATOM 3419 O O . ALA B 1 174 ? -7.461 -26.891 -17.516 1 93.44 174 ALA B O 1
ATOM 3420 N N . PHE B 1 175 ? -9.594 -26.688 -18.109 1 96.81 175 PHE B N 1
ATOM 3421 C CA . PHE B 1 175 ? -10.047 -26.859 -16.734 1 96.81 175 PHE B CA 1
ATOM 3422 C C . PHE B 1 175 ? -9.75 -28.25 -16.219 1 96.81 175 PHE B C 1
ATOM 3424 O O . PHE B 1 175 ? -9.227 -28.422 -15.117 1 96.81 175 PHE B O 1
ATOM 3431 N N . VAL B 1 176 ? -10.008 -29.219 -17.078 1 96.56 176 VAL B N 1
ATOM 3432 C CA . VAL B 1 176 ? -9.789 -30.609 -16.719 1 96.56 176 VAL B CA 1
ATOM 3433 C C . VAL B 1 176 ? -8.297 -30.859 -16.531 1 96.56 176 VAL B C 1
ATOM 3435 O O . VAL B 1 176 ? -7.887 -31.5 -15.547 1 96.56 176 VAL B O 1
ATOM 3438 N N . LYS B 1 177 ? -7.535 -30.328 -17.391 1 95.5 177 LYS B N 1
ATOM 3439 C CA . LYS B 1 177 ? -6.086 -30.469 -17.297 1 95.5 177 LYS B CA 1
ATOM 3440 C C . LYS B 1 177 ? -5.547 -29.812 -16.031 1 95.5 177 LYS B C 1
ATOM 3442 O O . LYS B 1 177 ? -4.613 -30.328 -15.406 1 95.5 177 LYS B O 1
ATOM 3447 N N . ALA B 1 178 ? -6.105 -28.734 -15.664 1 96.81 178 ALA B N 1
ATOM 3448 C CA . ALA B 1 178 ? -5.684 -28.016 -14.469 1 96.81 178 ALA B CA 1
ATOM 3449 C C . ALA B 1 178 ? -5.965 -28.828 -13.203 1 96.81 178 ALA B C 1
ATOM 3451 O O . ALA B 1 178 ? -5.152 -28.844 -12.281 1 96.81 178 ALA B O 1
ATOM 3452 N N . ILE B 1 179 ? -7.094 -29.484 -13.188 1 97.88 179 ILE B N 1
ATOM 3453 C CA . ILE B 1 179 ? -7.418 -30.328 -12.047 1 97.88 179 ILE B CA 1
ATOM 3454 C C . ILE B 1 179 ? -6.402 -31.453 -11.938 1 97.88 179 ILE B C 1
ATOM 3456 O O . ILE B 1 179 ? -5.891 -31.734 -10.852 1 97.88 179 ILE B O 1
ATOM 3460 N N . ALA B 1 180 ? -6.145 -32.031 -13.062 1 97.19 180 ALA B N 1
ATOM 3461 C CA . ALA B 1 180 ? -5.152 -33.094 -13.07 1 97.19 180 ALA B CA 1
ATOM 3462 C C . ALA B 1 180 ? -3.803 -32.625 -12.555 1 97.19 180 ALA B C 1
ATOM 3464 O O . ALA B 1 180 ? -3.158 -33.281 -11.742 1 97.19 180 ALA B O 1
ATOM 3465 N N . TYR B 1 181 ? -3.424 -31.469 -12.953 1 96.38 181 TYR B N 1
ATOM 3466 C CA . TYR B 1 181 ? -2.168 -30.875 -12.516 1 96.38 181 TYR B CA 1
ATOM 3467 C C . TYR B 1 181 ? -2.172 -30.625 -11.016 1 96.38 181 TYR B C 1
ATOM 3469 O O . TYR B 1 181 ? -1.21 -30.969 -10.32 1 96.38 181 TYR B O 1
ATOM 3477 N N . ALA B 1 182 ? -3.227 -30.062 -10.484 1 97.81 182 ALA B N 1
ATOM 3478 C CA . ALA B 1 182 ? -3.318 -29.641 -9.086 1 97.81 182 ALA B CA 1
ATOM 3479 C C . ALA B 1 182 ? -3.291 -30.828 -8.148 1 97.81 182 ALA B C 1
ATOM 3481 O O . ALA B 1 182 ? -2.797 -30.734 -7.02 1 97.81 182 ALA B O 1
ATOM 3482 N N . TYR B 1 183 ? -3.764 -31.969 -8.641 1 97.5 183 TYR B N 1
ATOM 3483 C CA . TYR B 1 183 ? -3.916 -33.094 -7.73 1 97.5 183 TYR B CA 1
ATOM 3484 C C . TYR B 1 183 ? -2.883 -34.188 -8.031 1 97.5 183 TYR B C 1
ATOM 3486 O O . TYR B 1 183 ? -2.875 -35.25 -7.387 1 97.5 183 TYR B O 1
ATOM 3494 N N . SER B 1 184 ? -2.033 -33.875 -8.969 1 95.75 184 SER B N 1
ATOM 3495 C CA . SER B 1 184 ? -0.958 -34.844 -9.242 1 95.75 184 SER B CA 1
ATOM 3496 C C . SER B 1 184 ? -0.031 -34.969 -8.039 1 95.75 184 SER B C 1
ATOM 3498 O O . SER B 1 184 ? 0.048 -34.094 -7.199 1 95.75 184 SER B O 1
ATOM 3500 N N . GLU B 1 185 ? 0.674 -36.062 -7.895 1 90.44 185 GLU B N 1
ATOM 3501 C CA . GLU B 1 185 ? 1.515 -36.375 -6.746 1 90.44 185 GLU B CA 1
ATOM 3502 C C . GLU B 1 185 ? 2.688 -35.406 -6.629 1 90.44 185 GLU B C 1
ATOM 3504 O O . GLU B 1 185 ? 3.121 -35.094 -5.523 1 90.44 185 GLU B O 1
ATOM 3509 N N . THR B 1 186 ? 3.148 -34.875 -7.668 1 90.44 186 THR B N 1
ATOM 3510 C CA . THR B 1 186 ? 4.332 -34.031 -7.676 1 90.44 186 THR B CA 1
ATOM 3511 C C . THR B 1 186 ? 3.934 -32.562 -7.566 1 90.44 186 THR B C 1
ATOM 3513 O O . THR B 1 186 ? 4.797 -31.688 -7.473 1 90.44 186 THR B O 1
ATOM 3516 N N . SER B 1 187 ? 2.625 -32.406 -7.523 1 91.88 187 SER B N 1
ATOM 3517 C CA . SER B 1 187 ? 2.152 -31.016 -7.531 1 91.88 187 SER B CA 1
ATOM 3518 C C . SER B 1 187 ? 2.383 -30.344 -6.18 1 91.88 187 SER B C 1
ATOM 3520 O O . SER B 1 187 ? 2.25 -30.984 -5.133 1 91.88 187 SER B O 1
ATOM 3522 N N . ARG B 1 188 ? 2.719 -29.062 -6.203 1 93.75 188 ARG B N 1
ATOM 3523 C CA . ARG B 1 188 ? 2.914 -28.297 -4.977 1 93.75 188 ARG B CA 1
ATOM 3524 C C . ARG B 1 188 ? 1.768 -27.312 -4.758 1 93.75 188 ARG B C 1
ATOM 3526 O O . ARG B 1 188 ? 1.888 -26.375 -3.965 1 93.75 188 ARG B O 1
ATOM 3533 N N . VAL B 1 189 ? 0.71 -27.594 -5.484 1 95.75 189 VAL B N 1
ATOM 3534 C CA . VAL B 1 189 ? -0.457 -26.734 -5.344 1 95.75 189 VAL B CA 1
ATOM 3535 C C . VAL B 1 189 ? -1.059 -26.906 -3.951 1 95.75 189 VAL B C 1
ATOM 3537 O O . VAL B 1 189 ? -1.18 -28.031 -3.451 1 95.75 189 VAL B O 1
ATOM 3540 N N . ASP B 1 190 ? -1.432 -25.812 -3.307 1 94.31 190 ASP B N 1
ATOM 3541 C CA . ASP B 1 190 ? -1.89 -25.859 -1.922 1 94.31 190 ASP B CA 1
ATOM 3542 C C . ASP B 1 190 ? -3.381 -26.172 -1.847 1 94.31 190 ASP B C 1
ATOM 3544 O O . ASP B 1 190 ? -4.066 -26.203 -2.871 1 94.31 190 ASP B O 1
ATOM 3548 N N . VAL B 1 191 ? -3.811 -26.375 -0.666 1 94.94 191 VAL B N 1
ATOM 3549 C CA . VAL B 1 191 ? -5.18 -26.797 -0.387 1 94.94 191 VAL B CA 1
ATOM 3550 C C . VAL B 1 191 ? -6.156 -25.719 -0.831 1 94.94 191 VAL B C 1
ATOM 3552 O O . VAL B 1 191 ? -7.234 -26.016 -1.352 1 94.94 191 VAL B O 1
ATOM 3555 N N . MET B 1 192 ? -5.77 -24.5 -0.699 1 95.62 192 MET B N 1
ATOM 3556 C CA . MET B 1 192 ? -6.656 -23.391 -1.05 1 95.62 192 MET B CA 1
ATOM 3557 C C . MET B 1 192 ? -6.953 -23.391 -2.547 1 95.62 192 MET B C 1
ATOM 3559 O O . MET B 1 192 ? -8.109 -23.297 -2.953 1 95.62 192 MET B O 1
ATOM 3563 N N . ALA B 1 193 ? -5.945 -23.469 -3.326 1 97.38 193 ALA B N 1
ATOM 3564 C CA . ALA B 1 193 ? -6.121 -23.5 -4.777 1 97.38 193 ALA B CA 1
ATOM 3565 C C . ALA B 1 193 ? -6.895 -24.734 -5.219 1 97.38 193 ALA B C 1
ATOM 3567 O O . ALA B 1 193 ? -7.754 -24.656 -6.102 1 97.38 193 ALA B O 1
ATOM 3568 N N . ARG B 1 194 ? -6.633 -25.859 -4.629 1 97.56 194 ARG B N 1
ATOM 3569 C CA . ARG B 1 194 ? -7.371 -27.078 -4.938 1 97.56 194 ARG B CA 1
ATOM 3570 C C . ARG B 1 194 ? -8.852 -26.922 -4.598 1 97.56 194 ARG B C 1
ATOM 3572 O O . ARG B 1 194 ? -9.719 -27.328 -5.371 1 97.56 194 ARG B O 1
ATOM 3579 N N . SER B 1 195 ? -9.102 -26.297 -3.496 1 96.69 195 SER B N 1
ATOM 3580 C CA . SER B 1 195 ? -10.484 -26.109 -3.066 1 96.69 195 SER B CA 1
ATOM 3581 C C . SER B 1 195 ? -11.25 -25.234 -4.062 1 96.69 195 SER B C 1
ATOM 3583 O O . SER B 1 195 ? -12.438 -25.484 -4.309 1 96.69 195 SER B O 1
ATOM 3585 N N . VAL B 1 196 ? -10.555 -24.297 -4.566 1 97.62 196 VAL B N 1
ATOM 3586 C CA . VAL B 1 196 ? -11.195 -23.438 -5.562 1 97.62 196 VAL B CA 1
ATOM 3587 C C . VAL B 1 196 ? -11.641 -24.281 -6.754 1 97.62 196 VAL B C 1
ATOM 3589 O O . VAL B 1 196 ? -12.781 -24.188 -7.211 1 97.62 196 VAL B O 1
ATOM 3592 N N . LEU B 1 197 ? -10.805 -25.141 -7.254 1 98.25 197 LEU B N 1
ATOM 3593 C CA . LEU B 1 197 ? -11.109 -25.984 -8.398 1 98.25 197 LEU B CA 1
ATOM 3594 C C . LEU B 1 197 ? -12.266 -26.938 -8.078 1 98.25 197 LEU B C 1
ATOM 3596 O O . LEU B 1 197 ? -13.195 -27.078 -8.883 1 98.25 197 LEU B O 1
ATOM 3600 N N . ALA B 1 198 ? -12.18 -27.516 -6.906 1 97.94 198 ALA B N 1
ATOM 3601 C CA . ALA B 1 198 ? -13.227 -28.438 -6.492 1 97.94 198 ALA B CA 1
ATOM 3602 C C . ALA B 1 198 ? -14.578 -27.734 -6.375 1 97.94 198 ALA B C 1
ATOM 3604 O O . ALA B 1 198 ? -15.602 -28.281 -6.793 1 97.94 198 ALA B O 1
ATOM 3605 N N . GLU B 1 199 ? -14.562 -26.578 -5.855 1 97.19 199 GLU B N 1
ATOM 3606 C CA . GLU B 1 199 ? -15.797 -25.812 -5.66 1 97.19 199 GLU B CA 1
ATOM 3607 C C . GLU B 1 199 ? -16.406 -25.406 -6.996 1 97.19 199 GLU B C 1
ATOM 3609 O O . GLU B 1 199 ? -17.625 -25.5 -7.176 1 97.19 199 GLU B O 1
ATOM 3614 N N . VAL B 1 200 ? -15.594 -24.984 -7.859 1 97.69 200 VAL B N 1
ATOM 3615 C CA . VAL B 1 200 ? -16.094 -24.609 -9.172 1 97.69 200 VAL B CA 1
ATOM 3616 C C . VAL B 1 200 ? -16.641 -25.844 -9.891 1 97.69 200 VAL B C 1
ATOM 3618 O O . VAL B 1 200 ? -17.703 -25.797 -10.508 1 97.69 200 VAL B O 1
ATOM 3621 N N . ALA B 1 201 ? -15.93 -26.938 -9.828 1 97.88 201 ALA B N 1
ATOM 3622 C CA . ALA B 1 201 ? -16.391 -28.188 -10.43 1 97.88 201 ALA B CA 1
ATOM 3623 C C . ALA B 1 201 ? -17.734 -28.609 -9.859 1 97.88 201 ALA B C 1
ATOM 3625 O O . ALA B 1 201 ? -18.625 -29.047 -10.602 1 97.88 201 ALA B O 1
ATOM 3626 N N . ALA B 1 202 ? -17.891 -28.422 -8.562 1 96.62 202 ALA B N 1
ATOM 3627 C CA . ALA B 1 202 ? -19.125 -28.812 -7.891 1 96.62 202 ALA B CA 1
ATOM 3628 C C . ALA B 1 202 ? -20.312 -28.016 -8.398 1 96.62 202 ALA B C 1
ATOM 3630 O O . ALA B 1 202 ? -21.406 -28.562 -8.547 1 96.62 202 ALA B O 1
ATOM 3631 N N . ARG B 1 203 ? -20.078 -26.797 -8.672 1 95.5 203 ARG B N 1
ATOM 3632 C CA . ARG B 1 203 ? -21.141 -25.922 -9.141 1 95.5 203 ARG B CA 1
ATOM 3633 C C . ARG B 1 203 ? -21.609 -26.344 -10.539 1 95.5 203 ARG B C 1
ATOM 3635 O O . ARG B 1 203 ? -22.734 -26.031 -10.938 1 95.5 203 ARG B O 1
ATOM 3642 N N . HIS B 1 204 ? -20.75 -27.062 -11.219 1 96.12 204 HIS B N 1
ATOM 3643 C CA . HIS B 1 204 ? -21.094 -27.5 -12.562 1 96.12 204 HIS B CA 1
ATOM 3644 C C . HIS B 1 204 ? -21.031 -29.031 -12.68 1 96.12 204 HIS B C 1
ATOM 3646 O O . HIS B 1 204 ? -20.656 -29.547 -13.734 1 96.12 204 HIS B O 1
ATOM 3652 N N . ALA B 1 205 ? -21.359 -29.625 -11.625 1 95.12 205 ALA B N 1
ATOM 3653 C CA . ALA B 1 205 ? -21.203 -31.078 -11.508 1 95.12 205 ALA B CA 1
ATOM 3654 C C . ALA B 1 205 ? -22.031 -31.797 -12.562 1 95.12 205 ALA B C 1
ATOM 3656 O O . ALA B 1 205 ? -21.562 -32.781 -13.164 1 95.12 205 ALA B O 1
ATOM 3657 N N . SER B 1 206 ? -23.234 -31.328 -12.812 1 93.88 206 SER B N 1
ATOM 3658 C CA . SER B 1 206 ? -24.141 -31.984 -13.742 1 93.88 206 SER B CA 1
ATOM 3659 C C . SER B 1 206 ? -23.562 -32.031 -15.156 1 93.88 206 SER B C 1
ATOM 3661 O O . SER B 1 206 ? -23.625 -33.062 -15.836 1 93.88 206 SER B O 1
ATOM 3663 N N . ASP B 1 207 ? -23 -30.938 -15.539 1 96.19 207 ASP B N 1
ATOM 3664 C CA . ASP B 1 207 ? -22.422 -30.844 -16.875 1 96.19 207 ASP B CA 1
ATOM 3665 C C . ASP B 1 207 ? -21.078 -31.578 -16.938 1 96.19 207 ASP B C 1
ATOM 3667 O O . ASP B 1 207 ? -20.828 -32.312 -17.906 1 96.19 207 ASP B O 1
ATOM 3671 N N . LEU B 1 208 ? -20.281 -31.5 -15.93 1 96.75 208 LEU B N 1
ATOM 3672 C CA . LEU B 1 208 ? -18.938 -32.062 -15.922 1 96.75 208 LEU B CA 1
ATOM 3673 C C . LEU B 1 208 ? -18.969 -33.562 -15.82 1 96.75 208 LEU B C 1
ATOM 3675 O O . LEU B 1 208 ? -18.109 -34.25 -16.375 1 96.75 208 LEU B O 1
ATOM 3679 N N . SER B 1 209 ? -20 -34.062 -15.242 1 93.38 209 SER B N 1
ATOM 3680 C CA . SER B 1 209 ? -20.125 -35.5 -15.07 1 93.38 209 SER B CA 1
ATOM 3681 C C . SER B 1 209 ? -20.344 -36.188 -16.406 1 93.38 209 SER B C 1
ATOM 3683 O O . SER B 1 209 ? -20.172 -37.406 -16.516 1 93.38 209 SER B O 1
ATOM 3685 N N . GLN B 1 210 ? -20.719 -35.375 -17.375 1 94.06 210 GLN B N 1
ATOM 3686 C CA . GLN B 1 210 ? -20.969 -35.969 -18.688 1 94.06 210 GLN B CA 1
ATOM 3687 C C . GLN B 1 210 ? -19.672 -36.031 -19.5 1 94.06 210 GLN B C 1
ATOM 3689 O O . GLN B 1 210 ? -19.641 -36.625 -20.578 1 94.06 210 GLN B O 1
ATOM 3694 N N . ILE B 1 211 ? -18.703 -35.469 -19 1 94.62 211 ILE B N 1
ATOM 3695 C CA . ILE B 1 211 ? -17.406 -35.438 -19.672 1 94.62 211 ILE B CA 1
ATOM 3696 C C . ILE B 1 211 ? -16.531 -36.594 -19.172 1 94.62 211 ILE B C 1
ATOM 3698 O O . ILE B 1 211 ? -16.172 -36.656 -18 1 94.62 211 ILE B O 1
ATOM 3702 N N . ILE B 1 212 ? -16.125 -37.438 -20.094 1 95.94 212 ILE B N 1
ATOM 3703 C CA . ILE B 1 212 ? -15.391 -38.625 -19.75 1 95.94 212 ILE B CA 1
ATOM 3704 C C . ILE B 1 212 ? -14.078 -38.281 -19.062 1 95.94 212 ILE B C 1
ATOM 3706 O O . ILE B 1 212 ? -13.703 -38.875 -18.062 1 95.94 212 ILE B O 1
ATOM 3710 N N . ALA B 1 213 ? -13.414 -37.312 -19.609 1 96.19 213 ALA B N 1
ATOM 3711 C CA . ALA B 1 213 ? -12.133 -36.906 -19.047 1 96.19 213 ALA B CA 1
ATOM 3712 C C . ALA B 1 213 ? -12.273 -36.469 -17.594 1 96.19 213 ALA B C 1
ATOM 3714 O O . ALA B 1 213 ? -11.391 -36.75 -16.766 1 96.19 213 ALA B O 1
ATOM 3715 N N . PHE B 1 214 ? -13.32 -35.844 -17.25 1 97.06 214 PHE B N 1
ATOM 3716 C CA . PHE B 1 214 ? -13.57 -35.406 -15.891 1 97.06 214 PHE B CA 1
ATOM 3717 C C . PHE B 1 214 ? -13.828 -36.594 -14.969 1 97.06 214 PHE B C 1
ATOM 3719 O O . PHE B 1 214 ? -13.281 -36.656 -13.867 1 97.06 214 PHE B O 1
ATOM 3726 N N . ARG B 1 215 ? -14.586 -37.5 -15.438 1 96.25 215 ARG B N 1
ATOM 3727 C CA . ARG B 1 215 ? -14.875 -38.719 -14.648 1 96.25 215 ARG B CA 1
ATOM 3728 C C . ARG B 1 215 ? -13.594 -39.5 -14.359 1 96.25 215 ARG B C 1
ATOM 3730 O O . ARG B 1 215 ? -13.438 -40.031 -13.266 1 96.25 215 ARG B O 1
ATOM 3737 N N . ASN B 1 216 ? -12.781 -39.531 -15.328 1 97.06 216 ASN B N 1
ATOM 3738 C CA . ASN B 1 216 ? -11.5 -40.219 -15.141 1 97.06 216 ASN B CA 1
ATOM 3739 C C . ASN B 1 216 ? -10.695 -39.562 -14.008 1 97.06 216 ASN B C 1
ATOM 3741 O O . ASN B 1 216 ? -9.992 -40.281 -13.281 1 97.06 216 ASN B O 1
ATOM 3745 N N . LEU B 1 217 ? -10.789 -38.281 -13.836 1 97.25 217 LEU B N 1
ATOM 3746 C CA . LEU B 1 217 ? -10.078 -37.562 -12.773 1 97.25 217 LEU B CA 1
ATOM 3747 C C . LEU B 1 217 ? -10.594 -38 -11.406 1 97.25 217 LEU B C 1
ATOM 3749 O O . LEU B 1 217 ? -9.812 -38.188 -10.469 1 97.25 217 LEU B O 1
ATOM 3753 N N . LEU B 1 218 ? -11.914 -38.188 -11.289 1 96.38 218 LEU B N 1
ATOM 3754 C CA . LEU B 1 218 ? -12.523 -38.594 -10.039 1 96.38 218 LEU B CA 1
ATOM 3755 C C . LEU B 1 218 ? -12.016 -40 -9.633 1 96.38 218 LEU B C 1
ATOM 3757 O O . LEU B 1 218 ? -11.82 -40.25 -8.445 1 96.38 218 LEU B O 1
ATOM 3761 N N . ASP B 1 219 ? -11.734 -40.781 -10.625 1 95.81 219 ASP B N 1
ATOM 3762 C CA . ASP B 1 219 ? -11.258 -42.125 -10.383 1 95.81 219 ASP B CA 1
ATOM 3763 C C . ASP B 1 219 ? -9.766 -42.156 -10.094 1 95.81 219 ASP B C 1
ATOM 3765 O O . ASP B 1 219 ? -9.289 -42.938 -9.273 1 95.81 219 ASP B O 1
ATOM 3769 N N . GLU B 1 220 ? -9.094 -41.344 -10.719 1 96.44 220 GLU B N 1
ATOM 3770 C CA . GLU B 1 220 ? -7.633 -41.344 -10.68 1 96.44 220 GLU B CA 1
ATOM 3771 C C . GLU B 1 220 ? -7.113 -40.656 -9.414 1 96.44 220 GLU B C 1
ATOM 3773 O O . GLU B 1 220 ? -6.109 -41.094 -8.844 1 96.44 220 GLU B O 1
ATOM 3778 N N . PHE B 1 221 ? -7.789 -39.594 -9.016 1 97.12 221 PHE B N 1
ATOM 3779 C CA . PHE B 1 221 ? -7.309 -38.812 -7.883 1 97.12 221 PHE B CA 1
ATOM 3780 C C . PHE B 1 221 ? -8.289 -38.875 -6.723 1 97.12 221 PHE B C 1
ATOM 3782 O O . PHE B 1 221 ? -9.266 -38.125 -6.68 1 97.12 221 PHE B O 1
ATOM 3789 N N . LEU B 1 222 ? -7.914 -39.719 -5.707 1 95.94 222 LEU B N 1
ATOM 3790 C CA . LEU B 1 222 ? -8.789 -39.938 -4.562 1 95.94 222 LEU B CA 1
ATOM 3791 C C . LEU B 1 222 ? -9.055 -38.625 -3.832 1 95.94 222 LEU B C 1
ATOM 3793 O O . LEU B 1 222 ? -10.188 -38.344 -3.436 1 95.94 222 LEU B O 1
ATOM 3797 N N . GLN B 1 223 ? -8.016 -37.875 -3.666 1 96.44 223 GLN B N 1
ATOM 3798 C CA . GLN B 1 223 ? -8.172 -36.625 -2.926 1 96.44 223 GLN B CA 1
ATOM 3799 C C . GLN B 1 223 ? -9.094 -35.688 -3.67 1 96.44 223 GLN B C 1
ATOM 3801 O O . GLN B 1 223 ? -9.844 -34.906 -3.047 1 96.44 223 GLN B O 1
ATOM 3806 N N . PHE B 1 224 ? -8.977 -35.594 -4.98 1 97.81 224 PHE B N 1
ATOM 3807 C CA . PHE B 1 224 ? -9.891 -34.75 -5.738 1 97.81 224 PHE B CA 1
ATOM 3808 C C . PHE B 1 224 ? -11.336 -35.188 -5.539 1 97.81 224 PHE B C 1
ATOM 3810 O O . PHE B 1 224 ? -12.227 -34.375 -5.348 1 97.81 224 PHE B O 1
ATOM 3817 N N . ASN B 1 225 ? -11.531 -36.5 -5.641 1 97.25 225 ASN B N 1
ATOM 3818 C CA . ASN B 1 225 ? -12.875 -37.031 -5.438 1 97.25 225 ASN B CA 1
ATOM 3819 C C . ASN B 1 225 ? -13.445 -36.625 -4.086 1 97.25 225 ASN B C 1
ATOM 3821 O O . ASN B 1 225 ? -14.609 -36.219 -3.994 1 97.25 225 ASN B O 1
ATOM 3825 N N . VAL B 1 226 ? -12.664 -36.688 -3.076 1 97 226 VAL B N 1
ATOM 3826 C CA . VAL B 1 226 ? -13.094 -36.344 -1.729 1 97 226 VAL B CA 1
ATOM 3827 C C . VAL B 1 226 ? -13.453 -34.844 -1.696 1 97 226 VAL B C 1
ATOM 3829 O O . VAL B 1 226 ? -14.547 -34.469 -1.26 1 97 226 VAL B O 1
ATOM 3832 N N . ASP B 1 227 ? -12.586 -33.969 -2.154 1 97.06 227 ASP B N 1
ATOM 3833 C CA . ASP B 1 227 ? -12.812 -32.531 -2.141 1 97.06 227 ASP B CA 1
ATOM 3834 C C . ASP B 1 227 ? -14.047 -32.156 -2.959 1 97.06 227 ASP B C 1
ATOM 3836 O O . ASP B 1 227 ? -14.828 -31.281 -2.555 1 97.06 227 ASP B O 1
ATOM 3840 N N . PHE B 1 228 ? -14.141 -32.781 -4.09 1 97.19 228 PHE B N 1
ATOM 3841 C CA . PHE B 1 228 ? -15.266 -32.531 -4.996 1 97.19 228 PHE B CA 1
ATOM 3842 C C . PHE B 1 228 ? -16.578 -32.906 -4.336 1 97.19 228 PHE B C 1
ATOM 3844 O O . PHE B 1 228 ? -17.531 -32.125 -4.348 1 97.19 228 PHE B O 1
ATOM 3851 N N . THR B 1 229 ? -16.625 -34.094 -3.744 1 95.88 229 THR B N 1
ATOM 3852 C CA . THR B 1 229 ? -17.844 -34.562 -3.082 1 95.88 229 THR B CA 1
ATOM 3853 C C . THR B 1 229 ? -18.219 -33.656 -1.918 1 95.88 229 THR B C 1
ATOM 3855 O O . THR B 1 229 ? -19.391 -33.344 -1.731 1 95.88 229 THR B O 1
ATOM 3858 N N . GLU B 1 230 ? -17.266 -33.281 -1.176 1 94.88 230 GLU B N 1
ATOM 3859 C CA . GLU B 1 230 ? -17.516 -32.375 -0.072 1 94.88 230 GLU B CA 1
ATOM 3860 C C . GLU B 1 230 ? -18.109 -31.062 -0.575 1 94.88 230 GLU B C 1
ATOM 3862 O O . GLU B 1 230 ? -19.031 -30.516 0.036 1 94.88 230 GLU B O 1
ATOM 3867 N N . ALA B 1 231 ? -17.594 -30.562 -1.659 1 95 231 ALA B N 1
ATOM 3868 C CA . ALA B 1 231 ? -18.062 -29.297 -2.232 1 95 231 ALA B CA 1
ATOM 3869 C C . ALA B 1 231 ? -19.484 -29.438 -2.77 1 95 231 ALA B C 1
ATOM 3871 O O . ALA B 1 231 ? -20.297 -28.516 -2.67 1 95 231 ALA B O 1
ATOM 3872 N N . VAL B 1 232 ? -19.828 -30.531 -3.336 1 93.31 232 VAL B N 1
ATOM 3873 C CA . VAL B 1 232 ? -21.156 -30.781 -3.879 1 93.31 232 VAL B CA 1
ATOM 3874 C C . VAL B 1 232 ? -22.188 -30.797 -2.748 1 93.31 232 VAL B C 1
ATOM 3876 O O . VAL B 1 232 ? -23.266 -30.219 -2.879 1 93.31 232 VAL B O 1
ATOM 3879 N N . VAL B 1 233 ? -21.797 -31.406 -1.642 1 90.06 233 VAL B N 1
ATOM 3880 C CA . VAL B 1 233 ? -22.688 -31.5 -0.493 1 90.06 233 VAL B CA 1
ATOM 3881 C C . VAL B 1 233 ? -22.969 -30.109 0.068 1 90.06 233 VAL B C 1
ATOM 3883 O O . VAL B 1 233 ? -24.094 -29.812 0.484 1 90.06 233 VAL B O 1
ATOM 3886 N N . LYS B 1 234 ? -22.016 -29.25 0.032 1 85.94 234 LYS B N 1
ATOM 3887 C CA . LYS B 1 234 ? -22.172 -27.906 0.562 1 85.94 234 LYS B CA 1
ATOM 3888 C C . LYS B 1 234 ? -23.031 -27.047 -0.36 1 85.94 234 LYS B C 1
ATOM 3890 O O . LYS B 1 234 ? -23.672 -26.094 0.091 1 85.94 234 LYS B O 1
ATOM 3895 N N . THR B 1 235 ? -22.891 -27.203 -1.639 1 77.38 235 THR B N 1
ATOM 3896 C CA . THR B 1 235 ? -23.656 -26.422 -2.615 1 77.38 235 THR B CA 1
ATOM 3897 C C . THR B 1 235 ? -25.125 -26.844 -2.627 1 77.38 235 THR B C 1
ATOM 3899 O O . THR B 1 235 ? -26 -26.047 -2.957 1 77.38 235 THR B O 1
ATOM 3902 N N . GLU B 1 236 ? -25.453 -28.094 -2.461 1 61.94 236 GLU B N 1
ATOM 3903 C CA . GLU B 1 236 ? -26.828 -28.578 -2.467 1 61.94 236 GLU B CA 1
ATOM 3904 C C . GLU B 1 236 ? -27.625 -28 -1.303 1 61.94 236 GLU B C 1
ATOM 3906 O O . GLU B 1 236 ? -27.125 -27.922 -0.178 1 61.94 236 GLU B O 1
ATOM 3911 N N . PRO B 1 237 ? -28.438 -26.969 -1.712 1 52.94 237 PRO B N 1
ATOM 3912 C CA . PRO B 1 237 ? -29.297 -26.484 -0.644 1 52.94 237 PRO B CA 1
ATOM 3913 C C . PRO B 1 237 ? -29.672 -27.578 0.36 1 52.94 237 PRO B C 1
ATOM 3915 O O . PRO B 1 237 ? -29.734 -28.75 0.003 1 52.94 237 PRO B O 1
ATOM 3918 N N . ASP B 1 238 ? -29.125 -27.453 1.51 1 46.25 238 ASP B N 1
ATOM 3919 C CA . ASP B 1 238 ? -29.641 -28.359 2.525 1 46.25 238 ASP B CA 1
ATOM 3920 C C . ASP B 1 238 ? -31.094 -28.75 2.23 1 46.25 238 ASP B C 1
ATOM 3922 O O . ASP B 1 238 ? -31.984 -27.906 2.277 1 46.25 238 ASP B O 1
ATOM 3926 N N . MET B 1 239 ? -31.344 -29.516 1.333 1 43.22 239 MET B N 1
ATOM 3927 C CA . MET B 1 239 ? -32.719 -30.016 1.256 1 43.22 239 MET B CA 1
ATOM 3928 C C . MET B 1 239 ? -33.344 -30.094 2.645 1 43.22 239 MET B C 1
ATOM 3930 O O . MET B 1 239 ? -34.562 -30.281 2.773 1 43.22 239 MET B O 1
ATOM 3934 N N . SER B 1 240 ? -32.531 -30.359 3.631 1 41.78 240 SER B N 1
ATOM 3935 C CA . SER B 1 240 ? -33.094 -30.375 4.969 1 41.78 240 SER B CA 1
ATOM 3936 C C . SER B 1 240 ? -33.531 -28.969 5.406 1 41.78 240 SER B C 1
ATOM 3938 O O . SER B 1 240 ? -34.406 -28.812 6.234 1 41.78 240 SER B O 1
ATOM 3940 N N . GLN B 1 241 ? -32.844 -27.969 5.008 1 44.44 241 GLN B N 1
ATOM 3941 C CA . GLN B 1 241 ? -33.219 -26.609 5.395 1 44.44 241 GLN B CA 1
ATOM 3942 C C . GLN B 1 241 ? -34.469 -26.172 4.645 1 44.44 241 GLN B C 1
ATOM 3944 O O . GLN B 1 241 ? -35.125 -25.172 5 1 44.44 241 GLN B O 1
ATOM 3949 N N . GLY B 1 242 ? -34.812 -26.703 3.613 1 44.91 242 GLY B N 1
ATOM 3950 C CA . GLY B 1 242 ? -36.094 -26.516 2.949 1 44.91 242 GLY B CA 1
ATOM 3951 C C . GLY B 1 242 ? -37.188 -27.359 3.555 1 44.91 242 GLY B C 1
ATOM 3952 O O . GLY B 1 242 ? -38.312 -27.391 3.023 1 44.91 242 GLY B O 1
ATOM 3953 N N . MET B 1 243 ? -36.875 -28.281 4.344 1 49.19 243 MET B N 1
ATOM 3954 C CA . MET B 1 243 ? -38.031 -28.922 5.004 1 49.19 243 MET B CA 1
ATOM 3955 C C . MET B 1 243 ? -38.719 -27.953 5.941 1 49.19 243 MET B C 1
ATOM 3957 O O . MET B 1 243 ? -38.062 -27.25 6.715 1 49.19 243 MET B O 1
ATOM 3961 N N . PRO B 1 244 ? -39.906 -27.469 5.676 1 49.53 244 PRO B N 1
ATOM 3962 C CA . PRO B 1 244 ? -40.656 -26.609 6.609 1 49.53 244 PRO B CA 1
ATOM 3963 C C . PRO B 1 244 ? -40.531 -27.078 8.062 1 49.53 244 PRO B C 1
ATOM 3965 O O . PRO B 1 244 ? -40.312 -28.266 8.312 1 49.53 244 PRO B O 1
ATOM 3968 N N . CYS B 1 245 ? -40.219 -26.188 8.922 1 50.09 245 CYS B N 1
ATOM 3969 C CA . CYS B 1 245 ? -40.312 -26.531 10.336 1 50.09 245 CYS B CA 1
ATOM 3970 C C . CYS B 1 245 ? -41.469 -27.469 10.594 1 50.09 245 CYS B C 1
ATOM 3972 O O . CYS B 1 245 ? -42.594 -27.219 10.164 1 50.09 245 CYS B O 1
ATOM 3974 N N . MET B 1 246 ? -41.156 -28.688 10.938 1 53.72 246 MET B N 1
ATOM 3975 C CA . MET B 1 246 ? -42.25 -29.625 11.156 1 53.72 246 MET B CA 1
ATOM 3976 C C . MET B 1 246 ? -43.281 -29.047 12.125 1 53.72 246 MET B C 1
ATOM 3978 O O . MET B 1 246 ? -44.406 -29.484 12.164 1 53.72 246 MET B O 1
ATOM 3982 N N . PHE B 1 247 ? -42.719 -27.969 12.969 1 59.09 247 PHE B N 1
ATOM 3983 C CA . PHE B 1 247 ? -43.625 -27.328 13.914 1 59.09 247 PHE B CA 1
ATOM 3984 C C . PHE B 1 247 ? -44.312 -26.125 13.281 1 59.09 247 PHE B C 1
ATOM 3986 O O . PHE B 1 247 ? -45.562 -26 13.328 1 59.09 247 PHE B O 1
ATOM 3993 N N . CYS B 1 248 ? -43.469 -25.203 12.695 1 53.62 248 CYS B N 1
ATOM 3994 C CA . CYS B 1 248 ? -44.125 -23.984 12.219 1 53.62 248 CYS B CA 1
ATOM 3995 C C . CYS B 1 248 ? -44.219 -23.969 10.695 1 53.62 248 CYS B C 1
ATOM 3997 O O . CYS B 1 248 ? -44.844 -23.078 10.117 1 53.62 248 CYS B O 1
ATOM 3999 N N . GLY B 1 249 ? -43.719 -25.062 10.062 1 59.62 249 GLY B N 1
ATOM 4000 C CA . GLY B 1 249 ? -43.844 -25.203 8.617 1 59.62 249 GLY B CA 1
ATOM 4001 C C . GLY B 1 249 ? -42.906 -24.281 7.859 1 59.62 249 GLY B C 1
ATOM 4002 O O . GLY B 1 249 ? -42.875 -24.297 6.625 1 59.62 249 GLY B O 1
ATOM 4003 N N . LEU B 1 250 ? -42.344 -23.375 8.617 1 59.12 250 LEU B N 1
ATOM 4004 C CA . LEU B 1 250 ? -41.562 -22.359 7.922 1 59.12 250 LEU B CA 1
ATOM 4005 C C . LEU B 1 250 ? -40.188 -22.922 7.562 1 59.12 250 LEU B C 1
ATOM 4007 O O . LEU B 1 250 ? -39.688 -23.828 8.219 1 59.12 250 LEU B O 1
ATOM 4011 N N . VAL B 1 251 ? -39.844 -22.688 6.441 1 58.62 251 VAL B N 1
ATOM 4012 C CA . VAL B 1 251 ? -38.562 -23.141 5.895 1 58.62 251 VAL B CA 1
ATOM 4013 C C . VAL B 1 251 ? -37.5 -22.062 6.133 1 58.62 251 VAL B C 1
ATOM 4015 O O . VAL B 1 251 ? -37.75 -20.875 5.949 1 58.62 251 VAL B O 1
ATOM 4018 N N . GLY B 1 252 ? -36.219 -22.438 6.684 1 52.66 252 GLY B N 1
ATOM 4019 C CA . GLY B 1 252 ? -35.062 -21.578 6.832 1 52.66 252 GLY B CA 1
ATOM 4020 C C . GLY B 1 252 ? -35.125 -20.672 8.047 1 52.66 252 GLY B C 1
ATOM 4021 O O . GLY B 1 252 ? -35.656 -21.062 9.094 1 52.66 252 GLY B O 1
ATOM 4022 N N . ASP B 1 253 ? -34.531 -19.438 8.078 1 55.06 253 ASP B N 1
ATOM 4023 C CA . ASP B 1 253 ? -34.469 -18.453 9.156 1 55.06 253 ASP B CA 1
ATOM 4024 C C . ASP B 1 253 ? -35.844 -17.953 9.555 1 55.06 253 ASP B C 1
ATOM 4026 O O . ASP B 1 253 ? -36 -17.219 10.539 1 55.06 253 ASP B O 1
ATOM 4030 N N . GLY B 1 254 ? -36.75 -18.266 8.781 1 53.12 254 GLY B N 1
ATOM 4031 C CA . GLY B 1 254 ? -38.094 -17.938 9.172 1 53.12 254 GLY B CA 1
ATOM 4032 C C . GLY B 1 254 ? -38.656 -18.844 10.258 1 53.12 254 GLY B C 1
ATOM 4033 O O . GLY B 1 254 ? -39.719 -18.578 10.82 1 53.12 254 GLY B O 1
ATOM 4034 N N . CYS B 1 255 ? -38.062 -20.016 10.578 1 50.72 255 CYS B N 1
ATOM 4035 C CA . CYS B 1 255 ? -38.562 -20.906 11.633 1 50.72 255 CYS B CA 1
ATOM 4036 C C . CYS B 1 255 ? -38 -20.484 12.992 1 50.72 255 CYS B C 1
ATOM 4038 O O . CYS B 1 255 ? -36.812 -20.359 13.172 1 50.72 255 CYS B O 1
ATOM 4040 N N . ARG B 1 256 ? -38.719 -19.719 13.883 1 49.56 256 ARG B N 1
ATOM 4041 C CA . ARG B 1 256 ? -38.438 -19.359 15.266 1 49.56 256 ARG B CA 1
ATOM 4042 C C . ARG B 1 256 ? -38.812 -20.484 16.219 1 49.56 256 ARG B C 1
ATOM 4044 O O . ARG B 1 256 ? -38.906 -20.281 17.438 1 49.56 256 ARG B O 1
ATOM 4051 N N . CYS B 1 257 ? -39.312 -21.625 15.812 1 46.56 257 CYS B N 1
ATOM 4052 C CA . CYS B 1 257 ? -39.844 -22.625 16.719 1 46.56 257 CYS B CA 1
ATOM 4053 C C . CYS B 1 257 ? -38.781 -23.031 17.75 1 46.56 257 CYS B C 1
ATOM 4055 O O . CYS B 1 257 ? -39.094 -23.188 18.938 1 46.56 257 CYS B O 1
ATOM 4057 N N . VAL B 1 258 ? -37.594 -23.781 17.359 1 42.66 258 VAL B N 1
ATOM 4058 C CA . VAL B 1 258 ? -36.938 -24.609 18.391 1 42.66 258 VAL B CA 1
ATOM 4059 C C . VAL B 1 258 ? -36.25 -23.719 19.406 1 42.66 258 VAL B C 1
ATOM 4061 O O . VAL B 1 258 ? -35.656 -24.203 20.375 1 42.66 258 VAL B O 1
ATOM 4064 N N . SER B 1 259 ? -35.812 -22.469 19.047 1 41.06 259 SER B N 1
ATOM 4065 C CA . SER B 1 259 ? -34.938 -22.109 20.156 1 41.06 259 SER B CA 1
ATOM 4066 C C . SER B 1 259 ? -35.688 -22.031 21.469 1 41.06 259 SER B C 1
ATOM 4068 O O . SER B 1 259 ? -35.156 -21.641 22.5 1 41.06 259 SER B O 1
ATOM 4070 N N . GLY B 1 260 ? -37 -22.172 21.469 1 34.91 260 GLY B N 1
ATOM 4071 C CA . GLY B 1 260 ? -37.562 -22 22.797 1 34.91 260 GLY B CA 1
ATOM 4072 C C . GLY B 1 260 ? -37.188 -23.109 23.766 1 34.91 260 GLY B C 1
ATOM 4073 O O . GLY B 1 260 ? -37.562 -23.078 24.938 1 34.91 260 GLY B O 1
ATOM 4074 N N . TRP B 1 261 ? -36.844 -24.328 23.297 1 32.69 261 TRP B N 1
ATOM 4075 C CA . TRP B 1 261 ? -36.969 -25.266 24.422 1 32.69 261 TRP B CA 1
ATOM 4076 C C . TRP B 1 261 ? -35.844 -25.094 25.406 1 32.69 261 TRP B C 1
ATOM 4078 O O . TRP B 1 261 ? -35.844 -25.703 26.484 1 32.69 261 TRP B O 1
ATOM 4088 N N . SER B 1 262 ? -34.531 -24.766 24.984 1 27.19 262 SER B N 1
ATOM 4089 C CA . SER B 1 262 ? -33.656 -24.891 26.141 1 27.19 262 SER B CA 1
ATOM 4090 C C . SER B 1 262 ? -33.875 -23.719 27.109 1 27.19 262 SER B C 1
ATOM 4092 O O . SER B 1 262 ? -33 -23.438 27.938 1 27.19 262 SER B O 1
ATOM 4094 N N . THR B 1 263 ? -35.094 -23.281 27.453 1 22.75 263 THR B N 1
ATOM 4095 C CA . THR B 1 263 ? -35.156 -22.703 28.781 1 22.75 263 THR B CA 1
ATOM 4096 C C . THR B 1 263 ? -34.688 -23.703 29.828 1 22.75 263 THR B C 1
ATOM 4098 O O . THR B 1 263 ? -35 -24.891 29.766 1 22.75 263 THR B O 1
#

Solvent-accessible surface area (backbone atoms only — not comparable to full-atom values): 28872 Å² total; per-residue (Å²): 120,70,63,60,52,50,47,45,48,51,54,51,59,56,40,67,64,65,44,43,51,48,47,41,61,34,33,40,76,43,58,62,20,73,72,78,38,46,26,35,41,34,32,74,86,49,74,36,35,34,41,56,63,64,45,35,22,46,11,62,50,49,41,70,66,51,73,64,81,82,56,56,67,71,61,46,50,69,71,41,74,70,74,70,70,78,81,62,73,67,61,85,51,62,39,47,67,46,85,41,55,90,46,61,52,70,56,54,51,37,54,53,37,22,72,27,58,68,44,65,82,57,67,48,57,84,84,42,88,70,75,46,63,56,40,44,48,46,22,47,52,42,32,33,46,17,61,72,43,40,24,66,57,48,33,54,50,22,42,52,49,26,44,55,40,39,67,74,37,57,91,38,70,63,40,51,51,35,52,52,50,48,65,37,90,86,43,71,48,49,69,68,54,48,48,45,54,23,42,55,47,30,76,40,39,79,66,44,65,71,34,66,73,48,47,49,46,47,68,71,28,63,66,54,36,52,48,26,52,55,33,36,59,67,65,43,68,55,66,70,48,61,44,39,30,91,85,72,52,28,47,52,93,69,43,74,64,72,77,61,65,83,111,120,68,62,59,51,49,47,44,48,50,54,51,60,57,39,68,63,66,43,43,51,47,48,40,61,33,33,40,76,45,56,63,21,74,71,80,40,46,26,34,40,34,32,74,84,49,74,38,34,34,40,58,63,64,45,35,22,45,10,60,51,49,40,70,66,50,74,65,82,82,55,56,66,71,60,45,49,70,71,40,75,71,74,70,70,77,82,61,71,68,61,84,49,61,39,46,65,46,84,41,54,90,47,62,52,71,56,53,52,37,53,54,38,22,74,28,58,67,44,65,83,58,66,48,56,84,86,43,86,70,76,44,62,55,42,45,49,46,23,47,51,42,33,32,45,17,62,69,42,39,23,67,57,49,32,55,51,22,41,52,52,26,42,54,41,38,67,74,36,58,91,39,71,64,39,51,52,36,51,53,50,48,64,36,88,85,41,71,47,49,71,67,53,49,47,45,54,23,42,53,47,31,76,40,38,79,67,45,64,71,36,65,72,49,48,49,46,46,70,70,29,63,68,54,34,52,48,25,51,54,32,36,61,68,66,44,69,55,67,70,48,62,43,38,29,93,85,73,53,29,47,52,91,70,43,75,64,73,78,62,62,83,110

Radius of gyration: 29.99 Å; Cα contacts (8 Å, |Δi|>4): 675; chains: 2; bounding box: 83×82×59 Å

Sequence (526 aa):
MQILGTVLRSLARMETKPYPLDLVKGLEKYFDSPEYSDVTVRCITRDFYAHRVVLASQSKFFADAFPDSDIDPALLLEGSTVLGNANAQQNPGCQQIINLQDENPRVVENVLCFMYHADYRDTPCLNVTPPPADPILFNLQMSVAADKFEVSCLKRCAAEKLRDASEKLWNTDAFVKAIAYAYSETSRVDVMARSVLAEVAARHASDLSQIIAFRNLLDEFLQFNVDFTEAVVKTEPDMSQGMPCMFCGLVGDGCRCVSGWSTMQILGTVLRSLARMETKPYPLDLVKGLEKYFDSPEYSDVTVRCITRDFYAHRVVLASQSKFFADAFPDSDIDPALLLEGSTVLGNANAQQNPGCQQIINLQDENPRVVENVLCFMYHADYRDTPCLNVTPPPADPILFNLQMSVAADKFEVSCLKRCAAEKLRDASEKLWNTDAFVKAIAYAYSETSRVDVMARSVLAEVAARHASDLSQIIAFRNLLDEFLQFNVDFTEAVVKTEPDMSQGMPCMFCGLVGDGCRCVSGWST

InterPro domains:
  IPR000210 BTB/POZ domain [PF00651] (27-122)
  IPR000210 BTB/POZ domain [PS50097] (37-124)
  IPR000210 BTB/POZ domain [SM00225] (37-166)
  IPR011333 SKP1/BTB/POZ domain superfamily [G3DSA:3.30.710.10] (9-186)
  IPR011333 SKP1/BTB/POZ domain superfamily [SSF54695] (13-163)

Nearest PDB structures (foldseek):
  6i2m-assembly1_A-2  TM=5.911E-01  e=3.205E-05  Vaccinia virus WR
  9dtg-assembly1_B  TM=4.934E-01  e=7.591E-05  Homo sapiens
  8gq6-assembly1_A  TM=3.847E-01  e=1.449E-04  Homo sapiens
  8h3r-assembly1_B  TM=3.482E-01  e=3.433E-04  Homo sapiens
  8h3f-assembly1_M  TM=2.745E-01  e=1.049E-04  Homo sapiens

pLDDT: mean 77.01, std 24.36, range [22.75, 98.25]

Foldseek 3Di:
DVVVVVVCVVVVVVVVPCVVVVVLVVLQVCWQNPVVFQAWEDEQVDIGTDHLCLLVVQFVLSVVVDPDPPDDLVVLVVVCPVPPPPPPPPPPRSRHYHYDHVDDPQLVSQVSNCSRNVGGDLAFPVPDPPTGPQSLQSLQVNLLVCVVRVGVSSNVRSLVSNLVSCLVCVPDPSLLVSLCQQQPPPHSGDPSNLLSSLLSCLVVVVVQVVPPSSVVSCVPGVVSVVSNVVNNVVPPPPVVQQQQPPVRGHGHPPDPPPVPPVD/DVVVVVVCVVVVVVVVPCVVVVVLVVLQVCWQNPVVFQAWEDEQVDIGTDHLCLLVVFFVLSVVVDPDPPDDLVVLVVVCPVPDPPPPPPPPRSRHYHYDHVDDPQLVSQVSNCSRNVGGDLAFPVPDPPTGPQSLQSLQVNLLVCVVRVRVSSNVVSLVSNLVSCLVCVPDPSLLVSLCQQQPPPHSGDPSNLLSSLLSCLVVVVVQVVPPSSVVSCVPGVVSVVSNVVNNVVPPPPVVQQQQPPVRGHHHPVDPPPVPPVD

Organism: NCBI:txid702518

Secondary structure (DSSP, 8-state):
-HHHHHHHHHHHHTS--SHHHHHHHHHGGGTT--TT--EEEE-SS-EEEE-HHHHHHH-HHHHHHS--TTS-HHHHHHT------TTS---SS--EEEE-TTS-HHHHHHHHHHHHHS----S--TT-SSPP--HHHHHHHHHHHHHHTT-HHHHHHHHHHHHHHHHHSTTSHHHHHHHHHHHSTT----HHHHHHHHHHHHHTHHHHTT-HHHHHHHHH-HHHHHHHHHHHHHHS--TTTTS--TTT---GGG--SGGGTT-/-HHHHHHHHHHHHTS--SHHHHHHHHHGGGTT--TT--EEEE-SS-EEEE-HHHHHHH-HHHHHHS--TTS-HHHHHHT------TTS---SS--EEEE-TTS-HHHHHHHHHHHHHS----S--TT-SSPP--HHHHHHHHHHHHHHTT-HHHHHHHHHHHHHHHHHHTTSHHHHHHHHHHHSTT----HHHHHHHHHHHHHTHHHHTT-HHHHHHHHH-HHHHHHHHHHHHHHS--TTTTS--TTT---GGG--SGGGTT-